Protein AF-0000000085042866 (afdb_homodimer)

Foldseek 3Di:
DPLPLPDFQAPAADDDDDDDPVPAPDQFFRWDWFDFPFKIKIKTKHADWDFFDKDFAQAKKKKAWHFAWKWKDWPNDDIDIHHGQKIFIDHGGTIITMGRHDHHNVGMTMMMMMGGHPVLQVVLVVVVCVVPVPDPLDPDRSADNVQGMFGHDDQLSVLVNVLVCLRPPNDDPCSNVVNSVSVSVNSVVVSLRRLQVVLVVCLVVCLVPALLSVLVVVCLVPLQDDDDLVVSCVSSVHDSVVQQVVNCVRNVDGPVVVSLVQLLSQLLSVLLPVPDDLVRSCNVSRHDDSVVSQVSNCVSRVHGSVVSSVVNVPPD/DPLPLPDFQAPAADDDDDDDPVPAPDQFFRWDWFDFPFKIKIKTKHADWDFFDKDFAQAKKKKAWHFAWKWKDWPNDDIDIHHGQKIFIDHGGTIITMGRHPHHNVGMTMMMMMGGHPVLQVVLVVVVCVVPVVDPLDPDRSADNVQGMFGHDPQLSVLVNVLVCLRPPNDDPCSNVVNSVSVSVNSVVVSLRRLQVVLVVCLVVCLVPALLSVLVVVCLVPLQDDDDLVVSCVSSVHDSVVQQVVNCVRNVDGPVVVSLVQLLSQLLSVLLPVPDDLVRSCNVSRHDDSVVSQVSNCVSRVHGSVVSSVVNVPPD

pLDDT: mean 82.77, std 14.09, range [20.19, 96.12]

Radius of gyration: 26.73 Å; Cα contacts (8 Å, |Δi|>4): 1056; chains: 2; bounding box: 62×77×64 Å

Solvent-accessible surface area (backbone atoms only — not comparable to full-atom values): 33490 Å² total; per-residue (Å²): 131,79,76,71,72,68,69,68,76,31,38,65,39,70,81,72,87,77,75,54,78,88,70,53,86,43,50,62,61,24,72,47,78,37,81,48,90,54,33,34,44,33,40,32,34,22,38,36,61,46,70,70,42,76,47,69,42,81,36,36,28,45,31,38,32,50,38,52,52,34,35,41,32,49,90,88,41,78,66,39,83,46,41,47,11,27,31,38,53,40,60,53,64,44,67,36,34,33,29,21,85,65,19,25,80,92,43,40,25,32,36,38,37,36,34,35,36,66,66,52,52,51,53,42,51,50,50,44,40,70,75,41,63,84,51,77,61,52,81,90,73,50,52,61,77,88,59,24,75,41,76,34,45,61,70,48,24,50,47,51,38,47,48,50,44,45,61,73,65,50,71,36,84,56,38,54,59,50,48,50,42,48,48,46,47,42,53,51,44,48,39,48,50,41,47,27,51,50,44,71,73,38,18,72,78,31,29,83,79,31,49,64,25,29,43,49,44,51,44,71,74,42,50,56,52,89,82,44,66,63,61,50,11,54,70,43,71,39,52,56,67,58,34,42,50,53,40,12,55,57,56,61,37,43,63,66,57,46,50,50,50,52,25,49,47,46,27,57,49,49,34,56,42,66,86,58,49,70,68,54,37,34,45,71,22,32,46,92,43,66,69,58,48,40,51,53,38,19,70,69,64,72,41,41,61,67,65,58,24,53,66,44,62,75,57,129,133,79,78,72,72,71,71,71,75,28,39,65,40,72,80,72,86,78,76,54,77,86,69,52,87,41,50,64,61,24,72,48,77,39,82,48,90,55,32,34,44,33,40,33,35,22,38,36,62,44,69,70,43,77,49,67,42,81,35,36,28,46,31,37,32,50,38,51,52,34,35,41,31,49,92,90,41,77,67,39,82,44,42,46,11,26,32,38,54,41,59,53,65,43,65,36,34,33,29,22,84,66,20,25,80,92,42,40,25,33,35,37,38,38,33,37,36,66,66,52,52,51,53,43,50,50,50,45,40,71,75,40,61,85,52,76,62,53,82,90,72,51,54,63,78,88,58,25,76,41,76,34,44,61,70,47,24,50,47,52,38,48,48,50,43,45,60,74,66,51,74,35,84,56,39,53,58,49,47,50,42,49,48,44,47,41,54,50,44,48,42,50,50,41,48,27,51,50,46,71,72,36,17,73,80,31,28,83,78,30,50,65,24,31,42,50,46,50,44,71,73,42,50,57,52,88,82,44,66,63,61,50,12,55,72,42,72,38,54,55,67,57,33,43,50,53,40,12,57,57,56,62,37,43,64,66,57,46,51,51,49,52,25,49,47,46,29,56,53,48,34,57,42,67,86,57,49,70,68,54,38,35,45,71,22,32,46,92,43,66,70,57,46,42,51,54,40,20,69,70,63,73,42,41,62,68,65,57,24,51,66,44,62,74,57,129

InterPro domains:
  IPR009057 Homedomain-like superfamily [SSF46689] (209-260)
  IPR009057 Homedomain-like superfamily [SSF46689] (263-313)
  IPR009594 Transcription regulator HTH, AraC, N-terminal [PF06719] (40-196)
  IPR018060 AraC-like, DNA binding HTH domain [PF12833] (232-311)
  IPR018060 AraC-like, DNA binding HTH domain [PS01124] (213-311)
  IPR018060 AraC-like, DNA binding HTH domain [SM00342] (226-309)
  IPR018062 HTH domain AraC-type, conserved site [PS00041] (263-305)
  IPR020449 Transcription regulator HTH, AraC- type, HTH domain [PR00032] (278-293)
  IPR020449 Transcription regulator HTH, AraC- type, HTH domain [PR00032] (293-309)

Nearest PDB structures (foldseek):
  3w6v-assembly1_A  TM=9.639E-01  e=8.735E-07  Streptomyces griseus
  3oio-assembly1_A  TM=8.839E-01  e=7.523E-06  Chromobacterium violaceum
  2b8m-assembly1_A-2  TM=6.665E-01  e=3.601E-06  Methanocaldococcus jannaschii
  5zbe-assembly1_A  TM=8.602E-01  e=1.516E-04  Microcystis aeruginosa FACHB-905 = DIANCHI905
  3h9a-assembly1_A  TM=7.996E-01  e=6.479E-05  Bacillus subtilis

Structure (mmCIF, N/CA/C/O backbone):
data_AF-0000000085042866-model_v1
#
loop_
_entity.id
_entity.type
_entity.pdbx_description
1 polymer 'Transcriptional regulator, AraC family'
#
loop_
_atom_site.group_PDB
_atom_site.id
_atom_site.type_symbol
_atom_site.label_atom_id
_atom_site.label_alt_id
_atom_site.label_comp_id
_atom_site.label_asym_id
_atom_site.label_entity_id
_atom_site.label_seq_id
_atom_site.pdbx_PDB_ins_code
_atom_site.Cartn_x
_atom_site.Cartn_y
_atom_site.Cartn_z
_atom_site.occupancy
_atom_site.B_iso_or_equiv
_atom_site.auth_seq_id
_atom_site.auth_comp_id
_atom_site.auth_asym_id
_atom_site.auth_atom_id
_atom_site.pdbx_PDB_model_num
ATOM 1 N N . MET A 1 1 ? 6.246 -28.641 -30.812 1 20.19 1 MET A N 1
ATOM 2 C CA . MET A 1 1 ? 5.734 -27.281 -30.719 1 20.19 1 MET A CA 1
ATOM 3 C C . MET A 1 1 ? 5.625 -26.844 -29.266 1 20.19 1 MET A C 1
ATOM 5 O O . MET A 1 1 ? 4.879 -27.422 -28.484 1 20.19 1 MET A O 1
ATOM 9 N N . SER A 1 2 ? 6.758 -26.484 -28.703 1 21.86 2 SER A N 1
ATOM 10 C CA . SER A 1 2 ? 7.016 -26.188 -27.297 1 21.86 2 SER A CA 1
ATOM 11 C C . SER A 1 2 ? 6.098 -25.078 -26.797 1 21.86 2 SER A C 1
ATOM 13 O O . SER A 1 2 ? 5.953 -24.031 -27.438 1 21.86 2 SER A O 1
ATOM 15 N N . PHE A 1 3 ? 4.887 -25.531 -26.359 1 23.11 3 PHE A N 1
ATOM 16 C CA . PHE A 1 3 ? 3.914 -24.672 -25.703 1 23.11 3 PHE A CA 1
ATOM 17 C C . PHE A 1 3 ? 4.613 -23.594 -24.875 1 23.11 3 PHE A C 1
ATOM 19 O O . PHE A 1 3 ? 5.129 -23.875 -23.797 1 23.11 3 PHE A O 1
ATOM 26 N N . ASP A 1 4 ? 5.324 -22.812 -25.641 1 25.52 4 ASP A N 1
ATOM 27 C CA . ASP A 1 4 ? 5.918 -21.656 -25 1 25.52 4 ASP A CA 1
ATOM 28 C C . ASP A 1 4 ? 4.891 -20.906 -24.141 1 25.52 4 ASP A C 1
ATOM 30 O O . ASP A 1 4 ? 3.867 -20.453 -24.656 1 25.52 4 ASP A O 1
ATOM 34 N N . ASN A 1 5 ? 4.426 -21.453 -23.062 1 25.62 5 ASN A N 1
ATOM 35 C CA . ASN A 1 5 ? 3.574 -21.016 -21.969 1 25.62 5 ASN A CA 1
ATOM 36 C C . ASN A 1 5 ? 3.67 -19.516 -21.75 1 25.62 5 ASN A C 1
ATOM 38 O O . ASN A 1 5 ? 4.711 -19.016 -21.328 1 25.62 5 ASN A O 1
ATOM 42 N N . ILE A 1 6 ? 3.174 -18.812 -22.703 1 30.56 6 ILE A N 1
ATOM 43 C CA . ILE A 1 6 ? 3.055 -17.359 -22.641 1 30.56 6 ILE A CA 1
ATOM 44 C C . ILE A 1 6 ? 2.541 -16.938 -21.266 1 30.56 6 ILE A C 1
ATOM 46 O O . ILE A 1 6 ? 1.419 -17.297 -20.875 1 30.56 6 ILE A O 1
ATOM 50 N N . MET A 1 7 ? 3.34 -16.766 -20.297 1 32.22 7 MET A N 1
ATOM 51 C CA . MET A 1 7 ? 3.217 -16.516 -18.875 1 32.22 7 MET A CA 1
ATOM 52 C C . MET A 1 7 ? 2.316 -15.32 -18.594 1 32.22 7 MET A C 1
ATOM 54 O O . MET A 1 7 ? 2.443 -14.289 -19.25 1 32.22 7 MET A O 1
ATOM 58 N N . PRO A 1 8 ? 1.082 -15.367 -18.203 1 36.66 8 PRO A N 1
ATOM 59 C CA . PRO A 1 8 ? 0.192 -14.305 -17.734 1 36.66 8 PRO A CA 1
ATOM 60 C C . PRO A 1 8 ? 0.949 -13.133 -17.109 1 36.66 8 PRO A C 1
ATOM 62 O O . PRO A 1 8 ? 2.047 -13.32 -16.578 1 36.66 8 PRO A O 1
ATOM 65 N N . GLN A 1 9 ? 0.659 -11.93 -17.672 1 41.38 9 GLN A N 1
ATOM 66 C CA . GLN A 1 9 ? 1.428 -10.758 -17.266 1 41.38 9 GLN A CA 1
ATOM 67 C C . GLN A 1 9 ? 1.432 -10.617 -15.742 1 41.38 9 GLN A C 1
ATOM 69 O O . GLN A 1 9 ? 0.371 -10.578 -15.109 1 41.38 9 GLN A O 1
ATOM 74 N N . LYS A 1 10 ? 2.273 -10.969 -15.125 1 53.94 10 LYS A N 1
ATOM 75 C CA . LYS A 1 10 ? 2.633 -10.961 -13.711 1 53.94 10 LYS A CA 1
ATOM 76 C C . LYS A 1 10 ? 2.643 -9.539 -13.148 1 53.94 10 LYS A C 1
ATOM 78 O O . LYS A 1 10 ? 3.164 -8.617 -13.789 1 53.94 10 LYS A O 1
ATOM 83 N N . PRO A 1 11 ? 1.615 -9.258 -12.234 1 48.03 11 PRO A N 1
ATOM 84 C CA . PRO A 1 11 ? 1.747 -7.922 -11.641 1 48.03 11 PRO A CA 1
ATOM 85 C C . PRO A 1 11 ? 3.203 -7.52 -11.414 1 48.03 11 PRO A C 1
ATOM 87 O O . PRO A 1 11 ? 3.982 -8.289 -10.852 1 48.03 11 PRO A O 1
ATOM 90 N N . LEU A 1 12 ? 3.453 -6.316 -12.023 1 57.53 12 LEU A N 1
ATOM 91 C CA . LEU A 1 12 ? 4.844 -5.883 -11.992 1 57.53 12 LEU A CA 1
ATOM 92 C C . LEU A 1 12 ? 5.137 -5.082 -10.727 1 57.53 12 LEU A C 1
ATOM 94 O O . LEU A 1 12 ? 4.25 -4.414 -10.195 1 57.53 12 LEU A O 1
ATOM 98 N N . ILE A 1 13 ? 6.207 -5.305 -10.156 1 62.75 13 ILE A N 1
ATOM 99 C CA . ILE A 1 13 ? 6.727 -4.516 -9.039 1 62.75 13 ILE A CA 1
ATOM 100 C C . ILE A 1 13 ? 7.203 -3.158 -9.547 1 62.75 13 ILE A C 1
ATOM 102 O O . ILE A 1 13 ? 7.812 -3.066 -10.617 1 62.75 13 ILE A O 1
ATOM 106 N N . ALA A 1 14 ? 6.816 -2.143 -8.773 1 60.06 14 ALA A N 1
ATOM 107 C CA . ALA A 1 14 ? 7.262 -0.797 -9.117 1 60.06 14 ALA A CA 1
ATOM 108 C C . ALA A 1 14 ? 8.789 -0.718 -9.164 1 60.06 14 ALA A C 1
ATOM 110 O O . ALA A 1 14 ? 9.469 -1.328 -8.336 1 60.06 14 ALA A O 1
ATOM 111 N N . GLY A 1 15 ? 9.344 -0.201 -10.133 1 66.81 15 GLY A N 1
ATOM 112 C CA . GLY A 1 15 ? 10.789 -0.069 -10.297 1 66.81 15 GLY A CA 1
ATOM 113 C C . GLY A 1 15 ? 11.445 0.72 -9.18 1 66.81 15 GLY A C 1
ATOM 114 O O . GLY A 1 15 ? 10.766 1.437 -8.438 1 66.81 15 GLY A O 1
ATOM 115 N N . VAL A 1 16 ? 12.641 0.335 -8.805 1 71.38 16 VAL A N 1
ATOM 116 C CA . VAL A 1 16 ? 13.508 1.09 -7.906 1 71.38 16 VAL A CA 1
ATOM 117 C C . VAL A 1 16 ? 14.5 1.916 -8.727 1 71.38 16 VAL A C 1
ATOM 119 O O . VAL A 1 16 ? 14.938 1.493 -9.797 1 71.38 16 VAL A O 1
ATOM 122 N N . PRO A 1 17 ? 14.742 3.141 -8.258 1 67.44 17 PRO A N 1
ATOM 123 C CA . PRO A 1 17 ? 15.695 3.957 -9.016 1 67.44 17 PRO A CA 1
ATOM 124 C C . PRO A 1 17 ? 17.031 3.248 -9.242 1 67.44 17 PRO A C 1
ATOM 126 O O . PRO A 1 17 ? 17.531 2.568 -8.344 1 67.44 17 PRO A O 1
ATOM 129 N N . TRP A 1 18 ? 17.547 3.43 -10.453 1 73.62 18 TRP A N 1
ATOM 130 C CA . TRP A 1 18 ? 18.859 2.881 -10.805 1 73.62 18 TRP A CA 1
ATOM 131 C C . TRP A 1 18 ? 19.984 3.697 -10.164 1 73.62 18 TRP A C 1
ATOM 133 O O . TRP A 1 18 ? 19.844 4.91 -9.992 1 73.62 18 TRP A O 1
ATOM 143 N N . ARG A 1 19 ? 21 2.934 -9.859 1 71.69 19 ARG A N 1
ATOM 144 C CA . ARG A 1 19 ? 22.188 3.66 -9.383 1 71.69 19 ARG A CA 1
ATOM 145 C C . ARG A 1 19 ? 22.875 4.395 -10.531 1 71.69 19 ARG A C 1
ATOM 147 O O . ARG A 1 19 ? 22.859 3.92 -11.672 1 71.69 19 ARG A O 1
ATOM 154 N N . ASN A 1 20 ? 23.344 5.527 -10.125 1 70.44 20 ASN A N 1
ATOM 155 C CA . ASN A 1 20 ? 24.156 6.234 -11.102 1 70.44 20 ASN A CA 1
ATOM 156 C C . ASN A 1 20 ? 25.344 5.395 -11.555 1 70.44 20 ASN A C 1
ATOM 158 O O . ASN A 1 20 ? 25.922 4.645 -10.758 1 70.44 20 ASN A O 1
ATOM 162 N N . GLU A 1 21 ? 25.672 5.516 -12.844 1 71.12 21 GLU A N 1
ATOM 163 C CA . GLU A 1 21 ? 26.766 4.742 -13.43 1 71.12 21 GLU A CA 1
ATOM 164 C C . GLU A 1 21 ? 28.047 4.902 -12.617 1 71.12 21 GLU A C 1
ATOM 166 O O . GLU A 1 21 ? 28.797 3.938 -12.422 1 71.12 21 GLU A O 1
ATOM 171 N N . LEU A 1 22 ? 28.188 6.051 -12.102 1 65.06 22 LEU A N 1
ATOM 172 C CA . LEU A 1 22 ? 29.406 6.363 -11.375 1 65.06 22 LEU A CA 1
ATOM 173 C C . LEU A 1 22 ? 29.422 5.691 -10.008 1 65.06 22 LEU A C 1
ATOM 175 O O . LEU A 1 22 ? 30.484 5.516 -9.406 1 65.06 22 LEU A O 1
ATOM 179 N N . ASP A 1 23 ? 28.281 5.254 -9.625 1 68.75 23 ASP A N 1
ATOM 180 C CA . ASP A 1 23 ? 28.172 4.688 -8.289 1 68.75 23 ASP A CA 1
ATOM 181 C C . ASP A 1 23 ? 28.203 3.162 -8.328 1 68.75 23 ASP A C 1
ATOM 183 O O . ASP A 1 23 ? 28.188 2.506 -7.285 1 68.75 23 ASP A O 1
ATOM 187 N N . LEU A 1 24 ? 28.297 2.646 -9.586 1 69.19 24 LEU A N 1
ATOM 188 C CA . LEU A 1 24 ? 28.297 1.191 -9.711 1 69.19 24 LEU A CA 1
ATOM 189 C C . LEU A 1 24 ? 29.641 0.607 -9.305 1 69.19 24 LEU A C 1
ATOM 191 O O . LEU A 1 24 ? 30.688 1.041 -9.797 1 69.19 24 LEU A O 1
ATOM 195 N N . LYS A 1 25 ? 29.609 -0.33 -8.359 1 72.06 25 LYS A N 1
ATOM 196 C CA . LYS A 1 25 ? 30.828 -1.005 -7.953 1 72.06 25 LYS A CA 1
ATOM 197 C C . LYS A 1 25 ? 31.219 -2.088 -8.961 1 72.06 25 LYS A C 1
ATOM 199 O O . LYS A 1 25 ? 32.406 -2.334 -9.188 1 72.06 25 LYS A O 1
ATOM 204 N N . THR A 1 26 ? 30.25 -2.818 -9.531 1 79.62 26 THR A N 1
ATOM 205 C CA . THR A 1 26 ? 30.391 -3.848 -10.555 1 79.62 26 THR A CA 1
ATOM 206 C C . THR A 1 26 ? 29.266 -3.764 -11.57 1 79.62 26 THR A C 1
ATOM 208 O O . THR A 1 26 ? 28.234 -3.152 -11.305 1 79.62 26 THR A O 1
ATOM 211 N N . LEU A 1 27 ? 29.531 -4.328 -12.641 1 78.75 27 LEU A N 1
ATOM 212 C CA . LEU A 1 27 ? 28.484 -4.34 -13.664 1 78.75 27 LEU A CA 1
ATOM 213 C C . LEU A 1 27 ? 27.578 -5.547 -13.5 1 78.75 27 LEU A C 1
ATOM 215 O O . LEU A 1 27 ? 26.484 -5.594 -14.086 1 78.75 27 LEU A O 1
ATOM 219 N N . VAL A 1 28 ? 28.141 -6.484 -12.781 1 80.06 28 VAL A N 1
ATOM 220 C CA . VAL A 1 28 ? 27.375 -7.695 -12.516 1 80.06 28 VAL A CA 1
ATOM 221 C C . VAL A 1 28 ? 27.031 -7.777 -11.031 1 80.06 28 VAL A C 1
ATOM 223 O O . VAL A 1 28 ? 27.922 -7.719 -10.18 1 80.06 28 VAL A O 1
ATOM 226 N N . GLU A 1 29 ? 25.797 -7.73 -10.758 1 78.12 29 GLU A N 1
ATOM 227 C CA . GLU A 1 29 ? 25.25 -7.906 -9.422 1 78.12 29 GLU A CA 1
ATOM 228 C C . GLU A 1 29 ? 25.688 -6.781 -8.492 1 78.12 29 GLU A C 1
ATOM 230 O O . GLU A 1 29 ? 26.188 -7.035 -7.398 1 78.12 29 GLU A O 1
ATOM 235 N N . ASN A 1 30 ? 25.656 -5.559 -9.07 1 83 30 ASN A N 1
ATOM 236 C CA . ASN A 1 30 ? 25.828 -4.422 -8.172 1 83 30 ASN A CA 1
ATOM 237 C C . ASN A 1 30 ? 24.75 -4.398 -7.09 1 83 30 ASN A C 1
ATOM 239 O O . ASN A 1 30 ? 23.547 -4.375 -7.398 1 83 30 ASN A O 1
ATOM 243 N N . ARG A 1 31 ? 25.25 -4.418 -5.875 1 86.19 31 ARG A N 1
ATOM 244 C CA . ARG A 1 31 ? 24.328 -4.645 -4.766 1 86.19 31 ARG A CA 1
ATOM 245 C C . ARG A 1 31 ? 24.203 -3.396 -3.896 1 86.19 31 ARG A C 1
ATOM 247 O O . ARG A 1 31 ? 25.203 -2.787 -3.525 1 86.19 31 ARG A O 1
ATOM 254 N N . THR A 1 32 ? 22.953 -2.951 -3.672 1 85.12 32 THR A N 1
ATOM 255 C CA . THR A 1 32 ? 22.625 -1.971 -2.646 1 85.12 32 THR A CA 1
ATOM 256 C C . THR A 1 32 ? 21.828 -2.621 -1.515 1 85.12 32 THR A C 1
ATOM 258 O O . THR A 1 32 ? 20.828 -3.299 -1.759 1 85.12 32 THR A O 1
ATOM 261 N N . THR A 1 33 ? 22.281 -2.373 -0.277 1 87.81 33 THR A N 1
ATOM 262 C CA . THR A 1 33 ? 21.672 -3.074 0.851 1 87.81 33 THR A CA 1
ATOM 263 C C . THR A 1 33 ? 21.016 -2.086 1.817 1 87.81 33 THR A C 1
ATOM 265 O O . THR A 1 33 ? 21.594 -1.033 2.111 1 87.81 33 THR A O 1
ATOM 268 N N . TYR A 1 34 ? 19.844 -2.365 2.186 1 87 34 TYR A N 1
ATOM 269 C CA . TYR A 1 34 ? 19.141 -1.679 3.262 1 87 34 TYR A CA 1
ATOM 270 C C . TYR A 1 34 ? 18.859 -2.627 4.422 1 87 34 TYR A C 1
ATOM 272 O O . TYR A 1 34 ? 18.031 -3.539 4.301 1 87 34 TYR A O 1
ATOM 280 N N . SER A 1 35 ? 19.5 -2.357 5.492 1 87.75 35 SER A N 1
ATOM 281 C CA . SER A 1 35 ? 19.391 -3.256 6.633 1 87.75 35 SER A CA 1
ATOM 282 C C . SER A 1 35 ? 18.281 -2.809 7.586 1 87.75 35 SER A C 1
ATOM 284 O O . SER A 1 35 ? 18.172 -1.622 7.902 1 87.75 35 SER A O 1
ATOM 286 N N . LEU A 1 36 ? 17.484 -3.727 7.949 1 88.5 36 LEU A N 1
ATOM 287 C CA . LEU A 1 36 ? 16.453 -3.547 8.953 1 88.5 36 LEU A CA 1
ATOM 288 C C . LEU A 1 36 ? 16.578 -4.578 10.07 1 88.5 36 LEU A C 1
ATOM 290 O O . LEU A 1 36 ? 17.422 -5.48 9.984 1 88.5 36 LEU A O 1
ATOM 294 N N . ASN A 1 37 ? 15.891 -4.457 11.195 1 84.94 37 ASN A N 1
ATOM 295 C CA . ASN A 1 37 ? 16.047 -5.32 12.359 1 84.94 37 ASN A CA 1
ATOM 296 C C . ASN A 1 37 ? 15.852 -6.789 12 1 84.94 37 ASN A C 1
ATOM 298 O O . ASN A 1 37 ? 16.609 -7.648 12.445 1 84.94 37 ASN A O 1
ATOM 302 N N . ASN A 1 38 ? 14.883 -7.184 11.164 1 88.06 38 ASN A N 1
ATOM 303 C CA . ASN A 1 38 ? 14.562 -8.586 10.914 1 88.06 38 ASN A CA 1
ATOM 304 C C . ASN A 1 38 ? 14.695 -8.945 9.438 1 88.06 38 ASN A C 1
ATOM 306 O O . ASN A 1 38 ? 14.258 -10.016 9.016 1 88.06 38 ASN A O 1
ATOM 310 N N . CYS A 1 39 ? 15.359 -8.07 8.773 1 91 39 CYS A N 1
ATOM 311 C CA . CYS A 1 39 ? 15.469 -8.383 7.348 1 91 39 CYS A CA 1
ATOM 312 C C . CYS A 1 39 ? 16.453 -7.441 6.664 1 91 39 CYS A C 1
ATOM 314 O O . CYS A 1 39 ? 16.891 -6.453 7.254 1 91 39 CYS A O 1
ATOM 316 N N . GLU A 1 40 ? 16.875 -7.871 5.551 1 93.5 40 GLU A N 1
ATOM 317 C CA . GLU A 1 40 ? 17.734 -7.055 4.703 1 93.5 40 GLU A CA 1
ATOM 318 C C . GLU A 1 40 ? 17.203 -6.996 3.271 1 93.5 40 GLU A C 1
ATOM 320 O O . GLU A 1 40 ? 16.922 -8.031 2.666 1 93.5 40 GLU A O 1
ATOM 325 N N . LEU A 1 41 ? 17.016 -5.793 2.855 1 92.25 41 LEU A N 1
ATOM 326 C CA . LEU A 1 41 ? 16.594 -5.578 1.475 1 92.25 41 LEU A CA 1
ATOM 327 C C . LEU A 1 41 ? 17.797 -5.352 0.568 1 92.25 41 LEU A C 1
ATOM 329 O O . LEU A 1 41 ? 18.547 -4.398 0.762 1 92.25 41 LEU A O 1
ATOM 333 N N . ASN A 1 42 ? 18 -6.234 -0.387 1 92.38 42 ASN A N 1
ATOM 334 C CA . ASN A 1 42 ? 19.094 -6.133 -1.349 1 92.38 42 ASN A CA 1
ATOM 335 C C . ASN A 1 42 ? 18.578 -5.879 -2.762 1 92.38 42 ASN A C 1
ATOM 337 O O . ASN A 1 42 ? 17.719 -6.613 -3.256 1 92.38 42 ASN A O 1
ATOM 341 N N . ILE A 1 43 ? 19.078 -4.871 -3.328 1 91 43 ILE A N 1
ATOM 342 C CA . ILE A 1 43 ? 18.75 -4.57 -4.719 1 91 43 ILE A CA 1
ATOM 343 C C . ILE A 1 43 ? 19.953 -4.879 -5.609 1 91 43 ILE A C 1
ATOM 345 O O . ILE A 1 43 ? 21.047 -4.324 -5.41 1 91 43 ILE A O 1
ATOM 349 N N . PHE A 1 44 ? 19.766 -5.723 -6.551 1 91.38 44 PHE A N 1
ATOM 350 C CA . PHE A 1 44 ? 20.828 -6.121 -7.465 1 91.38 44 PHE A CA 1
ATOM 351 C C . PHE A 1 44 ? 20.594 -5.543 -8.852 1 91.38 44 PHE A C 1
ATOM 353 O O . PHE A 1 44 ? 19.469 -5.527 -9.344 1 91.38 44 PHE A O 1
ATOM 360 N N . GLU A 1 45 ? 21.625 -5.062 -9.398 1 91.5 45 GLU A N 1
ATOM 361 C CA . GLU A 1 45 ? 21.594 -4.559 -10.766 1 91.5 45 GLU A CA 1
ATOM 362 C C . GLU A 1 45 ? 22.703 -5.184 -11.602 1 91.5 45 GLU A C 1
ATOM 364 O O . GLU A 1 45 ? 23.844 -5.297 -11.148 1 91.5 45 GLU A O 1
ATOM 369 N N . THR A 1 46 ? 22.422 -5.656 -12.734 1 91.12 46 THR A N 1
ATOM 370 C CA . THR A 1 46 ? 23.375 -6.23 -13.672 1 91.12 46 THR A CA 1
ATOM 371 C C . THR A 1 46 ? 23.281 -5.555 -15.031 1 91.12 46 THR A C 1
ATOM 373 O O . THR A 1 46 ? 22.219 -5.547 -15.648 1 91.12 46 THR A O 1
ATOM 376 N N . HIS A 1 47 ? 24.328 -5.047 -15.461 1 90.62 47 HIS A N 1
ATOM 377 C CA . HIS A 1 47 ? 24.344 -4.258 -16.688 1 90.62 47 HIS A CA 1
ATOM 378 C C . HIS A 1 47 ? 25.172 -4.93 -17.766 1 90.62 47 HIS A C 1
ATOM 380 O O . HIS A 1 47 ? 25.531 -4.297 -18.766 1 90.62 47 HIS A O 1
ATOM 386 N N . GLN A 1 48 ? 25.562 -6.148 -17.531 1 91.94 48 GLN A N 1
ATOM 387 C CA . GLN A 1 48 ? 26.391 -6.91 -18.469 1 91.94 48 GLN A CA 1
ATOM 388 C C . GLN A 1 48 ? 26.016 -8.391 -18.438 1 91.94 48 GLN A C 1
ATOM 390 O O . GLN A 1 48 ? 25.703 -8.945 -17.391 1 91.94 48 GLN A O 1
ATOM 395 N N . LYS A 1 49 ? 26.25 -8.945 -19.625 1 93.56 49 LYS A N 1
ATOM 396 C CA . LYS A 1 49 ? 26.016 -10.383 -19.703 1 93.56 49 LYS A CA 1
ATOM 397 C C . LYS A 1 49 ? 26.938 -11.133 -18.75 1 93.56 49 LYS A C 1
ATOM 399 O O . LYS A 1 49 ? 28.109 -10.781 -18.609 1 93.56 49 LYS A O 1
ATOM 404 N N . ALA A 1 50 ? 26.422 -12.117 -18.062 1 91.88 50 ALA A N 1
ATOM 405 C CA . ALA A 1 50 ? 27.188 -12.938 -17.125 1 91.88 50 ALA A CA 1
ATOM 406 C C . ALA A 1 50 ? 26.594 -14.336 -17.016 1 91.88 50 ALA A C 1
ATOM 408 O O . ALA A 1 50 ? 25.406 -14.539 -17.281 1 91.88 50 ALA A O 1
ATOM 409 N N . SER A 1 51 ? 27.469 -15.25 -16.766 1 91.62 51 SER A N 1
ATOM 410 C CA . SER A 1 51 ? 27.031 -16.625 -16.578 1 91.62 51 SER A CA 1
ATOM 411 C C . SER A 1 51 ? 27.594 -17.219 -15.281 1 91.62 51 SER A C 1
ATOM 413 O O . SER A 1 51 ? 28.688 -16.859 -14.859 1 91.62 51 SER A O 1
ATOM 415 N N . SER A 1 52 ? 26.703 -18.062 -14.688 1 89.62 52 SER A N 1
ATOM 416 C CA . SER A 1 52 ? 27.109 -18.859 -13.539 1 89.62 52 SER A CA 1
ATOM 417 C C . SER A 1 52 ? 27.5 -17.969 -12.359 1 89.62 52 SER A C 1
ATOM 419 O O . SER A 1 52 ? 28.562 -18.172 -11.766 1 89.62 52 SER A O 1
ATOM 421 N N . VAL A 1 53 ? 26.781 -16.953 -12.195 1 90.69 53 VAL A N 1
ATOM 422 C CA . VAL A 1 53 ? 26.984 -16.125 -11.023 1 90.69 53 VAL A CA 1
ATOM 423 C C . VAL A 1 53 ? 26.422 -16.812 -9.781 1 90.69 53 VAL A C 1
ATOM 425 O O . VAL A 1 53 ? 25.25 -17.172 -9.742 1 90.69 53 VAL A O 1
ATOM 428 N N . ASN A 1 54 ? 27.312 -17.016 -8.789 1 90.94 54 ASN A N 1
ATOM 429 C CA . ASN A 1 54 ? 26.906 -17.703 -7.562 1 90.94 54 ASN A CA 1
ATOM 430 C C . ASN A 1 54 ? 26.484 -16.719 -6.48 1 90.94 54 ASN A C 1
ATOM 432 O O . ASN A 1 54 ? 27.141 -15.711 -6.246 1 90.94 54 ASN A O 1
ATOM 436 N N . LEU A 1 55 ? 25.391 -16.984 -5.867 1 90.81 55 LEU A N 1
ATOM 437 C CA . LEU A 1 55 ? 24.875 -16.188 -4.754 1 90.81 55 LEU A CA 1
ATOM 438 C C . LEU A 1 55 ? 24.25 -17.078 -3.689 1 90.81 55 LEU A C 1
ATOM 440 O O . LEU A 1 55 ? 23.562 -18.047 -4.012 1 90.81 55 LEU A O 1
ATOM 444 N N . SER A 1 56 ? 24.547 -16.828 -2.486 1 91.88 56 SER A N 1
ATOM 445 C CA . SER A 1 56 ? 23.938 -17.531 -1.368 1 91.88 56 SER A CA 1
ATOM 446 C C . SER A 1 56 ? 23.688 -16.609 -0.187 1 91.88 56 SER A C 1
ATOM 448 O O . SER A 1 56 ? 24.391 -15.617 -0.008 1 91.88 56 SER A O 1
ATOM 450 N N . PHE A 1 57 ? 22.641 -16.859 0.529 1 90.12 57 PHE A N 1
ATOM 451 C CA . PHE A 1 57 ? 22.297 -16.109 1.731 1 90.12 57 PHE A CA 1
ATOM 452 C C . PHE A 1 57 ? 22.172 -17.031 2.934 1 90.12 57 PHE A C 1
ATOM 454 O O . PHE A 1 57 ? 21.766 -18.188 2.795 1 90.12 57 PHE A O 1
ATOM 461 N N . GLY A 1 58 ? 22.484 -16.516 4.004 1 89.75 58 GLY A N 1
ATOM 462 C CA . GLY A 1 58 ? 22.391 -17.281 5.234 1 89.75 58 GLY A CA 1
ATOM 463 C C . GLY A 1 58 ? 20.953 -17.438 5.727 1 89.75 58 GLY A C 1
ATOM 464 O O . GLY A 1 58 ? 20.656 -18.359 6.496 1 89.75 58 GLY A O 1
ATOM 465 N N . ASP A 1 59 ? 20.109 -16.594 5.371 1 91.12 59 ASP A N 1
ATOM 466 C CA . ASP A 1 59 ? 18.719 -16.578 5.77 1 91.12 59 ASP A CA 1
ATOM 467 C C . ASP A 1 59 ? 17.812 -16.969 4.605 1 91.12 59 ASP A C 1
ATOM 469 O O . ASP A 1 59 ? 18.281 -17.156 3.482 1 91.12 59 ASP A O 1
ATOM 473 N N . LEU A 1 60 ? 16.562 -17.219 4.93 1 90.62 60 LEU A N 1
ATOM 474 C CA . LEU A 1 60 ? 15.562 -17.344 3.871 1 90.62 60 LEU A CA 1
ATOM 475 C C . LEU A 1 60 ? 15.469 -16.062 3.043 1 90.62 60 LEU A C 1
ATOM 477 O O . LEU A 1 60 ? 15.477 -14.969 3.594 1 90.62 60 LEU A O 1
ATOM 481 N N . VAL A 1 61 ? 15.383 -16.328 1.768 1 93.5 61 VAL A N 1
ATOM 482 C CA . VAL A 1 61 ? 15.375 -15.148 0.897 1 93.5 61 VAL A CA 1
ATOM 483 C C . VAL A 1 61 ? 14.172 -15.219 -0.044 1 93.5 61 VAL A C 1
ATOM 485 O O . VAL A 1 61 ? 13.875 -16.266 -0.605 1 93.5 61 VAL A O 1
ATOM 488 N N . LEU A 1 62 ? 13.461 -14.148 -0.119 1 93.31 62 LEU A N 1
ATOM 489 C CA . LEU A 1 62 ? 12.477 -13.945 -1.173 1 93.31 62 LEU A CA 1
ATOM 490 C C . LEU A 1 62 ? 13.031 -13.062 -2.281 1 93.31 62 LEU A C 1
ATOM 492 O O . LEU A 1 62 ? 13.344 -11.891 -2.049 1 93.31 62 LEU A O 1
ATOM 496 N N . THR A 1 63 ? 13.18 -13.57 -3.436 1 93.81 63 THR A N 1
ATOM 497 C CA . THR A 1 63 ? 13.641 -12.773 -4.57 1 93.81 63 THR A CA 1
ATOM 498 C C . THR A 1 63 ? 12.477 -12.438 -5.496 1 93.81 63 THR A C 1
ATOM 500 O O . THR A 1 63 ? 11.531 -13.219 -5.637 1 93.81 63 THR A O 1
ATOM 503 N N . THR A 1 64 ? 12.578 -11.305 -6.07 1 92.94 64 THR A N 1
ATOM 504 C CA . THR A 1 64 ? 11.555 -10.891 -7.031 1 92.94 64 THR A CA 1
ATOM 505 C C . THR A 1 64 ? 12.195 -10.141 -8.203 1 92.94 64 THR A C 1
ATOM 507 O O . THR A 1 64 ? 13.008 -9.242 -8 1 92.94 64 THR A O 1
ATOM 510 N N . MET A 1 65 ? 11.781 -10.5 -9.383 1 90.31 65 MET A N 1
ATOM 511 C CA . MET A 1 65 ? 12.305 -9.859 -10.586 1 90.31 65 MET A CA 1
ATOM 512 C C . MET A 1 65 ? 11.57 -8.555 -10.867 1 90.31 65 MET A C 1
ATOM 514 O O . MET A 1 65 ? 10.344 -8.523 -10.922 1 90.31 65 MET A O 1
ATOM 518 N N . ILE A 1 66 ? 12.367 -7.547 -11.047 1 87.19 66 ILE A N 1
ATOM 519 C CA . ILE A 1 66 ? 11.781 -6.242 -11.344 1 87.19 66 ILE A CA 1
ATOM 520 C C . ILE A 1 66 ? 11.875 -5.961 -12.836 1 87.19 66 ILE A C 1
ATOM 522 O O . ILE A 1 66 ? 10.883 -5.602 -13.477 1 87.19 66 ILE A O 1
ATOM 526 N N . LYS A 1 67 ? 13.031 -6.125 -13.391 1 87.62 67 LYS A N 1
ATOM 527 C CA . LYS A 1 67 ? 13.312 -5.836 -14.797 1 87.62 67 LYS A CA 1
ATOM 528 C C . LYS A 1 67 ? 14.328 -6.82 -15.367 1 87.62 67 LYS A C 1
ATOM 530 O O . LYS A 1 67 ? 15.234 -7.266 -14.656 1 87.62 67 LYS A O 1
ATOM 535 N N . GLY A 1 68 ? 14.117 -7.074 -16.719 1 87.25 68 GLY A N 1
ATOM 536 C CA . GLY A 1 68 ? 15.078 -7.922 -17.406 1 87.25 68 GLY A CA 1
ATOM 537 C C . GLY A 1 68 ? 14.727 -9.398 -17.344 1 87.25 68 GLY A C 1
ATOM 538 O O . GLY A 1 68 ? 13.555 -9.758 -17.234 1 87.25 68 GLY A O 1
ATOM 539 N N . LYS A 1 69 ? 15.789 -10.188 -17.594 1 89.5 69 LYS A N 1
ATOM 540 C CA . LYS A 1 69 ? 15.641 -11.641 -17.641 1 89.5 69 LYS A CA 1
ATOM 541 C C . LYS A 1 69 ? 16.875 -12.344 -17.062 1 89.5 69 LYS A C 1
ATOM 543 O O . LYS A 1 69 ? 18 -11.898 -17.297 1 89.5 69 LYS A O 1
ATOM 548 N N . LYS A 1 70 ? 16.562 -13.328 -16.234 1 92 70 LYS A N 1
ATOM 549 C CA . LYS A 1 70 ? 17.672 -14.18 -15.797 1 92 70 LYS A CA 1
ATOM 550 C C . LYS A 1 70 ? 17.281 -15.648 -15.844 1 92 70 LYS A C 1
ATOM 552 O O . LYS A 1 70 ? 16.109 -15.984 -16.016 1 92 70 LYS A O 1
ATOM 557 N N . VAL A 1 71 ? 18.25 -16.484 -15.898 1 92.12 71 VAL A N 1
ATOM 558 C CA . VAL A 1 71 ? 18.078 -17.922 -15.781 1 92.12 71 VAL A CA 1
ATOM 559 C C . VAL A 1 71 ? 18.625 -18.406 -14.445 1 92.12 71 VAL A C 1
ATOM 561 O O . VAL A 1 71 ? 19.812 -18.219 -14.156 1 92.12 71 VAL A O 1
ATOM 564 N N . MET A 1 72 ? 17.75 -18.984 -13.695 1 92.56 72 MET A N 1
ATOM 565 C CA . MET A 1 72 ? 18.125 -19.406 -12.344 1 92.56 72 MET A CA 1
ATOM 566 C C . MET A 1 72 ? 18.25 -20.922 -12.25 1 92.56 72 MET A C 1
ATOM 568 O O . MET A 1 72 ? 17.438 -21.641 -12.812 1 92.56 72 MET A O 1
ATOM 572 N N . HIS A 1 73 ? 19.25 -21.359 -11.641 1 90.12 73 HIS A N 1
ATOM 573 C CA . HIS A 1 73 ? 19.484 -22.766 -11.328 1 90.12 73 HIS A CA 1
ATOM 574 C C . HIS A 1 73 ? 19.484 -23 -9.82 1 90.12 73 HIS A C 1
ATOM 576 O O . HIS A 1 73 ? 20.359 -22.516 -9.109 1 90.12 73 HIS A O 1
ATOM 582 N N . LEU A 1 74 ? 18.375 -23.766 -9.391 1 87.69 74 LEU A N 1
ATOM 583 C CA . LEU A 1 74 ? 18.219 -24.062 -7.973 1 87.69 74 LEU A CA 1
ATOM 584 C C . LEU A 1 74 ? 18.125 -25.562 -7.742 1 87.69 74 LEU A C 1
ATOM 586 O O . LEU A 1 74 ? 17.453 -26.281 -8.508 1 87.69 74 LEU A O 1
ATOM 590 N N . PHE A 1 75 ? 18.5 -26.172 -6.539 1 80.75 75 PHE A N 1
ATOM 591 C CA . PHE A 1 75 ? 18.328 -27.531 -6.047 1 80.75 75 PHE A CA 1
ATOM 592 C C . PHE A 1 75 ? 18.672 -28.547 -7.129 1 80.75 75 PHE A C 1
ATOM 594 O O . PHE A 1 75 ? 17.906 -29.484 -7.371 1 80.75 75 PHE A O 1
ATOM 601 N N . ASP A 1 76 ? 19.625 -28.359 -7.891 1 77.19 76 ASP A N 1
ATOM 602 C CA . ASP A 1 76 ? 20.047 -29.297 -8.93 1 77.19 76 ASP A CA 1
ATOM 603 C C . ASP A 1 76 ? 18.984 -29.422 -10.023 1 77.19 76 ASP A C 1
ATOM 605 O O . ASP A 1 76 ? 18.969 -30.391 -10.766 1 77.19 76 ASP A O 1
ATOM 609 N N . ASN A 1 77 ? 18.016 -28.594 -10 1 79.06 77 ASN A N 1
ATOM 610 C CA . ASN A 1 77 ? 17 -28.578 -11.055 1 79.06 77 ASN A CA 1
ATOM 611 C C . ASN A 1 77 ? 17.516 -27.844 -12.297 1 79.06 77 ASN A C 1
ATOM 613 O O . ASN A 1 77 ? 18.484 -27.094 -12.227 1 79.06 77 ASN A O 1
ATOM 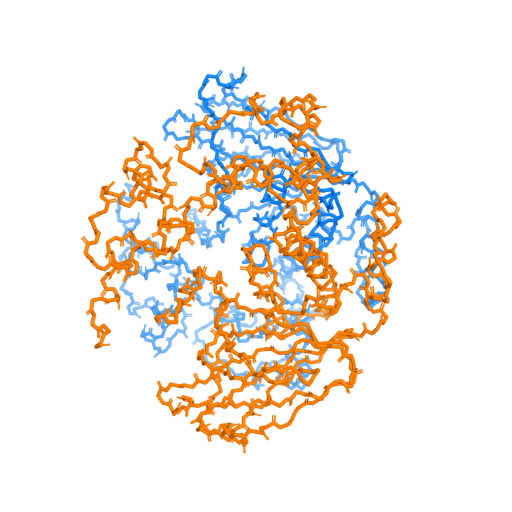617 N N . PRO A 1 78 ? 16.812 -28.297 -13.414 1 82 78 PRO A N 1
ATOM 618 C CA . PRO A 1 78 ? 17.156 -27.531 -14.617 1 82 78 PRO A CA 1
ATOM 619 C C . PRO A 1 78 ? 16.875 -26.031 -14.461 1 82 78 PRO A C 1
ATOM 621 O O . PRO A 1 78 ? 15.953 -25.641 -13.734 1 82 78 PRO A O 1
ATOM 624 N N . GLY A 1 79 ? 17.672 -25.344 -15.125 1 87.75 79 GLY A N 1
ATOM 625 C CA . GLY A 1 79 ? 17.484 -23.891 -15.078 1 87.75 79 GLY A CA 1
ATOM 626 C C . GLY A 1 79 ? 16.125 -23.453 -15.602 1 87.75 79 GLY A C 1
ATOM 627 O O . GLY A 1 79 ? 15.555 -24.094 -16.484 1 87.75 79 GLY A O 1
ATOM 628 N N . PHE A 1 80 ? 15.68 -22.391 -15 1 87.81 80 PHE A N 1
ATOM 629 C CA . PHE A 1 80 ? 14.422 -21.828 -15.477 1 87.81 80 PHE A CA 1
ATOM 630 C C . PHE A 1 80 ? 14.539 -20.328 -15.688 1 87.81 80 PHE A C 1
ATOM 632 O O . PHE A 1 80 ? 15.32 -19.656 -15.008 1 87.81 80 PHE A O 1
ATOM 639 N N . GLU A 1 81 ? 13.703 -19.938 -16.594 1 90.25 81 GLU A N 1
ATOM 640 C CA . GLU A 1 81 ? 13.648 -18.5 -16.844 1 90.25 81 GLU A CA 1
ATOM 641 C C . GLU A 1 81 ? 12.969 -17.766 -15.688 1 90.25 81 GLU A C 1
ATOM 643 O O . GLU A 1 81 ? 11.984 -18.234 -15.133 1 90.25 81 GLU A O 1
ATOM 648 N N . TYR A 1 82 ? 13.523 -16.703 -15.344 1 90.19 82 TYR A N 1
ATOM 649 C CA . TYR A 1 82 ? 13.039 -15.844 -14.266 1 90.19 82 TYR A CA 1
ATOM 650 C C . TYR A 1 82 ? 12.727 -14.445 -14.773 1 90.19 82 TYR A C 1
ATOM 652 O O . TYR A 1 82 ? 13.633 -13.688 -15.125 1 90.19 82 TYR A O 1
ATOM 660 N N . LEU A 1 83 ? 11.461 -14.141 -14.742 1 87.12 83 LEU A N 1
ATOM 661 C CA . LEU A 1 83 ? 10.977 -12.945 -15.43 1 87.12 83 LEU A CA 1
ATOM 662 C C . LEU A 1 83 ? 10.281 -12 -14.461 1 87.12 83 LEU A C 1
ATOM 664 O O . LEU A 1 83 ? 9.914 -12.398 -13.352 1 87.12 83 LEU A O 1
ATOM 668 N N . PRO A 1 84 ? 10.195 -10.75 -14.844 1 86.94 84 PRO A N 1
ATOM 669 C CA . PRO A 1 84 ? 9.445 -9.805 -14 1 86.94 84 PRO A CA 1
ATOM 670 C C . PRO A 1 84 ? 8.039 -10.289 -13.68 1 86.94 84 PRO A C 1
ATOM 672 O O . PRO A 1 84 ? 7.359 -10.852 -14.547 1 86.94 84 PRO A O 1
ATOM 675 N N . GLY A 1 85 ? 7.641 -10.078 -12.414 1 84.38 85 GLY A N 1
ATOM 676 C CA . GLY A 1 85 ? 6.34 -10.555 -11.977 1 84.38 85 GLY A CA 1
ATOM 677 C C . GLY A 1 85 ? 6.398 -11.891 -11.266 1 84.38 85 GLY A C 1
ATOM 678 O O . GLY A 1 85 ? 5.383 -12.383 -10.773 1 84.38 85 GLY A O 1
ATOM 679 N N . GLU A 1 86 ? 7.582 -12.414 -11.227 1 86.81 86 GLU A N 1
ATOM 680 C CA . GLU A 1 86 ? 7.777 -13.703 -10.562 1 86.81 86 GLU A CA 1
ATOM 681 C C . GLU A 1 86 ? 8.641 -13.547 -9.312 1 86.81 86 GLU A C 1
ATOM 683 O O . GLU A 1 86 ? 9.398 -12.586 -9.188 1 86.81 86 GLU A O 1
ATOM 688 N N . SER A 1 87 ? 8.414 -14.469 -8.43 1 91.62 87 SER A N 1
ATOM 689 C CA . SER A 1 87 ? 9.203 -14.516 -7.203 1 91.62 87 SER A CA 1
ATOM 690 C C . SER A 1 87 ? 9.695 -15.93 -6.922 1 91.62 87 SER A C 1
ATOM 692 O O . SER A 1 87 ? 9.086 -16.906 -7.363 1 91.62 87 SER A O 1
ATOM 694 N N . VAL A 1 88 ? 10.82 -16 -6.285 1 91.62 88 VAL A N 1
ATOM 695 C CA . VAL A 1 88 ? 11.414 -17.281 -5.91 1 91.62 88 VAL A CA 1
ATOM 696 C C . VAL A 1 88 ? 11.789 -17.266 -4.43 1 91.62 88 VAL A C 1
ATOM 698 O O . VAL A 1 88 ? 12.398 -16.312 -3.949 1 91.62 88 VAL A O 1
ATOM 701 N N . ILE A 1 89 ? 11.359 -18.266 -3.746 1 90.69 89 ILE A N 1
ATOM 702 C CA . ILE A 1 89 ? 11.75 -18.453 -2.352 1 90.69 89 ILE A CA 1
ATOM 703 C C . ILE A 1 89 ? 12.977 -19.359 -2.273 1 90.69 89 ILE A C 1
ATOM 705 O O . ILE A 1 89 ? 12.961 -20.484 -2.771 1 90.69 89 ILE A O 1
ATOM 709 N N . VAL A 1 90 ? 14 -18.859 -1.606 1 91.06 90 VAL A N 1
ATOM 710 C CA . VAL A 1 90 ? 15.25 -19.609 -1.504 1 91.06 90 VAL A CA 1
ATOM 711 C C . VAL A 1 90 ? 15.555 -19.906 -0.038 1 91.06 90 VAL A C 1
ATOM 713 O O . VAL A 1 90 ? 15.656 -18.984 0.783 1 91.06 90 VAL A O 1
ATOM 716 N N . PRO A 1 91 ? 15.648 -21.141 0.318 1 89.12 91 PRO A N 1
ATOM 717 C CA . PRO A 1 91 ? 15.977 -21.484 1.704 1 89.12 91 PRO A CA 1
ATOM 718 C C . PRO A 1 91 ? 17.375 -21.016 2.107 1 89.12 91 PRO A C 1
ATOM 720 O O . PRO A 1 91 ? 18.203 -20.688 1.246 1 89.12 91 PRO A O 1
ATOM 723 N N . PRO A 1 92 ? 17.594 -21.031 3.422 1 89.62 92 PRO A N 1
ATOM 724 C CA . PRO A 1 92 ? 18.922 -20.609 3.906 1 89.62 92 PRO A CA 1
ATOM 725 C C . PRO A 1 92 ? 20.047 -21.484 3.383 1 89.62 92 PRO A C 1
ATOM 727 O O . PRO A 1 92 ? 19.906 -22.703 3.299 1 89.62 92 PRO A O 1
ATOM 730 N N . ASN A 1 93 ? 21.094 -20.812 2.924 1 89.62 93 ASN A N 1
ATOM 731 C CA . ASN A 1 93 ? 22.359 -21.453 2.562 1 89.62 93 ASN A CA 1
ATOM 732 C C . ASN A 1 93 ? 22.234 -22.219 1.251 1 89.62 93 ASN A C 1
ATOM 734 O O . ASN A 1 93 ? 23.078 -23.062 0.944 1 89.62 93 ASN A O 1
ATOM 738 N N . GLU A 1 94 ? 21.203 -22.031 0.56 1 90.12 94 GLU A N 1
ATOM 739 C CA . GLU A 1 94 ? 21.094 -22.609 -0.773 1 90.12 94 GLU A CA 1
ATOM 740 C C . GLU A 1 94 ? 21.875 -21.797 -1.804 1 90.12 94 GLU A C 1
ATOM 742 O O . GLU A 1 94 ? 21.797 -20.562 -1.817 1 90.12 94 GLU A O 1
ATOM 747 N N . LEU A 1 95 ? 22.609 -22.531 -2.604 1 90.94 95 LEU A N 1
ATOM 748 C CA . LEU A 1 95 ? 23.406 -21.875 -3.637 1 90.94 95 LEU A CA 1
ATOM 749 C C . LEU A 1 95 ? 22.562 -21.609 -4.879 1 90.94 95 LEU A C 1
ATOM 751 O O . LEU A 1 95 ? 21.984 -22.531 -5.453 1 90.94 95 LEU A O 1
ATOM 755 N N . MET A 1 96 ? 22.484 -20.344 -5.234 1 90.5 96 MET A N 1
ATOM 756 C CA . MET A 1 96 ? 21.828 -19.938 -6.477 1 90.5 96 MET A CA 1
ATOM 757 C C . MET A 1 96 ? 22.859 -19.719 -7.578 1 90.5 96 MET A C 1
ATOM 759 O O . MET A 1 96 ? 23.844 -18.984 -7.395 1 90.5 96 MET A O 1
ATOM 763 N N . LYS A 1 97 ? 22.703 -20.391 -8.664 1 92.88 97 LYS A N 1
ATOM 764 C CA . LYS A 1 97 ? 23.5 -20.125 -9.867 1 92.88 97 LYS A CA 1
ATOM 765 C C . LYS A 1 97 ? 22.672 -19.375 -10.906 1 92.88 97 LYS A C 1
ATOM 767 O O . LYS A 1 97 ? 21.609 -19.828 -11.328 1 92.88 97 LYS A O 1
ATOM 772 N N . ILE A 1 98 ? 23.188 -18.234 -11.32 1 94 98 ILE A N 1
ATOM 773 C CA . ILE A 1 98 ? 22.344 -17.328 -12.094 1 94 98 ILE A CA 1
ATOM 774 C C . ILE A 1 98 ? 23.047 -16.953 -13.391 1 94 98 ILE A C 1
ATOM 776 O O . ILE A 1 98 ? 24.234 -16.625 -13.391 1 94 98 ILE A O 1
ATOM 780 N N . ASP A 1 99 ? 22.359 -17.016 -14.461 1 94.19 99 ASP A N 1
ATOM 781 C CA . ASP A 1 99 ? 22.812 -16.516 -15.758 1 94.19 99 ASP A CA 1
ATOM 782 C C . ASP A 1 99 ? 22.047 -15.258 -16.156 1 94.19 99 ASP A C 1
ATOM 784 O O . ASP A 1 99 ? 20.859 -15.133 -15.898 1 94.19 99 ASP A O 1
ATOM 788 N N . PHE A 1 100 ? 22.781 -14.375 -16.75 1 94.25 100 PHE A N 1
ATOM 789 C CA . PHE A 1 100 ? 22.219 -13.148 -17.312 1 94.25 100 PHE A CA 1
ATOM 790 C C . PHE A 1 100 ? 22.438 -13.07 -18.812 1 94.25 100 PHE A C 1
ATOM 792 O O . PHE A 1 100 ? 23.25 -12.273 -19.281 1 94.25 100 PHE A O 1
ATOM 799 N N . PRO A 1 101 ? 21.625 -13.703 -19.516 1 91.81 101 PRO A N 1
ATOM 800 C CA . PRO A 1 101 ? 21.906 -13.859 -20.953 1 91.81 101 PRO A CA 1
ATOM 801 C C . PRO A 1 101 ? 21.656 -12.57 -21.734 1 91.81 101 PRO A C 1
ATOM 803 O O . PRO A 1 101 ? 22.25 -12.383 -22.812 1 91.81 101 PRO A O 1
ATOM 806 N N . GLU A 1 102 ? 20.875 -11.633 -21.203 1 91.5 102 GLU A N 1
ATOM 807 C CA . GLU A 1 102 ? 20.453 -10.5 -22.016 1 91.5 102 GLU A CA 1
ATOM 808 C C . GLU A 1 102 ? 20.891 -9.172 -21.391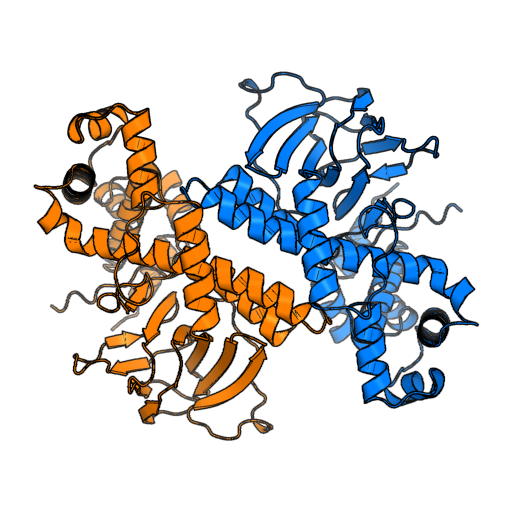 1 91.5 102 GLU A C 1
ATOM 810 O O . GLU A 1 102 ? 20.656 -8.109 -21.953 1 91.5 102 GLU A O 1
ATOM 815 N N . ALA A 1 103 ? 21.531 -9.211 -20.281 1 90.38 103 ALA A N 1
ATOM 816 C CA . ALA A 1 103 ? 21.812 -7.984 -19.547 1 90.38 103 ALA A CA 1
ATOM 817 C C . ALA A 1 103 ? 22.844 -7.133 -20.297 1 90.38 103 ALA A C 1
ATOM 819 O O . ALA A 1 103 ? 23.891 -7.633 -20.703 1 90.38 103 ALA A O 1
ATOM 820 N N . LYS A 1 104 ? 22.516 -5.906 -20.5 1 90.5 104 LYS A N 1
ATOM 821 C CA . LYS A 1 104 ? 23.375 -4.887 -21.094 1 90.5 104 LYS A CA 1
ATOM 822 C C . LYS A 1 104 ? 23.031 -3.498 -20.562 1 90.5 104 LYS A C 1
ATOM 824 O O . LYS A 1 104 ? 22.062 -3.334 -19.812 1 90.5 104 LYS A O 1
ATOM 829 N N . TRP A 1 105 ? 23.828 -2.58 -20.906 1 86.56 105 TRP A N 1
ATOM 830 C CA . TRP A 1 105 ? 23.641 -1.229 -20.391 1 86.56 105 TRP A CA 1
ATOM 831 C C . TRP A 1 105 ? 22.266 -0.687 -20.766 1 86.56 105 TRP A C 1
ATOM 833 O O . TRP A 1 105 ? 21.641 0.025 -19.984 1 86.56 105 TRP A O 1
ATOM 843 N N . ASP A 1 106 ? 21.844 -0.954 -21.922 1 85.75 106 ASP A N 1
ATOM 844 C CA . ASP A 1 106 ? 20.562 -0.427 -22.406 1 85.75 106 ASP A CA 1
ATOM 845 C C . ASP A 1 106 ? 19.422 -1.354 -22.031 1 85.75 106 ASP A C 1
ATOM 847 O O . ASP A 1 106 ? 18.25 -1.023 -22.25 1 85.75 106 ASP A O 1
ATOM 851 N N . ASN A 1 107 ? 19.781 -2.5 -21.578 1 88.25 107 ASN A N 1
ATOM 852 C CA . ASN A 1 107 ? 18.797 -3.471 -21.109 1 88.25 107 ASN A CA 1
ATOM 853 C C . ASN A 1 107 ? 19.25 -4.172 -19.844 1 88.25 107 ASN A C 1
ATOM 855 O O . ASN A 1 107 ? 19.469 -5.383 -19.828 1 88.25 107 ASN A O 1
ATOM 859 N N . PRO A 1 108 ? 19.297 -3.477 -18.781 1 90.94 108 PRO A N 1
ATOM 860 C CA . PRO A 1 108 ? 19.828 -4.031 -17.531 1 90.94 108 PRO A CA 1
ATOM 861 C C . PRO A 1 108 ? 18.828 -4.961 -16.828 1 90.94 108 PRO A C 1
ATOM 863 O O . PRO A 1 108 ? 17.656 -5.02 -17.219 1 90.94 108 PRO A O 1
ATOM 866 N N . THR A 1 109 ? 19.328 -5.758 -15.938 1 90.25 109 THR A N 1
ATOM 867 C CA . THR A 1 109 ? 18.516 -6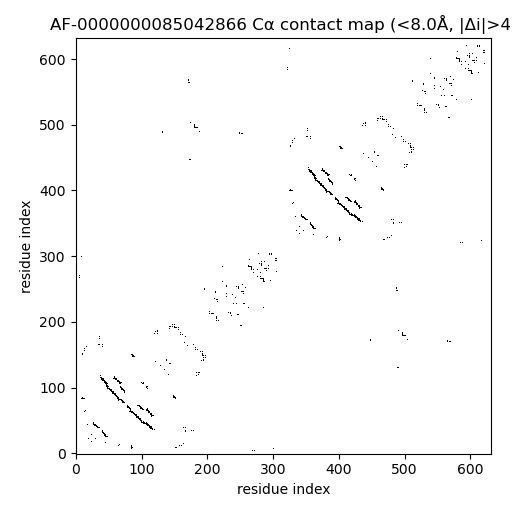.605 -15.078 1 90.25 109 THR A CA 1
ATOM 868 C C . THR A 1 109 ? 18.5 -6.07 -13.648 1 90.25 109 THR A C 1
ATOM 870 O O . THR A 1 109 ? 19.547 -5.672 -13.117 1 90.25 109 THR A O 1
ATOM 873 N N . GLN A 1 110 ? 17.359 -5.961 -13.109 1 91.81 110 GLN A N 1
ATOM 874 C CA . GLN A 1 110 ? 17.188 -5.543 -11.719 1 91.81 110 GLN A CA 1
ATOM 875 C C . GLN A 1 110 ? 16.344 -6.547 -10.938 1 91.81 110 GLN A C 1
ATOM 877 O O . GLN A 1 110 ? 15.305 -6.996 -11.414 1 91.81 110 GLN A O 1
ATOM 882 N N . CYS A 1 111 ? 16.844 -6.934 -9.828 1 92.44 111 CYS A N 1
ATOM 883 C CA . CYS A 1 111 ? 16.172 -7.902 -8.969 1 92.44 111 CYS A CA 1
ATOM 884 C C . CYS A 1 111 ? 16.328 -7.523 -7.5 1 92.44 111 CYS A C 1
ATOM 886 O O . CYS A 1 111 ? 17.297 -6.871 -7.117 1 92.44 111 CYS A O 1
ATOM 888 N N . ILE A 1 112 ? 15.328 -7.938 -6.789 1 93.19 112 ILE A N 1
ATOM 889 C CA . ILE A 1 112 ? 15.391 -7.688 -5.355 1 93.19 112 ILE A CA 1
ATOM 890 C C . ILE A 1 112 ? 15.484 -9.016 -4.602 1 93.19 112 ILE A C 1
ATOM 892 O O . ILE A 1 112 ? 14.914 -10.016 -5.031 1 93.19 112 ILE A O 1
ATOM 896 N N . ALA A 1 113 ? 16.281 -9.008 -3.557 1 93.5 113 ALA A N 1
ATOM 897 C CA . ALA A 1 113 ? 16.359 -10.125 -2.619 1 93.5 113 ALA A CA 1
ATOM 898 C C . ALA A 1 113 ? 16.109 -9.664 -1.188 1 93.5 113 ALA A C 1
ATOM 900 O O . ALA A 1 113 ? 16.859 -8.828 -0.659 1 93.5 113 ALA A O 1
ATOM 901 N N . LEU A 1 114 ? 15.086 -10.156 -0.676 1 93.94 114 LEU A N 1
ATOM 902 C CA . LEU A 1 114 ? 14.742 -9.867 0.711 1 93.94 114 LEU A CA 1
ATOM 903 C C . LEU A 1 114 ? 15.125 -11.023 1.624 1 93.94 114 LEU A C 1
ATOM 905 O O . LEU A 1 114 ? 14.492 -12.078 1.601 1 93.94 114 LEU A O 1
ATOM 909 N N . SER A 1 115 ? 16.156 -10.812 2.404 1 94.25 115 SER A N 1
ATOM 910 C CA . SER A 1 115 ? 16.547 -11.812 3.391 1 94.25 115 SER A CA 1
ATOM 911 C C . SER A 1 115 ? 15.75 -11.656 4.684 1 94.25 115 SER A C 1
ATOM 913 O O . SER A 1 115 ? 15.672 -10.562 5.246 1 94.25 115 SER A O 1
ATOM 915 N N . ILE A 1 116 ? 15.195 -12.672 5.129 1 93.38 116 ILE A N 1
ATOM 916 C CA . ILE A 1 116 ? 14.312 -12.625 6.289 1 93.38 116 ILE A CA 1
ATOM 917 C C . ILE A 1 116 ? 14.867 -13.516 7.398 1 93.38 116 ILE A C 1
ATOM 919 O O . ILE A 1 116 ? 15.172 -14.688 7.164 1 93.38 116 ILE A O 1
ATOM 923 N N . SER A 1 117 ? 14.938 -12.984 8.57 1 92.38 117 SER A N 1
ATOM 924 C CA . SER A 1 117 ? 15.484 -13.734 9.695 1 92.38 117 SER A CA 1
ATOM 925 C C . SER A 1 117 ? 14.57 -14.891 10.078 1 92.38 117 SER A C 1
ATOM 927 O O . SER A 1 117 ? 13.352 -14.812 9.898 1 92.38 117 SER A O 1
ATOM 929 N N . GLN A 1 118 ? 15.188 -15.844 10.641 1 88.44 118 GLN A N 1
ATOM 930 C CA . GLN A 1 118 ? 14.43 -17 11.102 1 88.44 118 GLN A CA 1
ATOM 931 C C . GLN A 1 118 ? 13.43 -16.609 12.195 1 88.44 118 GLN A C 1
ATOM 933 O O . GLN A 1 118 ? 12.312 -17.125 12.234 1 88.44 118 GLN A O 1
ATOM 938 N N . ASP A 1 119 ? 13.812 -15.758 13 1 89.56 119 ASP A N 1
ATOM 939 C CA . ASP A 1 119 ? 12.945 -15.289 14.086 1 89.56 119 ASP A CA 1
ATOM 940 C C . ASP A 1 119 ? 11.664 -14.672 13.531 1 89.56 119 ASP A C 1
ATOM 942 O O . ASP A 1 119 ? 10.578 -14.922 14.055 1 89.56 119 ASP A O 1
ATOM 946 N N . MET A 1 120 ? 11.812 -13.914 12.547 1 91.38 120 MET A N 1
ATOM 947 C CA . MET A 1 120 ? 10.672 -13.25 11.93 1 91.38 120 MET A CA 1
ATOM 948 C C . MET A 1 120 ? 9.719 -14.273 11.32 1 91.38 120 MET A C 1
ATOM 950 O O . MET A 1 120 ? 8.5 -14.148 11.461 1 91.38 120 MET A O 1
ATOM 954 N N . ILE A 1 121 ? 10.242 -15.219 10.695 1 88.38 121 ILE A N 1
ATOM 955 C CA . ILE A 1 121 ? 9.445 -16.266 10.062 1 88.38 121 ILE A CA 1
ATOM 956 C C . ILE A 1 121 ? 8.68 -17.031 11.133 1 88.38 121 ILE A C 1
ATOM 958 O O . ILE A 1 121 ? 7.457 -17.188 11.047 1 88.38 121 ILE A O 1
ATOM 962 N N . GLU A 1 122 ? 9.367 -17.422 12.094 1 85.62 122 GLU A N 1
ATOM 963 C CA . GLU A 1 122 ? 8.773 -18.219 13.156 1 85.62 122 GLU A CA 1
ATOM 964 C C . GLU A 1 122 ? 7.695 -17.438 13.906 1 85.62 122 GLU A C 1
ATOM 966 O O . GLU A 1 122 ? 6.617 -17.969 14.18 1 85.62 122 GLU A O 1
ATOM 971 N N . ASN A 1 123 ? 7.996 -16.219 14.227 1 87.5 123 ASN A N 1
ATOM 972 C CA . ASN A 1 123 ? 7.047 -15.391 14.953 1 87.5 123 ASN A CA 1
ATOM 973 C C . ASN A 1 123 ? 5.77 -15.164 14.148 1 87.5 123 ASN A C 1
ATOM 975 O O . ASN A 1 123 ? 4.672 -15.156 14.711 1 87.5 123 ASN A O 1
ATOM 979 N N . THR A 1 124 ? 5.945 -14.992 12.906 1 87.12 124 THR A N 1
ATOM 980 C CA . THR A 1 124 ? 4.793 -14.734 12.047 1 87.12 124 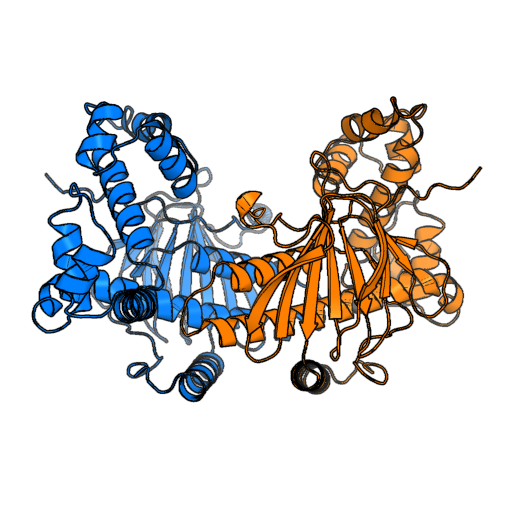THR A CA 1
ATOM 981 C C . THR A 1 124 ? 3.918 -15.977 11.922 1 87.12 124 THR A C 1
ATOM 983 O O . THR A 1 124 ? 2.695 -15.898 12.07 1 87.12 124 THR A O 1
ATOM 986 N N . PHE A 1 125 ? 4.508 -17.031 11.742 1 82.56 125 PHE A N 1
ATOM 987 C CA . PHE A 1 125 ? 3.715 -18.25 11.531 1 82.56 125 PHE A CA 1
ATOM 988 C C . PHE A 1 125 ? 3.143 -18.75 12.852 1 82.56 125 PHE A C 1
ATOM 990 O O . PHE A 1 125 ? 2.061 -19.344 12.875 1 82.56 125 PHE A O 1
ATOM 997 N N . ASN A 1 126 ? 3.895 -18.469 13.914 1 82.44 126 ASN A N 1
ATOM 998 C CA . ASN A 1 126 ? 3.301 -18.734 15.219 1 82.44 126 ASN A CA 1
ATOM 999 C C . ASN A 1 126 ? 2.039 -17.906 15.438 1 82.44 126 ASN A C 1
ATOM 1001 O O . ASN A 1 126 ? 1.045 -18.406 15.969 1 82.44 126 ASN A O 1
ATOM 1005 N N . LEU A 1 127 ? 2.129 -16.719 15.039 1 82.12 127 LEU A N 1
ATOM 1006 C CA . LEU A 1 127 ? 0.976 -15.82 15.125 1 82.12 127 LEU A CA 1
ATOM 1007 C C . LEU A 1 127 ? -0.172 -16.344 14.266 1 82.12 127 LEU A C 1
ATOM 1009 O O . LEU A 1 127 ? -1.331 -16.312 14.688 1 82.12 127 LEU A O 1
ATOM 1013 N N . LEU A 1 128 ? 0.106 -16.781 13.125 1 79.25 128 LEU A N 1
ATOM 1014 C CA . LEU A 1 128 ? -0.888 -17.344 12.203 1 79.25 128 LEU A CA 1
ATOM 1015 C C . LEU A 1 128 ? -1.546 -18.578 12.797 1 79.25 128 LEU A C 1
ATOM 1017 O O . LEU A 1 128 ? -2.77 -18.719 12.742 1 79.25 128 LEU A O 1
ATOM 1021 N N . ASN A 1 129 ? -0.686 -19.359 13.32 1 75.81 129 ASN A N 1
ATOM 1022 C CA . ASN A 1 129 ? -1.185 -20.594 13.914 1 75.81 129 ASN A CA 1
ATOM 1023 C C . ASN A 1 129 ? -2.094 -20.328 15.109 1 75.81 129 ASN A C 1
ATOM 1025 O O . ASN A 1 129 ? -3.041 -21.062 15.359 1 75.81 129 ASN A O 1
ATOM 1029 N N . GLU A 1 130 ? -1.727 -19.375 15.797 1 76.44 130 GLU A N 1
ATOM 1030 C CA . GLU A 1 130 ? -2.521 -19 16.969 1 76.44 130 GLU A CA 1
ATOM 1031 C C . GLU A 1 130 ? -3.889 -18.453 16.547 1 76.44 130 GLU A C 1
ATOM 1033 O O . GLU A 1 130 ? -4.906 -18.781 17.156 1 76.44 130 GLU A O 1
ATOM 1038 N N . LYS A 1 131 ? -3.932 -17.781 15.516 1 75.31 131 LYS A N 1
ATOM 1039 C CA . LYS A 1 131 ? -5.156 -17.094 15.109 1 75.31 131 LYS A CA 1
ATOM 1040 C C . LYS A 1 131 ? -5.992 -17.969 14.18 1 75.31 131 LYS A C 1
ATOM 1042 O O . LYS A 1 131 ? -7.215 -17.812 14.102 1 75.31 131 LYS A O 1
ATOM 1047 N N . LEU A 1 132 ? -5.262 -18.797 13.414 1 70 132 LEU A N 1
ATOM 1048 C CA . LEU A 1 132 ? -5.926 -19.688 12.477 1 70 132 LEU A CA 1
ATOM 1049 C C . LEU A 1 132 ? -5.477 -21.125 12.695 1 70 132 LEU A C 1
ATOM 1051 O O . LEU A 1 132 ? -4.77 -21.703 11.859 1 70 132 LEU A O 1
ATOM 1055 N N . PRO A 1 133 ? -5.992 -21.703 13.664 1 59.31 133 PRO A N 1
ATOM 1056 C CA . PRO A 1 133 ? -5.488 -23.031 14.039 1 59.31 133 PRO A CA 1
ATOM 1057 C C . PRO A 1 133 ? -5.801 -24.094 12.984 1 59.31 133 PRO A C 1
ATOM 1059 O O . PRO A 1 133 ? -5.117 -25.125 12.914 1 59.31 133 PRO A O 1
ATOM 1062 N N . ASP A 1 134 ? -6.773 -23.953 12.305 1 56.72 134 ASP A N 1
ATOM 1063 C CA . ASP A 1 134 ? -7.223 -25.016 11.406 1 56.72 134 ASP A CA 1
ATOM 1064 C C . ASP A 1 134 ? -6.266 -25.188 10.234 1 56.72 134 ASP A C 1
ATOM 1066 O O . ASP A 1 134 ? -6.395 -26.141 9.453 1 56.72 134 ASP A O 1
ATOM 1070 N N . LYS A 1 135 ? -5.461 -24.297 10.141 1 55.44 135 LYS A N 1
ATOM 1071 C CA . LYS A 1 135 ? -4.586 -24.422 8.977 1 55.44 135 LYS A CA 1
ATOM 1072 C C . LYS A 1 135 ? -3.287 -25.125 9.336 1 55.44 135 LYS A C 1
ATOM 1074 O O . LYS A 1 135 ? -2.637 -24.781 10.32 1 55.44 135 LYS A O 1
ATOM 1079 N N . GLU A 1 136 ? -3.209 -26.422 9.047 1 49.44 136 GLU A N 1
ATOM 1080 C CA . GLU A 1 136 ? -1.925 -27.094 9.203 1 49.44 136 GLU A CA 1
ATOM 1081 C C . GLU A 1 136 ? -0.833 -26.406 8.398 1 49.44 136 GLU A C 1
ATOM 1083 O O . GLU A 1 136 ? -0.861 -26.422 7.164 1 49.44 136 GLU A O 1
ATOM 1088 N N . TRP A 1 137 ? -0.435 -25.281 8.883 1 49.28 137 TRP A N 1
ATOM 1089 C CA . TRP A 1 137 ? 0.709 -24.719 8.18 1 49.28 137 TRP A CA 1
ATOM 1090 C C . TRP A 1 137 ? 1.886 -25.688 8.18 1 49.28 137 TRP A C 1
ATOM 1092 O O . TRP A 1 137 ? 2.117 -26.391 9.164 1 49.28 137 TRP A O 1
ATOM 1102 N N . GLN A 1 138 ? 2.105 -26.281 7.051 1 50.31 138 GLN A N 1
ATOM 1103 C CA . GLN A 1 138 ? 3.105 -27.312 6.824 1 50.31 138 GLN A CA 1
ATOM 1104 C C . GLN A 1 138 ? 4.359 -27.062 7.66 1 50.31 138 GLN A C 1
ATOM 1106 O O . GLN A 1 138 ? 4.543 -25.969 8.195 1 50.31 138 GLN A O 1
ATOM 1111 N N . LYS A 1 139 ? 5.422 -28.016 7.434 1 53.22 139 LYS A N 1
ATOM 1112 C CA . LYS A 1 139 ? 6.676 -28.312 8.125 1 53.22 139 LYS A CA 1
ATOM 1113 C C . LYS A 1 139 ? 7.438 -27.031 8.445 1 53.22 139 LYS A C 1
ATOM 1115 O O . LYS A 1 139 ? 7.074 -26.297 9.375 1 53.22 139 LYS A O 1
ATOM 1120 N N . GLN A 1 140 ? 8.578 -26.828 7.863 1 51.66 140 GLN A N 1
ATOM 1121 C CA . GLN A 1 140 ? 9.711 -26.078 8.398 1 51.66 140 GLN A CA 1
ATOM 1122 C C . GLN A 1 140 ? 9.398 -24.594 8.453 1 51.66 140 GLN A C 1
ATOM 1124 O O . GLN A 1 140 ? 9.695 -23.922 9.453 1 51.66 140 GLN A O 1
ATOM 1129 N N . TRP A 1 141 ? 8.906 -23.906 7.418 1 53.34 141 TRP A N 1
ATOM 1130 C CA . TRP A 1 141 ? 8.727 -22.469 7.484 1 53.34 141 TRP A CA 1
ATOM 1131 C C . TRP A 1 141 ? 7.301 -22.078 7.105 1 53.34 141 TRP A C 1
ATOM 1133 O O . TRP A 1 141 ? 7.047 -20.922 6.727 1 53.34 141 TRP A O 1
ATOM 1143 N N . GLY A 1 142 ? 6.348 -23.016 7.309 1 62 142 GLY A N 1
ATOM 1144 C CA . GLY A 1 142 ? 5.012 -22.703 6.824 1 62 142 GLY A CA 1
ATOM 1145 C C . GLY A 1 142 ? 4.938 -22.578 5.312 1 62 142 GLY A C 1
ATOM 1146 O O . GLY A 1 142 ? 3.863 -22.344 4.758 1 62 142 GLY A O 1
ATOM 1147 N N . LEU A 1 143 ? 6.086 -22.594 4.695 1 67.5 143 LEU A N 1
ATOM 1148 C CA . LEU A 1 143 ? 6.203 -22.516 3.242 1 67.5 143 LEU A CA 1
ATOM 1149 C C . LEU A 1 143 ? 6.668 -23.844 2.666 1 67.5 143 LEU A C 1
ATOM 1151 O O . LEU A 1 143 ? 7.488 -24.531 3.275 1 67.5 143 LEU A O 1
ATOM 1155 N N . ASP A 1 144 ? 6.117 -24.25 1.641 1 70.19 144 ASP A N 1
ATOM 1156 C CA . ASP A 1 144 ? 6.539 -25.453 0.942 1 70.19 144 ASP A CA 1
ATOM 1157 C C . ASP A 1 144 ? 7.668 -25.156 -0.042 1 70.19 144 ASP A C 1
ATOM 1159 O O . ASP A 1 144 ? 7.438 -24.562 -1.098 1 70.19 144 ASP A O 1
ATOM 1163 N N . LEU A 1 145 ? 8.805 -25.562 0.278 1 67.31 145 LEU A N 1
ATOM 1164 C CA . LEU A 1 145 ? 10 -25.219 -0.477 1 67.31 145 LEU A CA 1
ATOM 1165 C C . LEU A 1 145 ? 10.078 -26.016 -1.777 1 67.31 145 LEU A C 1
ATOM 1167 O O . LEU A 1 145 ? 10.938 -25.75 -2.621 1 67.31 145 LEU A O 1
ATOM 1171 N N . ASN A 1 146 ? 9.109 -26.906 -1.938 1 70 146 ASN A N 1
ATOM 1172 C CA . ASN A 1 146 ? 9 -27.562 -3.232 1 70 146 ASN A CA 1
ATOM 1173 C C . ASN A 1 146 ? 8.344 -26.656 -4.273 1 70 146 ASN A C 1
ATOM 1175 O O . ASN A 1 146 ? 8.484 -26.891 -5.477 1 70 146 ASN A O 1
ATOM 1179 N N . TYR A 1 147 ? 7.719 -25.719 -3.779 1 74 147 TYR A N 1
ATOM 1180 C CA . TYR A 1 147 ? 7.043 -24.75 -4.641 1 74 147 TYR A CA 1
ATOM 1181 C C . TYR A 1 147 ? 7.613 -23.359 -4.445 1 74 147 TYR A C 1
ATOM 1183 O O . TYR A 1 147 ? 6.91 -22.438 -4.004 1 74 147 TYR A O 1
ATOM 1191 N N . PHE A 1 148 ? 8.836 -23.234 -4.914 1 80.88 148 PHE A N 1
ATOM 1192 C CA . PHE A 1 148 ? 9.609 -22.047 -4.582 1 80.88 148 PHE A CA 1
ATOM 1193 C C . PHE A 1 148 ? 9.445 -20.969 -5.656 1 80.88 148 PHE A C 1
ATOM 1195 O O . PHE A 1 148 ? 9.703 -19.797 -5.41 1 80.88 148 PHE A O 1
ATOM 1202 N N . HIS A 1 149 ? 9.117 -21.359 -6.832 1 83.62 149 HIS A N 1
ATOM 1203 C CA . HIS A 1 149 ? 8.961 -20.422 -7.934 1 83.62 149 HIS A CA 1
ATOM 1204 C C . HIS A 1 149 ? 7.504 -19.984 -8.086 1 83.62 149 HIS A C 1
ATOM 1206 O O . HIS A 1 149 ? 6.652 -20.797 -8.477 1 83.62 149 HIS A O 1
ATOM 1212 N N . LEU A 1 150 ? 7.23 -18.75 -7.859 1 85.75 150 LEU A N 1
ATOM 1213 C CA . LEU A 1 150 ? 5.855 -18.281 -7.777 1 85.75 150 LEU A CA 1
ATOM 1214 C C . LEU A 1 150 ? 5.598 -17.188 -8.812 1 85.75 150 LEU A C 1
ATOM 1216 O O . LEU A 1 150 ? 6.504 -16.422 -9.156 1 85.75 150 LEU A O 1
ATOM 1220 N N . ILE A 1 151 ? 4.367 -17.172 -9.258 1 80.38 151 ILE A N 1
ATOM 1221 C CA . ILE A 1 151 ? 3.877 -16.016 -10.008 1 80.38 151 ILE A CA 1
ATOM 1222 C C . ILE A 1 151 ? 3.162 -15.055 -9.062 1 80.38 151 ILE A C 1
ATOM 1224 O O . ILE A 1 151 ? 2.213 -15.438 -8.375 1 80.38 151 ILE A O 1
ATOM 1228 N N . ASN A 1 152 ? 3.631 -13.836 -9.102 1 84.38 152 ASN A N 1
ATOM 1229 C CA . ASN A 1 152 ? 3.076 -12.859 -8.172 1 84.38 152 ASN A CA 1
ATOM 1230 C C . ASN A 1 152 ? 1.655 -12.461 -8.555 1 84.38 152 ASN A C 1
ATOM 1232 O O . ASN A 1 152 ? 1.364 -12.258 -9.734 1 84.38 152 ASN A O 1
ATOM 1236 N N . ASN A 1 153 ? 0.823 -12.5 -7.629 1 77.81 153 ASN A N 1
ATOM 1237 C CA . ASN A 1 153 ? -0.476 -11.875 -7.844 1 77.81 153 ASN A CA 1
ATOM 1238 C C . ASN A 1 153 ? -0.473 -10.414 -7.395 1 77.81 153 ASN A C 1
ATOM 1240 O O . ASN A 1 153 ? 0.551 -9.906 -6.938 1 77.81 153 ASN A O 1
ATOM 1244 N N . GLN A 1 154 ? -1.527 -9.797 -7.492 1 77.69 154 GLN A N 1
ATOM 1245 C CA . GLN A 1 154 ? -1.61 -8.367 -7.211 1 77.69 154 GLN A CA 1
ATOM 1246 C C . GLN A 1 154 ? -1.284 -8.07 -5.75 1 77.69 154 GLN A C 1
ATOM 1248 O O . GLN A 1 154 ? -0.528 -7.145 -5.449 1 77.69 154 GLN A O 1
ATOM 1253 N N . ASP A 1 155 ? -1.884 -8.82 -4.871 1 81.88 155 ASP A N 1
ATOM 1254 C CA . ASP A 1 155 ? -1.695 -8.586 -3.443 1 81.88 155 ASP A CA 1
ATOM 1255 C C . ASP A 1 155 ? -0.227 -8.734 -3.053 1 81.88 155 ASP A C 1
ATOM 1257 O O . ASP A 1 155 ? 0.305 -7.914 -2.301 1 81.88 155 ASP A O 1
ATOM 1261 N N . LEU A 1 156 ? 0.347 -9.766 -3.58 1 86.81 156 LEU A N 1
ATOM 1262 C CA . LEU A 1 156 ? 1.759 -9.992 -3.287 1 86.81 156 LEU A CA 1
ATOM 1263 C C . LEU A 1 156 ? 2.621 -8.883 -3.881 1 86.81 156 LEU A C 1
ATOM 1265 O O . LEU A 1 156 ? 3.529 -8.375 -3.219 1 86.81 156 LEU A O 1
ATOM 1269 N N . SER A 1 157 ? 2.369 -8.5 -5.062 1 87.62 157 SER A N 1
ATOM 1270 C CA . SER A 1 157 ? 3.119 -7.43 -5.715 1 87.62 157 SER A CA 1
ATOM 1271 C C . SER A 1 157 ? 2.992 -6.117 -4.949 1 87.62 157 SER A C 1
ATOM 1273 O O . SER A 1 157 ? 3.973 -5.387 -4.793 1 87.62 157 SER A O 1
ATOM 1275 N N . GLU A 1 158 ? 1.846 -5.848 -4.496 1 85.56 158 GLU A N 1
ATOM 1276 C CA . GLU A 1 158 ? 1.6 -4.605 -3.771 1 85.56 158 GLU A CA 1
ATOM 1277 C C . GLU A 1 158 ? 2.4 -4.555 -2.473 1 85.56 158 GLU A C 1
ATOM 1279 O O . GLU A 1 158 ? 2.971 -3.516 -2.129 1 85.56 158 GLU A O 1
ATOM 1284 N N . ILE A 1 159 ? 2.348 -5.625 -1.799 1 89.94 159 ILE A N 1
ATOM 1285 C CA . ILE A 1 159 ? 3.041 -5.621 -0.515 1 89.94 159 ILE A CA 1
ATOM 1286 C C . ILE A 1 159 ? 4.551 -5.594 -0.743 1 89.94 159 ILE A C 1
ATOM 1288 O O . ILE A 1 159 ? 5.293 -4.988 0.033 1 89.94 159 ILE A O 1
ATOM 1292 N N . ILE A 1 160 ? 5.031 -6.262 -1.775 1 90.25 160 ILE A N 1
ATOM 1293 C CA . ILE A 1 160 ? 6.449 -6.188 -2.111 1 90.25 160 ILE A CA 1
ATOM 1294 C C . ILE A 1 160 ? 6.832 -4.746 -2.436 1 90.25 160 ILE A C 1
ATOM 1296 O O . ILE A 1 160 ? 7.828 -4.23 -1.925 1 90.25 160 ILE A O 1
ATOM 1300 N N . ASN A 1 161 ? 6.07 -4.109 -3.199 1 88.12 161 ASN A N 1
ATOM 1301 C CA . ASN A 1 161 ? 6.305 -2.711 -3.539 1 88.12 161 ASN A CA 1
ATOM 1302 C C . ASN A 1 161 ? 6.32 -1.826 -2.297 1 88.12 161 ASN A C 1
ATOM 1304 O O . ASN A 1 161 ? 7.145 -0.918 -2.186 1 88.12 161 ASN A O 1
ATOM 1308 N N . ARG A 1 162 ? 5.406 -2.09 -1.543 1 85.94 162 ARG A N 1
ATOM 1309 C CA . ARG A 1 162 ? 5.348 -1.337 -0.294 1 85.94 162 ARG A CA 1
ATOM 1310 C C . ARG A 1 162 ? 6.617 -1.534 0.523 1 85.94 162 ARG A C 1
ATOM 1312 O O . ARG A 1 162 ? 7.18 -0.572 1.052 1 85.94 162 ARG A O 1
ATOM 1319 N N . PHE A 1 163 ? 7.012 -2.707 0.68 1 87.44 163 PHE A N 1
ATOM 1320 C CA . PHE A 1 163 ? 8.211 -3.004 1.459 1 87.44 163 PHE A CA 1
ATOM 1321 C C . PHE A 1 163 ? 9.422 -2.305 0.869 1 87.44 163 PHE A C 1
ATOM 1323 O O . PHE A 1 163 ? 10.273 -1.792 1.606 1 87.44 163 PHE A O 1
ATOM 1330 N N . ILE A 1 164 ? 9.547 -2.326 -0.406 1 86.81 164 ILE A N 1
ATOM 1331 C CA . ILE A 1 164 ? 10.641 -1.647 -1.092 1 86.81 164 ILE A CA 1
ATOM 1332 C C . ILE A 1 164 ? 10.617 -0.16 -0.75 1 86.81 164 ILE A C 1
ATOM 1334 O O . ILE A 1 164 ? 11.656 0.425 -0.433 1 86.81 164 ILE A O 1
ATOM 1338 N N . ARG A 1 165 ? 9.484 0.38 -0.752 1 84.5 165 ARG A N 1
ATOM 1339 C CA . ARG A 1 165 ? 9.352 1.798 -0.435 1 84.5 165 ARG A CA 1
ATOM 1340 C C . ARG A 1 165 ? 9.805 2.084 0.995 1 84.5 165 ARG A C 1
ATOM 1342 O O . ARG A 1 165 ? 10.477 3.084 1.252 1 84.5 165 ARG A O 1
ATOM 1349 N N . ILE A 1 166 ? 9.352 1.25 1.843 1 86.62 166 ILE A N 1
ATOM 1350 C CA . ILE A 1 166 ? 9.75 1.399 3.238 1 86.62 166 ILE A CA 1
ATOM 1351 C C . ILE A 1 166 ? 11.273 1.326 3.35 1 86.62 166 ILE A C 1
ATOM 1353 O O . ILE A 1 166 ? 11.898 2.186 3.975 1 86.62 166 ILE A O 1
ATOM 1357 N N . GLY A 1 167 ? 11.852 0.337 2.76 1 84.94 167 GLY A N 1
ATOM 1358 C CA . GLY A 1 167 ? 13.297 0.145 2.836 1 84.94 167 GLY A CA 1
ATOM 1359 C C . GLY A 1 167 ? 14.086 1.292 2.234 1 84.94 167 GLY A C 1
ATOM 1360 O O . GLY A 1 167 ? 15.062 1.755 2.824 1 84.94 167 GLY A O 1
ATOM 1361 N N . VAL A 1 168 ? 13.609 1.758 1.155 1 80.06 168 VAL A N 1
ATOM 1362 C CA . VAL A 1 168 ? 14.391 2.711 0.371 1 80.06 168 VAL A CA 1
ATOM 1363 C C . VAL A 1 168 ? 14.086 4.133 0.838 1 80.06 168 VAL A C 1
ATOM 1365 O O . VAL A 1 168 ? 14.992 4.965 0.939 1 80.06 168 VAL A O 1
ATOM 1368 N N . LYS A 1 169 ? 12.852 4.395 1.215 1 74.25 169 LYS A N 1
ATOM 1369 C CA . LYS A 1 169 ? 12.453 5.793 1.365 1 74.25 169 LYS A CA 1
ATOM 1370 C C . LYS A 1 169 ? 12.219 6.145 2.832 1 74.25 169 LYS A C 1
ATOM 1372 O O . LYS A 1 169 ? 12.391 7.297 3.234 1 74.25 169 LYS A O 1
ATOM 1377 N N . GLU A 1 170 ? 11.758 5.152 3.559 1 76.44 170 GLU A N 1
ATOM 1378 C CA . GLU A 1 170 ? 11.406 5.449 4.945 1 76.44 170 GLU A CA 1
ATOM 1379 C C . GLU A 1 170 ? 12.641 5.824 5.754 1 76.44 170 GLU A C 1
ATOM 1381 O O . GLU A 1 170 ? 13.672 5.152 5.676 1 76.44 170 GLU A O 1
ATOM 1386 N N . ARG A 1 171 ? 12.523 6.926 6.496 1 70.25 171 ARG A N 1
ATOM 1387 C CA . ARG A 1 171 ? 13.656 7.371 7.297 1 70.25 171 ARG A CA 1
ATOM 1388 C C . ARG A 1 171 ? 13.242 7.633 8.742 1 70.25 171 ARG A C 1
ATOM 1390 O O . ARG A 1 171 ? 14.07 7.996 9.578 1 70.25 171 ARG A O 1
ATOM 1397 N N . SER A 1 172 ? 12.07 7.363 9.07 1 75.19 172 SER A N 1
ATOM 1398 C CA . SER A 1 172 ? 11.562 7.633 10.414 1 75.19 172 SER A CA 1
ATOM 1399 C C . SER A 1 172 ? 12.141 6.648 11.43 1 75.19 172 SER A C 1
ATOM 1401 O O . SER A 1 172 ? 12.633 5.582 11.055 1 75.19 172 SER A O 1
ATOM 1403 N N . LYS A 1 173 ? 12.062 7.039 12.703 1 77.56 173 LYS A N 1
ATOM 1404 C CA . LYS A 1 173 ? 12.508 6.168 13.781 1 77.56 173 LYS A CA 1
ATOM 1405 C C . LYS A 1 173 ? 11.664 4.895 13.844 1 77.56 173 LYS A C 1
ATOM 1407 O O . LYS A 1 173 ? 12.109 3.877 14.375 1 77.56 173 LYS A O 1
ATOM 1412 N N . GLU A 1 174 ? 10.453 5.016 13.312 1 84.19 174 GLU A N 1
ATOM 1413 C CA . GLU A 1 174 ? 9.523 3.893 13.359 1 84.19 174 GLU A CA 1
ATOM 1414 C C . GLU A 1 174 ? 9.727 2.955 12.172 1 84.19 174 GLU A C 1
ATOM 1416 O O . GLU A 1 174 ? 8.977 1.997 11.992 1 84.19 174 GLU A O 1
ATOM 1421 N N . LYS A 1 175 ? 10.758 3.209 11.383 1 86.5 175 LYS A N 1
ATOM 1422 C CA . LYS A 1 175 ? 11 2.473 10.148 1 86.5 175 LYS A CA 1
ATOM 1423 C C . LYS A 1 175 ? 11.023 0.968 10.398 1 86.5 175 LYS A C 1
ATOM 1425 O O . LYS A 1 175 ? 10.32 0.211 9.719 1 86.5 175 LYS A O 1
ATOM 1430 N N . ASP A 1 176 ? 11.758 0.569 11.383 1 88.56 176 ASP A N 1
ATOM 1431 C CA . ASP A 1 176 ? 11.922 -0.856 11.656 1 88.56 176 ASP A CA 1
ATOM 1432 C C . ASP A 1 176 ? 10.594 -1.488 12.078 1 88.56 176 ASP A C 1
ATOM 1434 O O . ASP A 1 176 ? 10.312 -2.639 11.734 1 88.56 176 ASP A O 1
ATOM 1438 N N . LEU A 1 177 ? 9.898 -0.77 12.812 1 89.06 177 LEU A N 1
ATOM 1439 C CA . LEU A 1 177 ? 8.602 -1.275 13.25 1 89.06 177 LEU A CA 1
ATOM 1440 C C . LEU A 1 177 ? 7.641 -1.407 12.07 1 89.06 177 LEU A C 1
ATOM 1442 O O . LEU A 1 177 ? 6.98 -2.438 11.914 1 89.06 177 LEU A O 1
ATOM 1446 N N . ILE A 1 178 ? 7.551 -0.392 11.297 1 91.44 178 ILE A N 1
ATOM 1447 C CA . ILE A 1 178 ? 6.691 -0.405 10.117 1 91.44 178 ILE A CA 1
ATOM 1448 C C . ILE A 1 178 ? 7.113 -1.535 9.188 1 91.44 178 ILE A C 1
ATOM 1450 O O . ILE A 1 178 ? 6.27 -2.264 8.656 1 91.44 178 ILE A O 1
ATOM 1454 N N . ALA A 1 179 ? 8.406 -1.685 9.016 1 92.31 179 ALA A N 1
ATOM 1455 C CA . ALA A 1 179 ? 8.938 -2.75 8.172 1 92.31 179 ALA A CA 1
ATOM 1456 C C . ALA A 1 179 ? 8.547 -4.125 8.711 1 92.31 179 ALA A C 1
ATOM 1458 O O . ALA A 1 179 ? 8.234 -5.035 7.941 1 92.31 179 ALA A O 1
ATOM 1459 N N . SER A 1 180 ? 8.625 -4.25 9.953 1 92.44 180 SER A N 1
ATOM 1460 C CA . SER A 1 180 ? 8.266 -5.523 10.57 1 92.44 180 SER A CA 1
ATOM 1461 C C . SER A 1 180 ? 6.805 -5.875 10.305 1 92.44 180 SER A C 1
ATOM 1463 O O . SER A 1 180 ? 6.477 -7.035 10.047 1 92.44 180 SER A O 1
ATOM 1465 N N . LEU A 1 181 ? 5.977 -4.926 10.445 1 92.62 181 LEU A N 1
ATOM 1466 C CA . LEU A 1 181 ? 4.562 -5.137 10.172 1 92.62 181 LEU A CA 1
ATOM 1467 C C . LEU A 1 181 ? 4.344 -5.523 8.711 1 92.62 181 LEU A C 1
ATOM 1469 O O . LEU A 1 181 ? 3.596 -6.457 8.414 1 92.62 181 LEU A O 1
ATOM 1473 N N . ALA A 1 182 ? 4.984 -4.828 7.859 1 92.94 182 ALA A N 1
ATOM 1474 C CA . ALA A 1 182 ? 4.887 -5.113 6.43 1 92.94 182 ALA A CA 1
ATOM 1475 C C . ALA A 1 182 ? 5.43 -6.504 6.109 1 92.94 182 ALA A C 1
ATOM 1477 O O . ALA A 1 182 ? 4.875 -7.211 5.266 1 92.94 182 ALA A O 1
ATOM 1478 N N . LEU A 1 183 ? 6.492 -6.832 6.734 1 93.38 183 LEU A N 1
ATOM 1479 C CA . LEU A 1 183 ? 7.109 -8.133 6.512 1 93.38 183 LEU A CA 1
ATOM 1480 C C . LEU A 1 183 ? 6.184 -9.258 6.953 1 93.38 183 LEU A C 1
ATOM 1482 O O . LEU A 1 183 ? 6.102 -10.297 6.293 1 93.38 183 LEU A O 1
ATOM 1486 N N . LYS A 1 184 ? 5.57 -9.094 8.047 1 92.94 184 LYS A N 1
ATOM 1487 C CA . LYS A 1 184 ? 4.598 -10.086 8.492 1 92.94 184 LYS A CA 1
ATOM 1488 C C . LYS A 1 184 ? 3.484 -10.266 7.469 1 92.94 184 LYS A C 1
ATOM 1490 O O . LYS A 1 184 ? 3.104 -11.398 7.152 1 92.94 184 LYS A O 1
ATOM 1495 N N . GLU A 1 185 ? 2.965 -9.203 7.039 1 92.44 185 GLU A N 1
ATOM 1496 C CA . GLU A 1 185 ? 1.939 -9.281 6.004 1 92.44 185 GLU A CA 1
ATOM 1497 C C . GLU A 1 185 ? 2.471 -9.984 4.758 1 92.44 185 GLU A C 1
ATOM 1499 O O . GLU A 1 185 ? 1.763 -10.781 4.137 1 92.44 185 GLU A O 1
ATOM 1504 N N . LEU A 1 186 ? 3.65 -9.625 4.375 1 92.5 186 LEU A N 1
ATOM 1505 C CA . LEU A 1 186 ? 4.281 -10.227 3.205 1 92.5 186 LEU A CA 1
ATOM 1506 C C . LEU A 1 186 ? 4.344 -11.742 3.344 1 92.5 186 LEU A C 1
ATOM 1508 O O . LEU A 1 186 ? 4.008 -12.469 2.406 1 92.5 186 LEU A O 1
ATOM 1512 N N . LEU A 1 187 ? 4.762 -12.203 4.457 1 90.25 187 LEU A N 1
ATOM 1513 C CA . LEU A 1 187 ? 4.875 -13.633 4.703 1 90.25 187 LEU A CA 1
ATOM 1514 C C . LEU A 1 187 ? 3.51 -14.312 4.641 1 90.25 187 LEU A C 1
ATOM 1516 O O . LEU A 1 187 ? 3.385 -15.422 4.121 1 90.25 187 LEU A O 1
ATOM 1520 N N . ILE A 1 188 ? 2.541 -13.664 5.121 1 88.62 188 ILE A N 1
ATOM 1521 C CA . ILE A 1 188 ? 1.18 -14.18 5.059 1 88.62 188 ILE A CA 1
ATOM 1522 C C . ILE A 1 188 ? 0.734 -14.297 3.604 1 88.62 188 ILE A C 1
ATOM 1524 O O . ILE A 1 188 ? 0.24 -15.336 3.176 1 88.62 188 ILE A O 1
ATOM 1528 N N . ARG A 1 189 ? 0.874 -13.227 2.867 1 87 189 ARG A N 1
ATOM 1529 C CA . ARG A 1 189 ? 0.491 -13.211 1.459 1 87 189 ARG A CA 1
ATOM 1530 C C . ARG A 1 189 ? 1.265 -14.258 0.668 1 87 189 ARG A C 1
ATOM 1532 O O . ARG A 1 189 ? 0.724 -14.867 -0.255 1 87 189 ARG A O 1
ATOM 1539 N N . LEU A 1 190 ? 2.51 -14.391 0.997 1 87.06 190 LEU A N 1
ATOM 1540 C CA . LEU A 1 190 ? 3.342 -15.391 0.341 1 87.06 190 LEU A CA 1
ATOM 1541 C C . LEU A 1 190 ? 2.791 -16.797 0.575 1 87.06 190 LEU A C 1
ATOM 1543 O O . LEU A 1 190 ? 2.73 -17.609 -0.351 1 87.06 190 LEU A O 1
ATOM 1547 N N . SER A 1 191 ? 2.484 -17.047 1.775 1 83.88 191 SER A N 1
ATOM 1548 C CA . SER A 1 191 ? 1.915 -18.344 2.113 1 83.88 191 SER A CA 1
ATOM 1549 C C . SER A 1 191 ? 0.617 -18.594 1.351 1 83.88 191 SER A C 1
ATOM 1551 O O . SER A 1 191 ? 0.355 -19.719 0.912 1 83.88 191 SER A O 1
ATOM 1553 N N . GLN A 1 192 ? -0.162 -17.562 1.272 1 80.25 192 GLN A N 1
ATOM 1554 C CA . GLN A 1 192 ? -1.405 -17.672 0.517 1 80.25 192 GLN A CA 1
ATOM 1555 C C . GLN A 1 192 ? -1.133 -17.969 -0.955 1 80.25 192 GLN A C 1
ATOM 1557 O O . GLN A 1 192 ? -1.813 -18.797 -1.562 1 80.25 192 GLN A O 1
ATOM 1562 N N . THR A 1 193 ? -0.228 -17.25 -1.497 1 81.44 193 THR A N 1
ATOM 1563 C CA . THR A 1 193 ? 0.132 -17.422 -2.9 1 81.44 193 THR A CA 1
ATOM 1564 C C . THR A 1 193 ? 0.657 -18.844 -3.156 1 81.44 193 THR A C 1
ATOM 1566 O O . THR A 1 193 ? 0.321 -19.453 -4.168 1 81.44 193 THR A O 1
ATOM 1569 N N . GLN A 1 194 ? 1.48 -19.266 -2.293 1 80.19 194 GLN A N 1
ATOM 1570 C CA . GLN A 1 194 ? 2.029 -20.609 -2.434 1 80.19 194 GLN A CA 1
ATOM 1571 C C . GLN A 1 194 ? 0.926 -21.672 -2.371 1 80.19 194 GLN A C 1
ATOM 1573 O O . GLN A 1 194 ? 0.932 -22.625 -3.146 1 80.19 194 GLN A O 1
ATOM 1578 N N . ALA A 1 195 ? 0.116 -21.5 -1.378 1 75.81 195 ALA A N 1
ATOM 1579 C CA . ALA A 1 195 ? -0.997 -22.438 -1.251 1 75.81 195 ALA A CA 1
ATOM 1580 C C . ALA A 1 195 ? -1.811 -22.5 -2.541 1 75.81 195 ALA A C 1
ATOM 1582 O O . ALA A 1 195 ? -2.199 -23.594 -2.984 1 75.81 195 ALA A O 1
ATOM 1583 N N . ARG A 1 196 ? -2.068 -21.438 -3.07 1 75.56 196 ARG A N 1
ATOM 1584 C CA . ARG A 1 196 ? -2.799 -21.375 -4.332 1 75.56 196 ARG A CA 1
ATOM 1585 C C . ARG A 1 196 ? -2.031 -22.062 -5.449 1 75.56 196 ARG A C 1
ATOM 1587 O O . ARG A 1 196 ? -2.615 -22.797 -6.25 1 75.56 196 ARG A O 1
ATOM 1594 N N . ASP A 1 197 ? -0.797 -21.766 -5.551 1 77.06 197 ASP A N 1
ATOM 1595 C CA . ASP A 1 197 ? 0.05 -22.359 -6.586 1 77.06 197 ASP A CA 1
ATOM 1596 C C . ASP A 1 197 ? 0.088 -23.875 -6.465 1 77.06 197 ASP A C 1
ATOM 1598 O O . ASP A 1 197 ? 0.036 -24.594 -7.473 1 77.06 197 ASP A O 1
ATOM 1602 N N . ILE A 1 198 ? 0.226 -24.375 -5.289 1 76.5 198 ILE A N 1
ATOM 1603 C CA . ILE A 1 198 ? 0.24 -25.812 -5.031 1 76.5 198 ILE A CA 1
ATOM 1604 C C . ILE A 1 198 ? -1.076 -26.422 -5.496 1 76.5 198 ILE A C 1
ATOM 1606 O O . ILE A 1 198 ? -1.078 -27.453 -6.184 1 76.5 198 ILE A O 1
ATOM 1610 N N . LEU A 1 199 ? -2.102 -25.828 -5.16 1 74.12 199 LEU A N 1
ATOM 1611 C CA . LEU A 1 199 ? -3.412 -26.344 -5.543 1 74.12 199 LEU A CA 1
ATOM 1612 C C . LEU A 1 199 ? -3.58 -26.312 -7.059 1 74.12 199 LEU A C 1
ATOM 1614 O O . LEU A 1 199 ? -4.168 -27.234 -7.633 1 74.12 199 LEU A O 1
ATOM 1618 N N . GLU A 1 200 ? -3.156 -25.312 -7.629 1 75.88 200 GLU A N 1
ATOM 1619 C CA . GLU A 1 200 ? -3.256 -25.188 -9.078 1 75.88 200 GLU A CA 1
ATOM 1620 C C . GLU A 1 200 ? -2.449 -26.266 -9.789 1 75.88 200 GLU A C 1
ATOM 1622 O O . GLU A 1 200 ? -2.822 -26.719 -10.867 1 75.88 200 GLU A O 1
ATOM 1627 N N . LYS A 1 201 ? -1.426 -26.688 -9.156 1 76.38 201 LYS A N 1
ATOM 1628 C CA . LYS A 1 201 ? -0.543 -27.672 -9.773 1 76.38 201 LYS A CA 1
ATOM 1629 C C . LYS A 1 201 ? -0.968 -29.094 -9.422 1 76.38 201 LYS A C 1
ATOM 1631 O O . LYS A 1 201 ? -0.631 -30.047 -10.133 1 76.38 201 LYS A O 1
ATOM 1636 N N . THR A 1 202 ? -1.746 -29.188 -8.359 1 77.12 202 THR A N 1
ATOM 1637 C CA . THR A 1 202 ? -2.037 -30.531 -7.875 1 77.12 202 THR A CA 1
ATOM 1638 C C . THR A 1 202 ? -3.527 -30.844 -7.992 1 77.12 202 THR A C 1
ATOM 1640 O O . THR A 1 202 ? -3.982 -31.906 -7.574 1 77.12 202 THR A O 1
ATOM 1643 N N . TYR A 1 203 ? -4.215 -29.969 -8.484 1 78.06 203 TYR A N 1
ATOM 1644 C CA . TYR A 1 203 ? -5.664 -30.109 -8.484 1 78.06 203 TYR A CA 1
ATOM 1645 C C . TYR A 1 203 ? -6.09 -31.391 -9.195 1 78.06 203 TYR A C 1
ATOM 1647 O O . TYR A 1 203 ? -7.039 -32.062 -8.773 1 78.06 203 TYR A O 1
ATOM 1655 N N . LYS A 1 204 ? -5.375 -31.734 -10.227 1 82.38 204 LYS A N 1
ATOM 1656 C CA . LYS A 1 204 ? -5.742 -32.938 -10.969 1 82.38 204 LYS A CA 1
ATOM 1657 C C . LYS A 1 204 ? -5.602 -34.188 -10.102 1 82.38 204 LYS A C 1
ATOM 1659 O O . LYS A 1 204 ? -6.496 -35.031 -10.07 1 82.38 204 LYS A O 1
ATOM 1664 N N . SER A 1 205 ? -4.48 -34.188 -9.453 1 83.94 205 SER A N 1
ATOM 1665 C CA . SER A 1 205 ? -4.207 -35.344 -8.617 1 83.94 205 SER A CA 1
ATOM 1666 C C . SER A 1 205 ? -5.117 -35.375 -7.395 1 83.94 205 SER A C 1
ATOM 1668 O O . SER A 1 205 ? -5.426 -36.438 -6.867 1 83.94 205 SER A O 1
ATOM 1670 N N . LEU A 1 206 ? -5.566 -34.281 -7.043 1 79.56 206 LEU A N 1
ATOM 1671 C CA . LEU A 1 206 ? -6.363 -34.188 -5.824 1 79.56 206 LEU A CA 1
ATOM 1672 C C . LEU A 1 206 ? -7.855 -34.188 -6.152 1 79.56 206 LEU A C 1
ATOM 1674 O O . LEU A 1 206 ? -8.688 -34.219 -5.246 1 79.56 206 LEU A O 1
ATOM 1678 N N . ALA A 1 207 ? -8.102 -34.188 -7.355 1 84.88 207 ALA A N 1
ATOM 1679 C CA . ALA A 1 207 ? -9.484 -34.031 -7.801 1 84.88 207 ALA A CA 1
ATOM 1680 C C . ALA A 1 207 ? -10.375 -35.125 -7.25 1 84.88 207 ALA A C 1
ATOM 1682 O O . ALA A 1 207 ? -11.57 -34.906 -7.031 1 84.88 207 ALA A O 1
ATOM 1683 N N . ASN A 1 208 ? -9.742 -36.188 -6.988 1 82.62 208 ASN A N 1
ATOM 1684 C CA . ASN A 1 208 ? -10.531 -37.312 -6.523 1 82.62 208 ASN A CA 1
ATOM 1685 C C . ASN A 1 208 ? -10.664 -37.312 -5.004 1 82.62 208 ASN A C 1
ATOM 1687 O O . ASN A 1 208 ? -11.547 -38 -4.453 1 82.62 208 ASN A O 1
ATOM 1691 N N . SER A 1 209 ? -9.836 -36.625 -4.371 1 80.69 209 SER A N 1
ATOM 1692 C CA . SER A 1 209 ? -9.812 -36.719 -2.916 1 80.69 209 SER A CA 1
ATOM 1693 C C . SER A 1 209 ? -10.227 -35.375 -2.271 1 80.69 209 SER A C 1
ATOM 1695 O O . SER A 1 209 ? -10.531 -35.344 -1.076 1 80.69 209 SER A O 1
ATOM 1697 N N . ASN A 1 210 ? -10.281 -34.375 -3.035 1 84.38 210 ASN A N 1
ATOM 1698 C CA . ASN A 1 210 ? -10.617 -33.062 -2.529 1 84.38 210 ASN A CA 1
ATOM 1699 C C . ASN A 1 210 ? -11.734 -32.406 -3.34 1 84.38 210 ASN A C 1
ATOM 1701 O O . ASN A 1 210 ? -11.617 -32.25 -4.559 1 84.38 210 ASN A O 1
ATOM 1705 N N . ARG A 1 211 ? -12.711 -31.984 -2.691 1 87.62 211 ARG A N 1
ATOM 1706 C CA . ARG A 1 211 ? -13.906 -31.469 -3.346 1 87.62 211 ARG A CA 1
ATOM 1707 C C . ARG A 1 211 ? -13.609 -30.188 -4.113 1 87.62 211 ARG A C 1
ATOM 1709 O O . ARG A 1 211 ? -14.141 -29.969 -5.203 1 87.62 211 ARG A O 1
ATOM 1716 N N . ILE A 1 212 ? -12.781 -29.453 -3.525 1 88.06 212 ILE A N 1
ATOM 1717 C CA . ILE A 1 212 ? -12.453 -28.188 -4.184 1 88.06 212 ILE A CA 1
ATOM 1718 C C . ILE A 1 212 ? -11.586 -28.453 -5.41 1 88.06 212 ILE A C 1
ATOM 1720 O O . ILE A 1 212 ? -11.781 -27.844 -6.465 1 88.06 212 ILE A O 1
ATOM 1724 N N . ALA A 1 213 ? -10.664 -29.344 -5.254 1 86.88 213 ALA A N 1
ATOM 1725 C CA . ALA A 1 213 ? -9.836 -29.75 -6.395 1 86.88 213 ALA A CA 1
ATOM 1726 C C . ALA A 1 213 ? -10.695 -30.312 -7.52 1 86.88 213 ALA A C 1
ATOM 1728 O O . ALA A 1 213 ? -10.414 -30.094 -8.695 1 86.88 213 ALA A O 1
ATOM 1729 N N . HIS A 1 214 ? -11.664 -30.984 -7.113 1 90.81 214 HIS A N 1
ATOM 1730 C CA . HIS A 1 214 ? -12.594 -31.547 -8.086 1 90.81 214 HIS A CA 1
ATOM 1731 C C . HIS A 1 214 ? -13.281 -30.453 -8.891 1 90.81 214 HIS A C 1
ATOM 1733 O O . HIS A 1 214 ? -13.391 -30.547 -10.117 1 90.81 214 HIS A O 1
ATOM 1739 N N . VAL A 1 215 ? -13.719 -29.5 -8.227 1 92.88 215 VAL A N 1
ATOM 1740 C CA . VAL A 1 215 ? -14.414 -28.391 -8.875 1 92.88 215 VAL A CA 1
ATOM 1741 C C . VAL A 1 215 ? -13.438 -27.625 -9.773 1 92.88 215 VAL A C 1
ATOM 1743 O O . VAL A 1 215 ? -13.789 -27.234 -10.883 1 92.88 215 VAL A O 1
ATOM 1746 N N . VAL A 1 216 ? -12.273 -27.484 -9.297 1 91.19 216 VAL A N 1
ATOM 1747 C CA . VAL A 1 216 ? -11.25 -26.781 -10.07 1 91.19 216 VAL A CA 1
ATOM 1748 C C . VAL A 1 216 ? -10.969 -27.531 -11.367 1 91.19 216 VAL A C 1
ATOM 1750 O O . VAL A 1 216 ? -10.867 -26.938 -12.438 1 91.19 216 VAL A O 1
ATOM 1753 N N . ASN A 1 217 ? -10.82 -28.781 -11.25 1 91 217 ASN A N 1
ATOM 1754 C CA . ASN A 1 217 ? -10.625 -29.625 -12.422 1 91 217 ASN A CA 1
ATOM 1755 C C . ASN A 1 217 ? -11.781 -29.484 -13.406 1 91 217 ASN A C 1
ATOM 1757 O O . ASN A 1 217 ? -11.562 -29.391 -14.617 1 91 217 ASN A O 1
ATOM 1761 N N . PHE A 1 218 ? -12.938 -29.516 -12.875 1 93.31 218 PHE A N 1
ATOM 1762 C CA . PHE A 1 218 ? -14.133 -29.375 -13.695 1 93.31 218 PHE A CA 1
ATOM 1763 C C . PHE A 1 218 ? -14.125 -28.031 -14.422 1 93.31 218 PHE A C 1
ATOM 1765 O O . PHE A 1 218 ? -14.398 -27.969 -15.625 1 93.31 218 PHE A O 1
ATOM 1772 N N . ILE A 1 219 ? -13.828 -26.938 -13.68 1 92.94 219 ILE A N 1
ATOM 1773 C CA . ILE A 1 219 ? -13.797 -25.609 -14.25 1 92.94 219 ILE A CA 1
ATOM 1774 C C . ILE A 1 219 ? -12.773 -25.547 -15.383 1 92.94 219 ILE A C 1
ATOM 1776 O O . ILE A 1 219 ? -13.07 -25.078 -16.484 1 92.94 219 ILE A O 1
ATOM 1780 N N . LYS A 1 220 ? -11.617 -26.094 -15.156 1 90.38 220 LYS A N 1
ATOM 1781 C CA . LYS A 1 220 ? -10.531 -26.016 -16.125 1 90.38 220 LYS A CA 1
ATOM 1782 C C . LYS A 1 220 ? -10.859 -26.812 -17.391 1 90.38 220 LYS A C 1
ATOM 1784 O O . LYS A 1 220 ? -10.461 -26.438 -18.484 1 90.38 220 LYS A O 1
ATOM 1789 N N . GLN A 1 221 ? -11.617 -27.812 -17.234 1 91.12 221 GLN A N 1
ATOM 1790 C CA . GLN A 1 221 ? -11.984 -28.656 -18.359 1 91.12 221 GLN A CA 1
ATOM 1791 C C . GLN A 1 221 ? -13.148 -28.078 -19.141 1 91.12 221 GLN A C 1
ATOM 1793 O O . GLN A 1 221 ? -13.367 -28.422 -20.297 1 91.12 221 GLN A O 1
ATOM 1798 N N . ASN A 1 222 ? -13.859 -27.172 -18.484 1 94.19 222 ASN A N 1
ATOM 1799 C CA . ASN A 1 222 ? -15.094 -26.688 -19.078 1 94.19 222 ASN A CA 1
ATOM 1800 C C . ASN A 1 222 ? -15.164 -25.156 -19.031 1 94.19 222 ASN A C 1
ATOM 1802 O O . ASN A 1 222 ? -16.203 -24.594 -18.703 1 94.19 222 ASN A O 1
ATOM 1806 N N . LEU A 1 223 ? -14.117 -24.578 -19.328 1 93.38 223 LEU A N 1
ATOM 1807 C CA . LEU A 1 223 ? -13.977 -23.141 -19.078 1 93.38 223 LEU A CA 1
ATOM 1808 C C . LEU A 1 223 ? -14.969 -22.359 -19.922 1 93.38 223 LEU A C 1
ATOM 1810 O O . LEU A 1 223 ? -15.312 -21.219 -19.594 1 93.38 223 LEU A O 1
ATOM 1814 N N . GLN A 1 224 ? -15.461 -22.891 -20.984 1 92.94 224 GLN A N 1
ATOM 1815 C CA . GLN A 1 224 ? -16.359 -22.188 -21.875 1 92.94 224 GLN A CA 1
ATOM 1816 C C . GLN A 1 224 ? -17.812 -22.281 -21.391 1 92.94 224 GLN A C 1
ATOM 1818 O O . GLN A 1 224 ? -18.688 -21.578 -21.906 1 92.94 224 GLN A O 1
ATOM 1823 N N . GLU A 1 225 ? -18.031 -23.062 -20.453 1 91.38 225 GLU A N 1
ATOM 1824 C CA . GLU A 1 225 ? -19.375 -23.25 -19.938 1 91.38 225 GLU A CA 1
ATOM 1825 C C . GLU A 1 225 ? -19.812 -22.062 -19.078 1 91.38 225 GLU A C 1
ATOM 1827 O O . GLU A 1 225 ? -18.984 -21.297 -18.594 1 91.38 225 GLU A O 1
ATOM 1832 N N . ASN A 1 226 ? -21.109 -21.969 -18.953 1 91.25 226 ASN A N 1
ATOM 1833 C CA . ASN A 1 226 ? -21.672 -20.984 -18.047 1 91.25 226 ASN A CA 1
ATOM 1834 C C . ASN A 1 226 ? -21.781 -21.516 -16.625 1 91.25 226 ASN A C 1
ATOM 1836 O O . ASN A 1 226 ? -22.672 -22.312 -16.328 1 91.25 226 ASN A O 1
ATOM 1840 N N . PHE A 1 227 ? -20.891 -21.078 -15.836 1 93.19 227 PHE A N 1
ATOM 1841 C CA . PHE A 1 227 ? -20.844 -21.547 -14.453 1 93.19 227 PHE A CA 1
ATOM 1842 C C . PHE A 1 227 ? -21.734 -20.688 -13.57 1 93.19 227 PHE A C 1
ATOM 1844 O O . PHE A 1 227 ? -21.828 -19.469 -13.75 1 93.19 227 PHE A O 1
ATOM 1851 N N . THR A 1 228 ? -22.453 -21.359 -12.758 1 93.44 228 THR A N 1
ATOM 1852 C CA . THR A 1 228 ? -23.141 -20.672 -11.664 1 93.44 228 THR A CA 1
ATOM 1853 C C . THR A 1 228 ? -22.672 -21.188 -10.312 1 93.44 228 THR A C 1
ATOM 1855 O O . THR A 1 228 ? -22.141 -22.297 -10.219 1 93.44 228 THR A O 1
ATOM 1858 N N . LEU A 1 229 ? -22.797 -20.328 -9.328 1 93.88 229 LEU A N 1
ATOM 1859 C CA . LEU A 1 229 ? -22.422 -20.766 -7.988 1 93.88 229 LEU A CA 1
ATOM 1860 C C . LEU A 1 229 ? -23.188 -22.016 -7.582 1 93.88 229 LEU A C 1
ATOM 1862 O O . LEU A 1 229 ? -22.656 -22.875 -6.871 1 93.88 229 LEU A O 1
ATOM 1866 N N . GLU A 1 230 ? -24.375 -22.078 -8.109 1 93.5 230 GLU A N 1
ATOM 1867 C CA . GLU A 1 230 ? -25.219 -23.219 -7.805 1 93.5 230 GLU A CA 1
ATOM 1868 C C . GLU A 1 230 ? -24.672 -24.5 -8.414 1 93.5 230 GLU A C 1
ATOM 1870 O O . GLU A 1 230 ? -24.547 -25.516 -7.73 1 93.5 230 GLU A O 1
ATOM 1875 N N . SER A 1 231 ? -24.406 -24.422 -9.609 1 94.25 231 SER A N 1
ATOM 1876 C CA . SER A 1 231 ? -23.891 -25.609 -10.297 1 94.25 231 SER A CA 1
ATOM 1877 C C . SER A 1 231 ? -22.578 -26.078 -9.695 1 94.25 231 SER A C 1
ATOM 1879 O O . SER A 1 231 ? -22.344 -27.266 -9.547 1 94.25 231 SER A O 1
ATOM 1881 N N . LEU A 1 232 ? -21.719 -25.156 -9.328 1 95.44 232 LEU A N 1
ATOM 1882 C CA . LEU A 1 232 ? -20.406 -25.484 -8.812 1 95.44 232 LEU A CA 1
ATOM 1883 C C . LEU A 1 232 ? -20.484 -26.031 -7.391 1 95.44 232 LEU A C 1
ATOM 1885 O O . LEU A 1 232 ? -19.781 -26.969 -7.031 1 95.44 232 LEU A O 1
ATOM 1889 N N . SER A 1 233 ? -21.328 -25.391 -6.602 1 95.25 233 SER A N 1
ATOM 1890 C CA . SER A 1 233 ? -21.5 -25.859 -5.234 1 95.25 233 SER A CA 1
ATOM 1891 C C . SER A 1 233 ? -22.047 -27.281 -5.207 1 95.25 233 SER A C 1
ATOM 1893 O O . SER A 1 233 ? -21.656 -28.094 -4.371 1 95.25 233 SER A O 1
ATOM 1895 N N . ASN A 1 234 ? -22.969 -27.547 -6.137 1 94.19 234 ASN A N 1
ATOM 1896 C CA . ASN A 1 234 ? -23.516 -28.906 -6.27 1 94.19 234 ASN A CA 1
ATOM 1897 C C . ASN A 1 234 ? -22.422 -29.906 -6.633 1 94.19 234 ASN A C 1
ATOM 1899 O O . ASN A 1 234 ? -22.406 -31.016 -6.109 1 94.19 234 ASN A O 1
ATOM 1903 N N . LYS A 1 235 ? -21.594 -29.5 -7.457 1 93.12 235 LYS A N 1
ATOM 1904 C CA . LYS A 1 235 ? -20.484 -30.359 -7.863 1 93.12 235 LYS A CA 1
ATOM 1905 C C . LYS A 1 235 ? -19.578 -30.672 -6.684 1 93.12 235 LYS A C 1
ATOM 1907 O O . LYS A 1 235 ? -19 -31.75 -6.602 1 93.12 235 LYS A O 1
ATOM 1912 N N . ALA A 1 236 ? -19.438 -29.766 -5.852 1 92.62 236 ALA A N 1
ATOM 1913 C CA . ALA A 1 236 ? -18.594 -29.922 -4.664 1 92.62 236 ALA A CA 1
ATOM 1914 C C . ALA A 1 236 ? -19.375 -30.594 -3.533 1 92.62 236 ALA A C 1
ATOM 1916 O O . ALA A 1 236 ? -18.812 -30.891 -2.475 1 92.62 236 ALA A O 1
ATOM 1917 N N . CYS A 1 237 ? -20.672 -30.75 -3.703 1 93.5 237 CYS A N 1
ATOM 1918 C CA . CYS A 1 237 ? -21.547 -31.297 -2.686 1 93.5 237 CYS A CA 1
ATOM 1919 C C . CYS A 1 237 ? -21.547 -30.438 -1.435 1 93.5 237 CYS A C 1
ATOM 1921 O O . CYS A 1 237 ? -21.422 -30.938 -0.32 1 93.5 237 CYS A O 1
ATOM 1923 N N . MET A 1 238 ? -21.625 -29.156 -1.658 1 92.12 238 MET A N 1
ATOM 1924 C CA . MET A 1 238 ? -21.656 -28.172 -0.579 1 92.12 238 MET A CA 1
ATOM 1925 C C . MET A 1 238 ? -22.766 -27.156 -0.796 1 92.12 238 MET A C 1
ATOM 1927 O O . MET A 1 238 ? -23.266 -27 -1.912 1 92.12 238 MET A O 1
ATOM 1931 N N . SER A 1 239 ? -23.172 -26.516 0.317 1 93.38 239 SER A N 1
ATOM 1932 C CA . SER A 1 239 ? -24.031 -25.344 0.15 1 93.38 239 SER A CA 1
ATOM 1933 C C . SER A 1 239 ? -23.297 -24.203 -0.546 1 93.38 239 SER A C 1
ATOM 1935 O O . SER A 1 239 ? -22.062 -24.188 -0.554 1 93.38 239 SER A O 1
ATOM 1937 N N . LYS A 1 240 ? -24 -23.359 -1.126 1 92.25 240 LYS A N 1
ATOM 1938 C CA . LYS A 1 240 ? -23.406 -22.234 -1.824 1 92.25 240 LYS A CA 1
ATOM 1939 C C . LYS A 1 240 ? -22.484 -21.438 -0.897 1 92.25 240 LYS A C 1
ATOM 1941 O O . LYS A 1 240 ? -21.375 -21.062 -1.279 1 92.25 240 LYS A O 1
ATOM 1946 N N . THR A 1 241 ? -23.016 -21.234 0.251 1 87.69 241 THR A N 1
ATOM 1947 C CA . THR A 1 241 ? -22.266 -20.453 1.229 1 87.69 241 THR A CA 1
ATOM 1948 C C . THR A 1 241 ? -20.984 -21.172 1.646 1 87.69 241 THR A C 1
ATOM 1950 O O . THR A 1 241 ? -19.906 -20.578 1.668 1 87.69 241 THR A O 1
ATOM 1953 N N . HIS A 1 242 ? -21.156 -22.422 1.959 1 88.19 242 HIS A N 1
ATOM 1954 C CA . HIS A 1 242 ? -20 -23.234 2.371 1 88.19 242 HIS A CA 1
ATOM 1955 C C . HIS A 1 242 ? -19 -23.359 1.239 1 88.19 242 HIS A C 1
ATOM 1957 O O . HIS A 1 242 ? -17.781 -23.281 1.469 1 88.19 242 HIS A O 1
ATOM 1963 N N . PHE A 1 243 ? -19.484 -23.594 0.053 1 91.38 243 PHE A N 1
ATOM 1964 C CA . PHE A 1 243 ? -18.625 -23.719 -1.116 1 91.38 243 PHE A CA 1
ATOM 1965 C C . PHE A 1 243 ? -17.828 -22.438 -1.338 1 91.38 243 PHE A C 1
ATOM 1967 O O . PHE A 1 243 ? -16.594 -22.469 -1.477 1 91.38 243 PHE A O 1
ATOM 1974 N N . SER A 1 244 ? -18.5 -21.344 -1.361 1 88.44 244 SER A N 1
ATOM 1975 C CA . SER A 1 244 ? -17.859 -20.062 -1.608 1 88.44 244 SER A CA 1
ATOM 1976 C C . SER A 1 244 ? -16.797 -19.766 -0.56 1 88.44 244 SER A C 1
ATOM 1978 O O . SER A 1 244 ? -15.695 -19.312 -0.893 1 88.44 244 SER A O 1
ATOM 1980 N N . ARG A 1 245 ? -17.109 -20.078 0.644 1 79.06 245 ARG A N 1
ATOM 1981 C CA . ARG A 1 245 ? -16.188 -19.828 1.745 1 79.06 245 ARG A CA 1
ATOM 1982 C C . ARG A 1 245 ? -14.969 -20.734 1.646 1 79.06 245 ARG A C 1
ATOM 1984 O O . ARG A 1 245 ? -13.836 -20.266 1.766 1 79.06 245 ARG A O 1
ATOM 1991 N N . THR A 1 246 ? -15.203 -21.984 1.43 1 80.31 246 THR A N 1
ATOM 1992 C CA . THR A 1 246 ? -14.133 -22.969 1.347 1 80.31 246 THR A CA 1
ATOM 1993 C C . THR A 1 246 ? -13.219 -22.672 0.165 1 80.31 246 THR A C 1
ATOM 1995 O O . THR A 1 246 ? -11.992 -22.75 0.286 1 80.31 246 THR A O 1
ATOM 1998 N N . PHE A 1 247 ? -13.805 -22.375 -0.933 1 85.75 247 PHE A N 1
ATOM 1999 C CA . PHE A 1 247 ? -13.039 -22.047 -2.131 1 85.75 247 PHE A CA 1
ATOM 2000 C C . PHE A 1 247 ? -12.141 -20.844 -1.892 1 85.75 247 PHE A C 1
ATOM 2002 O O . PHE A 1 247 ? -10.953 -20.875 -2.211 1 85.75 247 PHE A O 1
ATOM 2009 N N . LYS A 1 248 ? -12.711 -19.906 -1.343 1 78.69 248 LYS A N 1
ATOM 2010 C CA . LYS A 1 248 ? -11.969 -18.672 -1.081 1 78.69 248 LYS A CA 1
ATOM 2011 C C . LYS A 1 248 ? -10.852 -18.906 -0.076 1 78.69 248 LYS A C 1
ATOM 2013 O O . LYS A 1 248 ? -9.758 -18.344 -0.214 1 78.69 248 LYS A O 1
ATOM 2018 N N . ASN A 1 249 ? -11.172 -19.656 0.827 1 71.81 249 ASN A N 1
ATOM 2019 C CA . ASN A 1 249 ? -10.164 -19.984 1.831 1 71.81 249 ASN A CA 1
ATOM 2020 C C . ASN A 1 249 ? -8.977 -20.719 1.215 1 71.81 249 ASN A C 1
ATOM 2022 O O . ASN A 1 249 ? -7.832 -20.5 1.618 1 71.81 249 ASN A O 1
ATOM 2026 N N . GLU A 1 250 ? -9.289 -21.516 0.289 1 71.81 250 GLU A N 1
ATOM 2027 C CA . GLU A 1 250 ? -8.25 -22.344 -0.312 1 71.81 250 GLU A CA 1
ATOM 2028 C C . GLU A 1 250 ? -7.52 -21.594 -1.426 1 71.81 250 GLU A C 1
ATOM 2030 O O . GLU A 1 250 ? -6.305 -21.719 -1.572 1 71.81 250 GLU A O 1
ATOM 2035 N N . PHE A 1 251 ? -8.273 -20.781 -2.127 1 74.44 251 PHE A N 1
ATOM 2036 C CA . PHE A 1 251 ? -7.695 -20.188 -3.32 1 74.44 251 PHE A CA 1
ATOM 2037 C C . PHE A 1 251 ? -7.441 -18.703 -3.111 1 74.44 251 PHE A C 1
ATOM 2039 O O . PHE A 1 251 ? -6.715 -18.078 -3.885 1 74.44 251 PHE A O 1
ATOM 2046 N N . GLY A 1 252 ? -8.094 -18.219 -2.082 1 68.62 252 GLY A N 1
ATOM 2047 C CA . GLY A 1 252 ? -7.98 -16.781 -1.84 1 68.62 252 GLY A CA 1
ATOM 2048 C C . GLY A 1 252 ? -8.891 -15.953 -2.727 1 68.62 252 GLY A C 1
ATOM 2049 O O . GLY A 1 252 ? -8.945 -14.727 -2.598 1 68.62 252 GLY A O 1
ATOM 2050 N N . LEU A 1 253 ? -9.555 -16.562 -3.629 1 74.5 253 LEU A N 1
ATOM 2051 C CA . LEU A 1 253 ? -10.508 -15.938 -4.539 1 74.5 253 LEU A CA 1
ATOM 2052 C C . LEU A 1 253 ? -11.852 -16.656 -4.496 1 74.5 253 LEU A C 1
ATOM 2054 O O . LEU A 1 253 ? -11.906 -17.859 -4.199 1 74.5 253 LEU A O 1
ATOM 2058 N N . SER A 1 254 ? -12.844 -15.914 -4.848 1 83 254 SER A N 1
ATOM 2059 C CA . SER A 1 254 ? -14.133 -16.578 -5.023 1 83 254 SER A CA 1
ATOM 2060 C C . SER A 1 254 ? -14.141 -17.453 -6.266 1 83 254 SER A C 1
ATOM 2062 O O . SER A 1 254 ? -13.297 -17.297 -7.152 1 83 254 SER A O 1
ATOM 2064 N N . PRO A 1 255 ? -15.047 -18.359 -6.293 1 89.88 255 PRO A N 1
ATOM 2065 C CA . PRO A 1 255 ? -15.141 -19.219 -7.469 1 89.88 255 PRO A CA 1
ATOM 2066 C C . PRO A 1 255 ? -15.305 -18.438 -8.766 1 89.88 255 PRO A C 1
ATOM 2068 O O . PRO A 1 255 ? -14.656 -18.734 -9.766 1 89.88 255 PRO A O 1
ATOM 2071 N N . MET A 1 256 ? -16.062 -17.391 -8.664 1 90.31 256 MET A N 1
ATOM 2072 C CA . MET A 1 256 ? -16.328 -16.625 -9.875 1 90.31 256 MET A CA 1
ATOM 2073 C C . MET A 1 256 ? -15.117 -15.812 -10.289 1 90.31 256 MET A C 1
ATOM 2075 O O . MET A 1 256 ? -14.836 -15.664 -11.484 1 90.31 256 MET A O 1
ATOM 2079 N N . GLU A 1 257 ? -14.477 -15.273 -9.312 1 87.12 257 GLU A N 1
ATOM 2080 C CA . GLU A 1 257 ? -13.234 -14.57 -9.602 1 87.12 257 GLU A CA 1
ATOM 2081 C C . GLU A 1 257 ? -12.195 -15.516 -10.211 1 87.12 257 GLU A C 1
ATOM 2083 O O . GLU A 1 257 ? -11.453 -15.125 -11.109 1 87.12 257 GLU A O 1
ATOM 2088 N N . TYR A 1 258 ? -12.172 -16.703 -9.688 1 89.06 258 TYR A N 1
ATOM 2089 C CA . TYR A 1 258 ? -11.258 -17.719 -10.203 1 89.06 258 TYR A CA 1
ATOM 2090 C C . TYR A 1 258 ? -11.547 -18.016 -11.672 1 89.06 258 TYR A C 1
ATOM 2092 O O . TYR A 1 258 ? -10.633 -18.078 -12.492 1 89.06 258 TYR A O 1
ATOM 2100 N N . ILE A 1 259 ? -12.758 -18.219 -11.969 1 92.88 259 ILE A N 1
ATOM 2101 C CA . ILE A 1 259 ? -13.188 -18.516 -13.328 1 92.88 259 ILE A CA 1
ATOM 2102 C C . ILE A 1 259 ? -12.789 -17.375 -14.258 1 92.88 259 ILE A C 1
ATOM 2104 O O . ILE A 1 259 ? -12.258 -17.594 -15.344 1 92.88 259 ILE A O 1
ATOM 2108 N N . LEU A 1 260 ? -13.086 -16.188 -13.766 1 91.75 260 LEU A N 1
ATOM 2109 C CA . LEU A 1 260 ? -12.711 -15.016 -14.555 1 91.75 260 LEU A CA 1
ATOM 2110 C C . LEU A 1 260 ? -11.211 -15.016 -14.836 1 91.75 260 LEU A C 1
ATOM 2112 O O . LEU A 1 260 ? -10.789 -14.773 -15.969 1 91.75 260 LEU A O 1
ATOM 2116 N N . GLU A 1 261 ? -10.484 -15.289 -13.859 1 87.75 261 GLU A N 1
ATOM 2117 C CA . GLU A 1 261 ? -9.031 -15.312 -14.008 1 87.75 261 GLU A CA 1
ATOM 2118 C C . GLU A 1 261 ? -8.594 -16.375 -15.008 1 87.75 261 GLU A C 1
ATOM 2120 O O . GLU A 1 261 ? -7.719 -16.141 -15.836 1 87.75 261 GLU A O 1
ATOM 2125 N N . GLN A 1 262 ? -9.148 -17.531 -14.914 1 90 262 GLN A N 1
ATOM 2126 C CA . GLN A 1 262 ? -8.82 -18.609 -15.836 1 90 262 GLN A CA 1
ATOM 2127 C C . GLN A 1 262 ? -9.172 -18.234 -17.281 1 90 262 GLN A C 1
ATOM 2129 O O . GLN A 1 262 ? -8.406 -18.516 -18.203 1 90 262 GLN A O 1
ATOM 2134 N N . ARG A 1 263 ? -10.266 -17.625 -17.375 1 94.12 263 ARG A N 1
ATOM 2135 C CA . ARG A 1 263 ? -10.703 -17.219 -18.703 1 94.12 263 ARG A CA 1
ATOM 2136 C C . ARG A 1 263 ? -9.773 -16.172 -19.281 1 94.12 263 ARG A C 1
ATOM 2138 O O . ARG A 1 263 ? -9.43 -16.219 -20.469 1 94.12 263 ARG A O 1
ATOM 2145 N N . LEU A 1 264 ? -9.461 -15.289 -18.484 1 92.31 264 LEU A N 1
ATOM 2146 C CA . LEU A 1 264 ? -8.555 -14.242 -18.938 1 92.31 264 LEU A CA 1
ATOM 2147 C C . LEU A 1 264 ? -7.188 -14.82 -19.297 1 92.31 264 LEU A C 1
ATOM 2149 O O . LEU A 1 264 ? -6.59 -14.438 -20.297 1 92.31 264 LEU A O 1
ATOM 2153 N N . ASN A 1 265 ? -6.723 -15.703 -18.531 1 86.94 265 ASN A N 1
ATOM 2154 C CA . ASN A 1 265 ? -5.453 -16.359 -18.812 1 86.94 265 ASN A CA 1
ATOM 2155 C C . ASN A 1 265 ? -5.512 -17.125 -20.141 1 86.94 265 ASN A C 1
ATOM 2157 O O . ASN A 1 265 ? -4.57 -17.078 -20.922 1 86.94 265 ASN A O 1
ATOM 2161 N N . LYS A 1 266 ? -6.531 -17.781 -20.312 1 92 266 LYS A N 1
ATOM 2162 C CA . LYS A 1 266 ? -6.727 -18.516 -21.562 1 92 266 LYS A CA 1
ATOM 2163 C C . LYS A 1 266 ? -6.746 -17.562 -22.75 1 92 266 LYS A C 1
ATOM 2165 O O . LYS A 1 266 ? -6.16 -17.844 -23.797 1 92 266 LYS A O 1
ATOM 2170 N N . SER A 1 267 ? -7.41 -16.516 -22.5 1 94 267 SER A N 1
ATOM 2171 C CA . SER A 1 267 ? -7.477 -15.531 -23.578 1 94 267 SER A CA 1
ATOM 2172 C C . SER A 1 267 ? -6.09 -15 -23.922 1 94 267 SER A C 1
ATOM 2174 O O . SER A 1 267 ? -5.766 -14.805 -25.094 1 94 267 SER A O 1
ATOM 2176 N N . ALA A 1 268 ? -5.363 -14.711 -22.969 1 88.25 268 ALA A N 1
ATOM 2177 C CA . ALA A 1 268 ? -4.004 -14.234 -23.188 1 88.25 268 ALA A CA 1
ATOM 2178 C C . ALA A 1 268 ? -3.188 -15.242 -24 1 88.25 268 ALA A C 1
ATOM 2180 O O . ALA A 1 268 ? -2.406 -14.867 -24.875 1 88.25 268 ALA A O 1
ATOM 2181 N N . GLN A 1 269 ? -3.367 -16.453 -23.703 1 87.94 269 GLN A N 1
ATOM 2182 C CA . GLN A 1 269 ? -2.688 -17.516 -24.422 1 87.94 269 GLN A CA 1
ATOM 2183 C C . GLN A 1 269 ? -3.117 -17.562 -25.891 1 87.94 269 GLN A C 1
ATOM 2185 O O . GLN A 1 269 ? -2.277 -17.672 -26.781 1 87.94 269 GLN A O 1
ATOM 2190 N N . LEU A 1 270 ? -4.344 -17.406 -26.031 1 92.56 270 LEU A N 1
ATOM 2191 C CA . LEU A 1 270 ? -4.898 -17.469 -27.375 1 92.56 270 LEU A CA 1
ATOM 2192 C C . LEU A 1 270 ? -4.438 -16.266 -28.203 1 92.56 270 LEU A C 1
ATOM 2194 O O . LEU A 1 270 ? -4.199 -16.391 -29.406 1 92.56 270 LEU A O 1
ATOM 2198 N N . LEU A 1 271 ? -4.297 -15.195 -27.562 1 91.75 271 LEU A N 1
ATOM 2199 C CA . LEU A 1 271 ? -3.961 -13.945 -28.25 1 91.75 271 LEU A CA 1
ATOM 2200 C C . LEU A 1 271 ? -2.521 -13.977 -28.75 1 91.75 271 LEU A C 1
ATOM 2202 O O . LEU A 1 271 ? -2.135 -13.141 -29.578 1 91.75 271 LEU A O 1
ATOM 2206 N N . GLN A 1 272 ? -1.817 -14.859 -28.25 1 86.19 272 GLN A N 1
ATOM 2207 C CA . GLN A 1 272 ? -0.45 -15 -28.734 1 86.19 272 GLN A CA 1
ATOM 2208 C C . GLN A 1 272 ? -0.433 -15.453 -30.188 1 86.19 272 GLN A C 1
ATOM 2210 O O . GLN A 1 272 ? 0.549 -15.234 -30.906 1 86.19 272 GLN A O 1
ATOM 2215 N N . ASN A 1 273 ? -1.42 -16.125 -30.531 1 89.12 273 ASN A N 1
ATOM 2216 C CA . ASN A 1 273 ? -1.633 -16.438 -31.938 1 89.12 273 ASN A CA 1
ATOM 2217 C C . ASN A 1 273 ? -2.344 -15.297 -32.656 1 89.12 273 ASN A C 1
ATOM 2219 O O . ASN A 1 273 ? -3.549 -15.109 -32.5 1 89.12 273 ASN A O 1
ATOM 2223 N N . ILE A 1 274 ? -1.633 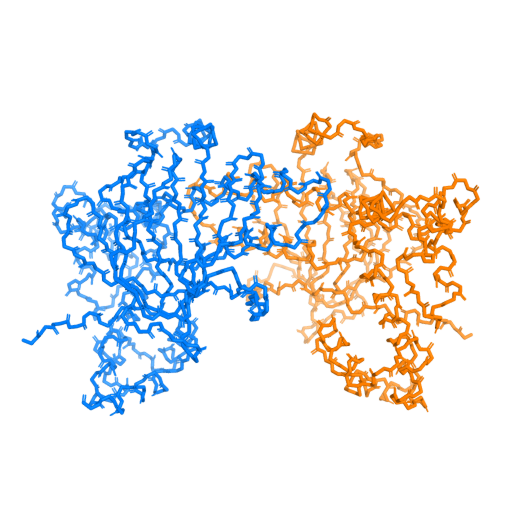-14.688 -33.469 1 87.94 274 ILE A N 1
ATOM 2224 C CA . ILE A 1 274 ? -2.068 -13.438 -34.094 1 87.94 274 ILE A CA 1
ATOM 2225 C C . ILE A 1 274 ? -3.215 -13.711 -35.062 1 87.94 274 ILE A C 1
ATOM 2227 O O . ILE A 1 274 ? -3.924 -12.789 -35.469 1 87.94 274 ILE A O 1
ATOM 2231 N N . ASN A 1 275 ? -3.422 -14.875 -35.438 1 90.81 275 ASN A N 1
ATOM 2232 C CA . ASN A 1 275 ? -4.441 -15.227 -36.406 1 90.81 275 ASN A CA 1
ATOM 2233 C C . ASN A 1 275 ? -5.84 -15.211 -35.781 1 90.81 275 ASN A C 1
ATOM 2235 O O . ASN A 1 275 ? -6.84 -15.211 -36.5 1 90.81 275 ASN A O 1
ATOM 2239 N N . TYR A 1 276 ? -5.914 -15.18 -34.5 1 93.06 276 TYR A N 1
ATOM 2240 C CA . TYR A 1 276 ? -7.219 -15.172 -33.844 1 93.06 276 TYR A CA 1
ATOM 2241 C C . TYR A 1 276 ? -7.805 -13.766 -33.812 1 93.06 276 TYR A C 1
ATOM 2243 O O . TYR A 1 276 ? -7.094 -12.797 -33.531 1 93.06 276 TYR A O 1
ATOM 2251 N N . GLN A 1 277 ? -9.055 -13.703 -34.125 1 94.5 277 GLN A N 1
ATOM 2252 C CA . GLN A 1 277 ? -9.773 -12.445 -33.906 1 94.5 277 GLN A CA 1
ATOM 2253 C C . GLN A 1 277 ? -10.18 -12.273 -32.438 1 94.5 277 GLN A C 1
ATOM 2255 O O . GLN A 1 277 ? -10.406 -13.258 -31.75 1 94.5 277 GLN A O 1
ATOM 2260 N N . ILE A 1 278 ? -10.305 -11.094 -32.031 1 94.88 278 ILE A N 1
ATOM 2261 C CA . ILE A 1 278 ? -10.609 -10.773 -30.656 1 94.88 278 ILE A CA 1
ATOM 2262 C C . ILE A 1 278 ? -11.938 -11.406 -30.25 1 94.88 278 ILE A C 1
ATOM 2264 O O . ILE A 1 278 ? -12.078 -11.914 -29.141 1 94.88 278 ILE A O 1
ATOM 2268 N N . GLN A 1 279 ? -12.836 -11.375 -31.188 1 94.31 279 GLN A N 1
ATOM 2269 C CA . GLN A 1 279 ? -14.148 -11.945 -30.906 1 94.31 279 GLN A CA 1
ATOM 2270 C C . GLN A 1 279 ? -14.055 -13.453 -30.672 1 94.31 279 GLN A C 1
ATOM 2272 O O . GLN A 1 279 ? -14.734 -13.992 -29.797 1 94.31 279 GLN A O 1
ATOM 2277 N N . ASP A 1 280 ? -13.281 -14.102 -31.484 1 94.81 280 ASP A N 1
ATOM 2278 C CA . ASP A 1 280 ? -13.078 -15.539 -31.328 1 94.81 280 ASP A CA 1
ATOM 2279 C C . ASP A 1 280 ? -12.438 -15.852 -29.969 1 94.81 280 ASP A C 1
ATOM 2281 O O . ASP A 1 280 ? -12.836 -16.812 -29.297 1 94.81 280 ASP A O 1
ATOM 2285 N N . VAL A 1 281 ? -11.445 -15.109 -29.641 1 96.12 281 VAL A N 1
ATOM 2286 C CA . VAL A 1 281 ? -10.734 -15.305 -28.375 1 96.12 281 VAL A CA 1
ATOM 2287 C C . VAL A 1 281 ? -11.703 -15.133 -27.203 1 96.12 281 VAL A C 1
ATOM 2289 O O . VAL A 1 281 ? -11.664 -15.898 -26.234 1 96.12 281 VAL A O 1
ATOM 2292 N N . CYS A 1 282 ? -12.531 -14.156 -27.375 1 95.81 282 CYS A N 1
ATOM 2293 C CA . CYS A 1 282 ? -13.547 -13.914 -26.359 1 95.81 282 CYS A CA 1
ATOM 2294 C C . CYS A 1 282 ? -14.398 -15.148 -26.125 1 95.81 282 CYS A C 1
ATOM 2296 O O . CYS A 1 282 ? -14.547 -15.609 -24.984 1 95.81 282 CYS A O 1
ATOM 2298 N N . MET A 1 283 ? -14.836 -15.734 -27.188 1 93.5 283 MET A N 1
ATOM 2299 C CA . MET A 1 283 ? -15.734 -16.891 -27.125 1 93.5 283 MET A CA 1
ATOM 2300 C C . MET A 1 283 ? -14.992 -18.141 -26.688 1 93.5 283 MET A C 1
ATOM 2302 O O . MET A 1 283 ? -15.469 -18.891 -25.828 1 93.5 283 MET A O 1
ATOM 2306 N N . LEU A 1 284 ? -13.859 -18.297 -27.203 1 94 284 LEU A N 1
ATOM 2307 C CA . LEU A 1 284 ? -13.078 -19.5 -26.906 1 94 284 LEU A CA 1
ATOM 2308 C C . LEU A 1 284 ? -12.617 -19.516 -25.453 1 94 284 LEU A C 1
ATOM 2310 O O . LEU A 1 284 ? -12.367 -20.578 -24.891 1 94 284 LEU A O 1
ATOM 2314 N N . SER A 1 285 ? -12.539 -18.359 -24.906 1 95.19 285 SER A N 1
ATOM 2315 C CA . SER A 1 285 ? -12.094 -18.25 -23.516 1 95.19 285 SER A CA 1
ATOM 2316 C C . SER A 1 285 ? -13.266 -18.375 -22.547 1 95.19 285 SER A C 1
ATOM 2318 O O . SER A 1 285 ? -13.07 -18.469 -21.328 1 95.19 285 SER A O 1
ATOM 2320 N N . GLY A 1 286 ? -14.484 -18.266 -23.109 1 94 286 GLY A N 1
ATOM 2321 C CA . GLY A 1 286 ? -15.656 -18.516 -22.266 1 94 286 GLY A CA 1
ATOM 2322 C C . GLY A 1 286 ? -16.422 -17.25 -21.938 1 94 286 GLY A C 1
ATOM 2323 O O . GLY A 1 286 ? -17.312 -17.266 -21.078 1 94 286 GLY A O 1
ATOM 2324 N N . PHE A 1 287 ? -16.078 -16.172 -22.594 1 94.06 287 PHE A N 1
ATOM 2325 C CA . PHE A 1 287 ? -16.828 -14.938 -22.406 1 94.06 287 PHE A CA 1
ATOM 2326 C C . PHE A 1 287 ? -18.016 -14.875 -23.359 1 94.06 287 PHE A C 1
ATOM 2328 O O . PHE A 1 287 ? -18 -15.469 -24.438 1 94.06 287 PHE A O 1
ATOM 2335 N N . ASN A 1 288 ? -19.047 -14.133 -22.859 1 90.75 288 ASN A N 1
ATOM 2336 C CA . ASN A 1 288 ? -20.234 -13.977 -23.703 1 90.75 288 ASN A CA 1
ATOM 2337 C C . ASN A 1 288 ? -20.469 -12.508 -24.062 1 90.75 288 ASN A C 1
ATOM 2339 O O . ASN A 1 288 ? -21.438 -12.188 -24.75 1 90.75 288 ASN A O 1
ATOM 2343 N N . ASN A 1 289 ? -19.625 -11.711 -23.578 1 92.69 289 ASN A N 1
ATOM 2344 C CA . ASN A 1 289 ? -19.719 -10.273 -23.812 1 92.69 289 ASN A CA 1
ATOM 2345 C C . ASN A 1 289 ? -18.344 -9.672 -24.141 1 92.69 289 ASN A C 1
ATOM 2347 O O . ASN A 1 289 ? -17.5 -9.555 -23.266 1 92.69 289 ASN A O 1
ATOM 2351 N N . VAL A 1 290 ? -18.266 -9.18 -25.344 1 93.06 290 VAL A N 1
ATOM 2352 C CA . VAL A 1 290 ? -16.969 -8.727 -25.844 1 93.06 290 VAL A CA 1
ATOM 2353 C C . VAL A 1 290 ? -16.547 -7.445 -25.125 1 93.06 290 VAL A C 1
ATOM 2355 O O . VAL A 1 290 ? -15.375 -7.262 -24.797 1 93.06 290 VAL A O 1
ATOM 2358 N N . THR A 1 291 ? -17.484 -6.613 -24.875 1 92 291 THR A N 1
ATOM 2359 C CA . THR A 1 291 ? -17.188 -5.367 -24.188 1 92 291 THR A CA 1
ATOM 2360 C C . THR A 1 291 ? -16.656 -5.648 -22.781 1 92 291 THR A C 1
ATOM 2362 O O . THR A 1 291 ? -15.672 -5.031 -22.344 1 92 291 THR A O 1
ATOM 2365 N N . TYR A 1 292 ? -17.359 -6.551 -22.172 1 92.19 292 TYR A N 1
ATOM 2366 C CA . TYR A 1 292 ? -16.922 -6.934 -20.828 1 92.19 292 TYR A CA 1
ATOM 2367 C C . TYR A 1 292 ? -15.531 -7.57 -20.891 1 92.19 292 TYR A C 1
ATOM 2369 O O . TYR A 1 292 ? -14.68 -7.277 -20.047 1 92.19 292 TYR A O 1
ATOM 2377 N N . PHE A 1 293 ? -15.344 -8.414 -21.844 1 94.94 293 PHE A N 1
ATOM 2378 C CA . PHE A 1 293 ? -14.062 -9.094 -22.016 1 94.94 293 PHE A CA 1
ATOM 2379 C C . PHE A 1 293 ? -12.93 -8.078 -22.188 1 94.94 293 PHE A C 1
ATOM 2381 O O . PHE A 1 293 ? -11.914 -8.172 -21.5 1 94.94 293 PHE A O 1
ATOM 2388 N N . ILE A 1 294 ? -13.125 -7.094 -22.969 1 92.75 294 ILE A N 1
ATOM 2389 C CA . ILE A 1 294 ? -12.086 -6.109 -23.25 1 92.75 294 ILE A CA 1
ATOM 2390 C C . ILE A 1 294 ? -11.758 -5.324 -21.984 1 92.75 294 ILE A C 1
ATOM 2392 O O . ILE A 1 294 ? -10.578 -5.121 -21.672 1 92.75 294 ILE A O 1
ATOM 2396 N N . ARG A 1 295 ? -12.734 -5 -21.281 1 91.06 295 ARG A N 1
ATOM 2397 C CA . ARG A 1 295 ? -12.539 -4.238 -20.062 1 91.06 295 ARG A CA 1
ATOM 2398 C C . ARG A 1 295 ? -11.82 -5.074 -19 1 91.06 295 ARG A C 1
ATOM 2400 O O . ARG A 1 295 ? -10.891 -4.594 -18.344 1 91.06 295 ARG A O 1
ATOM 2407 N N . ALA A 1 296 ? -12.32 -6.25 -18.844 1 89.38 296 ALA A N 1
ATOM 2408 C CA . ALA A 1 296 ? -11.734 -7.148 -17.859 1 89.38 296 ALA A CA 1
ATOM 2409 C C . ALA A 1 296 ? -10.273 -7.453 -18.188 1 89.38 296 ALA A C 1
ATOM 2411 O O . ALA A 1 296 ? -9.43 -7.492 -17.297 1 89.38 296 ALA A O 1
ATOM 2412 N N . PHE A 1 297 ? -10 -7.648 -19.453 1 91.19 297 PHE A N 1
ATOM 2413 C CA . PHE A 1 297 ? -8.648 -7.93 -19.906 1 91.19 297 PHE A CA 1
ATOM 2414 C C . PHE A 1 297 ? -7.727 -6.746 -19.625 1 91.19 297 PHE A C 1
ATOM 2416 O O . PHE A 1 297 ? -6.621 -6.918 -19.109 1 91.19 297 PHE A O 1
ATOM 2423 N N . LYS A 1 298 ? -8.219 -5.637 -19.906 1 86 298 LYS A N 1
ATOM 2424 C CA . LYS A 1 298 ? -7.438 -4.426 -19.672 1 86 298 LYS A CA 1
ATOM 2425 C C . LYS A 1 298 ? -7.16 -4.238 -18.172 1 86 298 LYS A C 1
ATOM 2427 O O . LYS A 1 298 ? -6.055 -3.85 -17.797 1 86 298 LYS A O 1
ATOM 2432 N N . ASN A 1 299 ? -8.133 -4.469 -17.484 1 78 299 ASN A N 1
ATOM 2433 C CA . ASN A 1 299 ? -7.988 -4.324 -16.031 1 78 299 ASN A CA 1
ATOM 2434 C C . ASN A 1 299 ? -6.918 -5.266 -15.484 1 78 299 ASN A C 1
ATOM 2436 O O . ASN A 1 299 ? -6.152 -4.887 -14.602 1 78 299 ASN A O 1
ATOM 2440 N N . LYS A 1 300 ? -6.938 -6.449 -15.992 1 76 300 LYS A N 1
ATOM 2441 C CA . LYS A 1 300 ? -6.016 -7.461 -15.484 1 76 300 LYS A CA 1
ATOM 2442 C C . LYS A 1 300 ? -4.613 -7.254 -16.047 1 76 300 LYS A C 1
ATOM 2444 O O . LYS A 1 300 ? -3.627 -7.352 -15.305 1 76 300 LYS A O 1
ATOM 2449 N N . PHE A 1 301 ? -4.512 -6.902 -17.344 1 74.19 301 PHE A N 1
ATOM 2450 C CA . PHE A 1 301 ? -3.217 -6.953 -18.016 1 74.19 301 PHE A CA 1
ATOM 2451 C C . PHE A 1 301 ? -2.709 -5.551 -18.328 1 74.19 301 PHE A C 1
ATOM 2453 O O . PHE A 1 301 ? -1.586 -5.383 -18.797 1 74.19 301 PHE A O 1
ATOM 2460 N N . GLY A 1 302 ? -3.529 -4.605 -18.031 1 66.81 302 GLY A N 1
ATOM 2461 C CA . GLY A 1 302 ? -3.107 -3.223 -18.172 1 66.81 302 GLY A CA 1
ATOM 2462 C C . GLY A 1 302 ? -3.256 -2.695 -19.594 1 66.81 302 GLY A C 1
ATOM 2463 O O . GLY A 1 302 ? -2.992 -1.52 -19.859 1 66.81 302 GLY A O 1
ATOM 2464 N N . GLU A 1 303 ? -3.586 -3.52 -20.5 1 79.12 303 GLU A N 1
ATOM 2465 C CA . GLU A 1 303 ? -3.795 -3.148 -21.891 1 79.12 303 GLU A CA 1
ATOM 2466 C C . GLU A 1 303 ? -4.945 -3.941 -22.516 1 79.12 303 GLU A C 1
ATOM 2468 O O . GLU A 1 303 ? -5.344 -4.98 -21.984 1 79.12 303 GLU A O 1
ATOM 2473 N N . THR A 1 304 ? -5.426 -3.473 -23.656 1 89.88 304 THR A N 1
ATOM 2474 C CA . THR A 1 304 ? -6.527 -4.16 -24.328 1 89.88 304 THR A CA 1
ATOM 2475 C C . THR A 1 304 ? -6.031 -5.414 -25.047 1 89.88 304 THR A C 1
ATOM 2477 O O . THR A 1 304 ? -4.84 -5.535 -25.328 1 89.88 304 THR A O 1
ATOM 2480 N N . PRO A 1 305 ? -6.973 -6.301 -25.344 1 92.94 305 PRO A N 1
ATOM 2481 C CA . PRO A 1 305 ? -6.586 -7.523 -26.047 1 92.94 305 PRO A CA 1
ATOM 2482 C C . PRO A 1 305 ? -5.898 -7.238 -27.375 1 92.94 305 PRO A C 1
ATOM 2484 O O . PRO A 1 305 ? -4.918 -7.902 -27.734 1 92.94 305 PRO A O 1
ATOM 2487 N N . LYS A 1 306 ? -6.371 -6.305 -28.031 1 92.12 306 LYS A N 1
ATOM 2488 C CA . LYS A 1 306 ? -5.805 -5.98 -29.344 1 92.12 306 LYS A CA 1
ATOM 2489 C C . LYS A 1 306 ? -4.359 -5.512 -29.219 1 92.12 306 LYS A C 1
ATOM 2491 O O . LYS A 1 306 ? -3.494 -5.93 -29.984 1 92.12 306 LYS A O 1
ATOM 2496 N N . VAL A 1 307 ? -4.137 -4.629 -28.328 1 86.88 307 VAL A N 1
ATOM 2497 C CA . VAL A 1 307 ? -2.793 -4.117 -28.094 1 86.88 307 VAL A CA 1
ATOM 2498 C C . VAL A 1 307 ? -1.878 -5.25 -27.641 1 86.88 307 VAL A C 1
ATOM 2500 O O . VAL A 1 307 ? -0.726 -5.336 -28.078 1 86.88 307 VAL A O 1
ATOM 2503 N N . TYR A 1 308 ? -2.375 -6.043 -26.828 1 86.06 308 TYR A N 1
ATOM 2504 C CA . TYR A 1 308 ? -1.631 -7.203 -26.344 1 86.06 308 TYR A CA 1
ATOM 2505 C C . TYR A 1 308 ? -1.233 -8.117 -27.484 1 86.06 308 TYR A C 1
ATOM 2507 O O . TYR A 1 308 ? -0.087 -8.562 -27.562 1 86.06 308 TYR A O 1
ATOM 2515 N N . GLN A 1 309 ? -2.117 -8.391 -28.344 1 89.12 309 GLN A N 1
ATOM 2516 C CA . GLN A 1 309 ? -1.912 -9.273 -29.484 1 89.12 309 GLN A CA 1
ATOM 2517 C C . GLN A 1 309 ? -0.862 -8.711 -30.438 1 89.12 309 GLN A C 1
ATOM 2519 O O . GLN A 1 309 ? -0.079 -9.461 -31.031 1 89.12 309 GLN A O 1
ATOM 2524 N N . ALA A 1 310 ? -0.844 -7.508 -30.547 1 85.19 310 ALA A N 1
ATOM 2525 C CA . ALA A 1 310 ? 0.064 -6.828 -31.469 1 85.19 310 ALA A CA 1
ATOM 2526 C C . ALA A 1 310 ? 1.52 -7.047 -31.062 1 85.19 310 ALA A C 1
ATOM 2528 O O . ALA A 1 310 ? 2.422 -6.949 -31.906 1 85.19 310 ALA A O 1
ATOM 2529 N N . ARG A 1 311 ? 1.701 -7.258 -29.875 1 75.69 311 ARG A N 1
ATOM 2530 C CA . ARG A 1 311 ? 3.059 -7.488 -29.391 1 75.69 311 ARG A CA 1
ATOM 2531 C C . ARG A 1 311 ? 3.654 -8.75 -30.016 1 75.69 311 ARG A C 1
ATOM 2533 O O . ARG A 1 311 ? 4.875 -8.898 -30.078 1 75.69 311 ARG A O 1
ATOM 2540 N N . PHE A 1 312 ? 2.791 -9.523 -30.422 1 73.69 312 PHE A N 1
ATOM 2541 C CA . PHE A 1 312 ? 3.252 -10.812 -30.906 1 73.69 312 PHE A CA 1
ATOM 2542 C C . PHE A 1 312 ? 3.318 -10.836 -32.438 1 73.69 312 PHE A C 1
ATOM 2544 O O . PHE A 1 312 ? 3.664 -11.852 -33.031 1 73.69 312 PHE A O 1
ATOM 2551 N N . ILE A 1 313 ? 2.822 -9.766 -33.062 1 66 313 ILE A N 1
ATOM 2552 C CA . ILE A 1 313 ? 2.92 -9.68 -34.531 1 66 313 ILE A CA 1
ATOM 2553 C C . ILE A 1 313 ? 4.387 -9.672 -34.938 1 66 313 ILE A C 1
ATOM 2555 O O . ILE A 1 313 ? 4.762 -10.32 -35.906 1 66 313 ILE A O 1
ATOM 2559 N N . HIS A 1 314 ? 5.25 -8.82 -34.281 1 57.56 314 HIS A N 1
ATOM 2560 C CA . HIS A 1 314 ? 6.617 -8.664 -34.75 1 57.56 314 HIS A CA 1
ATOM 2561 C C . HIS A 1 314 ? 7.52 -9.766 -34.219 1 57.56 314 HIS A C 1
ATOM 2563 O O . HIS A 1 314 ? 8.742 -9.688 -34.344 1 57.56 314 HIS A O 1
ATOM 2569 N N . LEU A 1 315 ? 7.023 -10.586 -33.562 1 44.47 315 LEU A N 1
ATOM 2570 C CA . LEU A 1 315 ? 7.98 -11.617 -33.188 1 44.47 315 LEU A CA 1
ATOM 2571 C C . LEU A 1 315 ? 8.289 -12.531 -34.375 1 44.47 315 LEU A C 1
ATOM 2573 O O . LEU A 1 315 ? 7.379 -13.07 -35 1 44.47 315 LEU A O 1
ATOM 2577 N N . PRO A 1 316 ? 9.555 -12.398 -35.062 1 44.78 316 PRO A N 1
ATOM 2578 C CA . PRO A 1 316 ? 9.969 -13.266 -36.156 1 44.78 316 PRO A CA 1
ATOM 2579 C C . PRO A 1 316 ? 9.797 -14.75 -35.844 1 44.78 316 PRO A C 1
ATOM 2581 O O . PRO A 1 316 ? 9.844 -15.141 -34.688 1 44.78 316 PRO A O 1
ATOM 2584 N N . MET B 1 1 ? -10.844 40.438 3.678 1 20.56 1 MET B N 1
ATOM 2585 C CA . MET B 1 1 ? -10.445 39.562 2.58 1 20.56 1 MET B CA 1
ATOM 2586 C C . MET B 1 1 ? -9.977 38.188 3.107 1 20.56 1 MET B C 1
ATOM 2588 O O . MET B 1 1 ? -8.992 38.125 3.846 1 20.56 1 MET B O 1
ATOM 2592 N N . SER B 1 2 ? -10.922 37.344 3.459 1 22.17 2 SER B N 1
ATOM 2593 C CA . SER B 1 2 ? -10.82 36.094 4.18 1 22.17 2 SER B CA 1
ATOM 2594 C C . SER B 1 2 ? -9.898 35.125 3.453 1 22.17 2 SER B C 1
ATOM 2596 O O . SER B 1 2 ? -10.008 34.938 2.238 1 22.17 2 SER B O 1
ATOM 2598 N N . PHE B 1 3 ? -8.586 35.25 3.814 1 23.08 3 PHE B N 1
ATOM 2599 C CA . PHE B 1 3 ? -7.547 34.312 3.361 1 23.08 3 PHE B CA 1
ATOM 2600 C C . PHE B 1 3 ? -8.109 32.906 3.197 1 23.08 3 PHE B C 1
ATOM 2602 O O . PHE B 1 3 ? -8.32 32.219 4.184 1 23.08 3 PHE B O 1
ATOM 2609 N N . ASP B 1 4 ? -9.039 32.906 2.285 1 25.73 4 ASP B N 1
ATOM 2610 C CA . ASP B 1 4 ? -9.555 31.578 1.933 1 25.73 4 ASP B CA 1
ATOM 2611 C C . ASP B 1 4 ? -8.406 30.594 1.67 1 25.73 4 ASP B C 1
ATOM 2613 O O . ASP B 1 4 ? -7.602 30.812 0.765 1 25.73 4 ASP B O 1
ATOM 2617 N N . ASN B 1 5 ? -7.633 30.219 2.66 1 25.78 5 ASN B N 1
ATOM 2618 C CA . ASN B 1 5 ? -6.566 29.234 2.832 1 25.78 5 ASN B CA 1
ATOM 2619 C C . ASN B 1 5 ? -6.727 28.062 1.876 1 25.78 5 ASN B C 1
ATOM 2621 O O . ASN B 1 5 ? -7.66 27.266 2.014 1 25.78 5 ASN B O 1
ATOM 2625 N N . ILE B 1 6 ? -6.543 28.359 0.638 1 30.38 6 ILE B N 1
ATOM 2626 C CA . ILE B 1 6 ? -6.539 27.375 -0.433 1 30.38 6 ILE B CA 1
ATOM 2627 C C . ILE B 1 6 ? -5.707 26.156 -0.013 1 30.38 6 ILE B C 1
ATOM 2629 O O . ILE B 1 6 ? -4.496 26.281 0.194 1 30.38 6 ILE B O 1
ATOM 2633 N N . MET B 1 7 ? -6.219 25.234 0.664 1 31.98 7 MET B N 1
ATOM 2634 C CA . MET B 1 7 ? -5.738 24.047 1.343 1 31.98 7 MET B CA 1
ATOM 2635 C C . MET B 1 7 ? -4.941 23.156 0.387 1 31.98 7 MET B C 1
ATOM 2637 O O . MET B 1 7 ? -5.352 22.938 -0.755 1 31.98 7 MET B O 1
ATOM 2641 N N . PRO B 1 8 ? -3.639 23.031 0.378 1 36.5 8 PRO B N 1
ATOM 2642 C CA . PRO B 1 8 ? -2.773 22.094 -0.349 1 36.5 8 PRO B CA 1
ATOM 2643 C C . PRO B 1 8 ? -3.461 20.766 -0.655 1 36.5 8 PRO B C 1
ATOM 2645 O O . PRO B 1 8 ? -4.363 20.359 0.079 1 36.5 8 PRO B O 1
ATOM 2648 N N . GLN B 1 9 ? -3.441 20.438 -1.982 1 40.31 9 GLN B N 1
ATOM 2649 C CA . GLN B 1 9 ? -4.199 19.266 -2.42 1 40.31 9 GLN B CA 1
ATOM 2650 C C . GLN B 1 9 ? -3.832 18.031 -1.604 1 40.31 9 GLN B C 1
ATOM 2652 O O . GLN B 1 9 ? -2.658 17.672 -1.522 1 40.31 9 GLN B O 1
ATOM 2657 N N . LYS B 1 10 ? -4.434 17.703 -0.739 1 53.16 10 LYS B N 1
ATOM 2658 C CA . LYS B 1 10 ? -4.426 16.594 0.213 1 53.16 10 LYS B CA 1
ATOM 2659 C C . LYS B 1 10 ? -4.461 15.242 -0.507 1 53.16 10 LYS B C 1
ATOM 2661 O O . LYS B 1 10 ? -5.23 15.062 -1.452 1 53.16 10 LYS B O 1
ATOM 2666 N N . PRO B 1 11 ? -3.268 14.484 -0.439 1 46 11 PRO B N 1
ATOM 2667 C CA . PRO B 1 11 ? -3.398 13.156 -1.044 1 46 11 PRO B CA 1
ATOM 2668 C C . PRO B 1 11 ? -4.793 12.555 -0.866 1 46 11 PRO B C 1
ATOM 2670 O O . PRO B 1 11 ? -5.328 12.555 0.246 1 46 11 PRO B O 1
ATOM 2673 N N . LEU B 1 12 ? -5.309 12.219 -2.098 1 55.06 12 LEU B N 1
ATOM 2674 C CA . LEU B 1 12 ? -6.695 11.758 -2.078 1 55.06 12 LEU B CA 1
ATOM 2675 C C . LEU B 1 12 ? -6.766 10.258 -1.836 1 55.06 12 LEU B C 1
ATOM 2677 O O . LEU B 1 12 ? -5.863 9.516 -2.229 1 55.06 12 LEU B O 1
ATOM 2681 N N . ILE B 1 13 ? -7.629 9.852 -1.057 1 60.28 13 ILE B N 1
ATOM 2682 C CA . ILE B 1 13 ? -7.961 8.445 -0.84 1 60.28 13 ILE B CA 1
ATOM 2683 C C . ILE B 1 13 ? -8.703 7.895 -2.057 1 60.28 13 ILE B C 1
ATOM 2685 O O . ILE B 1 13 ? -9.555 8.57 -2.631 1 60.28 13 ILE B O 1
ATOM 2689 N N . ALA B 1 14 ? -8.273 6.699 -2.455 1 57.81 14 ALA B N 1
ATOM 2690 C CA . ALA B 1 14 ? -8.938 6.043 -3.576 1 57.81 14 ALA B CA 1
ATOM 2691 C C . ALA B 1 14 ? -10.422 5.844 -3.289 1 57.81 14 ALA B C 1
ATOM 2693 O O . ALA B 1 14 ? -10.805 5.523 -2.16 1 57.81 14 ALA B O 1
ATOM 2694 N N . GLY B 1 15 ? -11.258 6.184 -4.137 1 65 15 GLY B N 1
ATOM 2695 C CA . GLY B 1 15 ? -12.695 6.055 -3.982 1 65 15 GLY B CA 1
ATOM 2696 C C . GLY B 1 15 ? -13.148 4.625 -3.75 1 65 15 GLY B C 1
ATOM 2697 O O . GLY B 1 15 ? -12.391 3.684 -4 1 65 15 GLY B O 1
ATOM 2698 N N . VAL B 1 16 ? -14.164 4.438 -2.939 1 68.88 16 VAL B N 1
ATOM 2699 C CA . VAL B 1 16 ? -14.875 3.172 -2.764 1 68.88 16 VAL B CA 1
ATOM 2700 C C . VAL B 1 16 ? -16.109 3.137 -3.666 1 68.88 16 VAL B C 1
ATOM 2702 O O . VAL B 1 16 ? -16.734 4.168 -3.902 1 68.88 16 VAL B O 1
ATOM 2705 N N . PRO B 1 17 ? -16.344 1.971 -4.262 1 65.12 17 PRO B N 1
ATOM 2706 C CA . PRO B 1 17 ? -17.531 1.9 -5.117 1 65.12 17 PRO B CA 1
ATOM 2707 C C . PRO B 1 17 ? -18.797 2.381 -4.414 1 65.12 17 PRO B C 1
ATOM 2709 O O . PRO B 1 17 ? -19 2.094 -3.23 1 65.12 17 PRO B O 1
ATOM 2712 N N . TRP B 1 18 ? -19.625 3.119 -5.184 1 68.75 18 TRP B N 1
ATOM 2713 C CA . TRP B 1 18 ? -20.906 3.594 -4.676 1 68.75 18 TRP B CA 1
ATOM 2714 C C . TRP B 1 18 ? -21.922 2.461 -4.629 1 68.75 18 TRP B C 1
ATOM 2716 O O . TRP B 1 18 ? -21.891 1.545 -5.453 1 68.75 18 TRP B O 1
ATOM 2726 N N . ARG B 1 19 ? -22.766 2.598 -3.621 1 68.88 19 ARG B N 1
ATOM 2727 C CA . ARG B 1 19 ? -23.859 1.642 -3.602 1 68.88 19 ARG B CA 1
ATOM 2728 C C . ARG B 1 19 ? -24.891 1.962 -4.691 1 68.88 19 ARG B C 1
ATOM 2730 O O . ARG B 1 19 ? -25.078 3.127 -5.043 1 68.88 19 ARG B O 1
ATOM 2737 N N . ASN B 1 20 ? -25.375 0.881 -5.188 1 67.62 20 ASN B N 1
ATOM 2738 C CA . ASN B 1 20 ? -26.469 1.08 -6.129 1 67.62 20 ASN B CA 1
ATOM 2739 C C . ASN B 1 20 ? -27.641 1.831 -5.488 1 67.62 20 ASN B C 1
ATOM 2741 O O . ASN B 1 20 ? -27.906 1.666 -4.297 1 67.62 20 ASN B O 1
ATOM 2745 N N . GLU B 1 21 ? -28.266 2.686 -6.281 1 66.38 21 GLU B N 1
ATOM 2746 C CA . GLU B 1 21 ? -29.375 3.506 -5.805 1 66.38 21 GLU B CA 1
ATOM 2747 C C . GLU B 1 21 ? -30.438 2.652 -5.117 1 66.38 21 GLU B C 1
ATOM 2749 O O . GLU B 1 21 ? -31.016 3.057 -4.102 1 66.38 21 GLU B O 1
ATOM 2754 N N . LEU B 1 22 ? -30.562 1.529 -5.637 1 60.28 22 LEU B N 1
ATOM 2755 C CA . LEU B 1 22 ? -31.609 0.65 -5.133 1 60.28 22 LEU B CA 1
ATOM 2756 C C . LEU B 1 22 ? -31.219 0.059 -3.781 1 60.28 22 LEU B C 1
ATOM 2758 O O . LEU B 1 22 ? -32.094 -0.387 -3.025 1 60.28 22 LEU B O 1
ATOM 2762 N N . ASP B 1 23 ? -30 0.195 -3.475 1 65.5 23 ASP B N 1
ATOM 2763 C CA . ASP B 1 23 ? -29.5 -0.429 -2.248 1 65.5 23 ASP B CA 1
ATOM 2764 C C . ASP B 1 23 ? -29.391 0.595 -1.122 1 65.5 23 ASP B C 1
ATOM 2766 O O . ASP B 1 23 ? -29.062 0.242 0.012 1 65.5 23 ASP B O 1
ATOM 2770 N N . LEU B 1 24 ? -29.719 1.86 -1.481 1 65.06 24 LEU B N 1
ATOM 2771 C CA . LEU B 1 24 ? -29.594 2.902 -0.469 1 65.06 24 LEU B CA 1
ATOM 2772 C C . LEU B 1 24 ? -30.734 2.836 0.533 1 65.06 24 LEU B C 1
ATOM 2774 O O . LEU B 1 24 ? -31.906 2.826 0.144 1 65.06 24 LEU B O 1
ATOM 2778 N N . LYS B 1 25 ? -30.375 2.688 1.827 1 66.75 25 LYS B N 1
ATOM 2779 C CA . LYS B 1 25 ? -31.406 2.689 2.867 1 66.75 25 LYS B CA 1
ATOM 2780 C C . LYS B 1 25 ? -31.875 4.109 3.172 1 66.75 25 LYS B C 1
ATOM 2782 O O . LYS B 1 25 ? -33.031 4.324 3.484 1 66.75 25 LYS B O 1
ATOM 2787 N N . THR B 1 26 ? -30.984 5.098 3.137 1 75.31 26 THR B N 1
ATOM 2788 C CA . THR B 1 26 ? -31.234 6.52 3.326 1 75.31 26 THR B CA 1
ATOM 2789 C C . THR B 1 26 ? -30.391 7.359 2.383 1 75.31 26 THR B C 1
ATOM 2791 O O . THR B 1 26 ? -29.375 6.887 1.87 1 75.31 26 THR B O 1
ATOM 2794 N N . LEU B 1 27 ? -30.875 8.469 2.182 1 75.5 27 LEU B N 1
ATOM 2795 C CA . LEU B 1 27 ? -30.125 9.367 1.32 1 75.5 27 LEU B CA 1
ATOM 2796 C C . LEU B 1 27 ? -29.078 10.148 2.125 1 75.5 27 LEU B C 1
ATOM 2798 O O . LEU B 1 27 ? -28.156 10.734 1.556 1 75.5 27 LEU B O 1
ATOM 2802 N N . VAL B 1 28 ? -29.391 10.141 3.391 1 76.56 28 VAL B N 1
ATOM 2803 C CA . VAL B 1 28 ? -28.453 10.82 4.285 1 76.56 28 VAL B CA 1
ATOM 2804 C C . VAL B 1 28 ? -27.75 9.789 5.168 1 76.56 28 VAL B C 1
ATOM 2806 O O . VAL B 1 28 ? -28.406 9.008 5.867 1 76.56 28 VAL B O 1
ATOM 2809 N N . GLU B 1 29 ? -26.5 9.695 4.969 1 73.06 29 GLU B N 1
ATOM 2810 C CA . GLU B 1 29 ? -25.594 8.875 5.773 1 73.06 29 GLU B CA 1
ATOM 2811 C C . GLU B 1 29 ? -25.891 7.387 5.578 1 73.06 29 GLU B C 1
ATOM 2813 O O . GLU B 1 29 ? -26.062 6.648 6.555 1 73.06 29 GLU B O 1
ATOM 2818 N N . ASN B 1 30 ? -26.141 7.008 4.332 1 80.25 30 ASN B N 1
ATOM 2819 C CA . ASN B 1 30 ? -26.172 5.574 4.062 1 80.25 30 ASN B CA 1
ATOM 2820 C C . ASN B 1 30 ? -24.875 4.895 4.473 1 80.25 30 ASN B C 1
ATOM 2822 O O . ASN B 1 30 ? -23.797 5.273 4.004 1 80.25 30 ASN B O 1
ATOM 2826 N N . ARG B 1 31 ? -25.062 3.934 5.371 1 83.5 31 ARG B N 1
ATOM 2827 C CA . ARG B 1 31 ? -23.891 3.359 6.023 1 83.5 31 ARG B CA 1
ATOM 2828 C C . ARG B 1 31 ? -23.688 1.903 5.609 1 83.5 31 ARG B C 1
ATOM 2830 O O . ARG B 1 31 ? -24.641 1.116 5.629 1 83.5 31 ARG B O 1
ATOM 2837 N N . THR B 1 32 ? -22.516 1.587 5.098 1 82.44 32 THR B N 1
ATOM 2838 C CA . THR B 1 32 ? -22.047 0.214 4.926 1 82.44 32 THR B CA 1
ATOM 2839 C C . THR B 1 32 ? -20.953 -0.119 5.93 1 82.44 32 THR B C 1
ATOM 2841 O O . THR B 1 32 ? -19.969 0.621 6.062 1 82.44 32 THR B O 1
ATOM 2844 N N . THR B 1 33 ? -21.109 -1.266 6.625 1 85.12 33 THR B N 1
ATOM 2845 C CA . THR B 1 33 ? -20.188 -1.588 7.703 1 85.12 33 THR B CA 1
ATOM 2846 C C . THR B 1 33 ? -19.438 -2.889 7.41 1 85.12 33 THR B C 1
ATOM 2848 O O . THR B 1 33 ? -20.047 -3.859 6.945 1 85.12 33 THR B O 1
ATOM 2851 N N . TYR B 1 34 ? -18.188 -2.846 7.551 1 85.31 34 TYR B N 1
ATOM 2852 C CA . TYR B 1 34 ? -17.328 -4.02 7.531 1 85.31 34 TYR B CA 1
ATOM 2853 C C . TYR B 1 34 ? -16.688 -4.242 8.898 1 85.31 34 TYR B C 1
ATOM 2855 O O . TYR B 1 34 ? -15.828 -3.465 9.32 1 85.31 34 TYR B O 1
ATOM 2863 N N . SER B 1 35 ? -17.078 -5.297 9.508 1 86.56 35 SER B N 1
ATOM 2864 C CA . SER B 1 35 ? -16.594 -5.562 10.859 1 86.56 35 SER B CA 1
ATOM 2865 C C . SER B 1 35 ? -15.352 -6.449 10.844 1 86.56 35 SER B C 1
ATOM 2867 O O . SER B 1 35 ? -15.305 -7.445 10.125 1 86.56 35 SER B O 1
ATOM 2869 N N . LEU B 1 36 ? -14.406 -6.043 11.578 1 88.31 36 LEU B N 1
ATOM 2870 C CA . LEU B 1 36 ? -13.18 -6.797 11.812 1 88.31 36 LEU B CA 1
ATOM 2871 C C . LEU B 1 36 ? -12.93 -6.973 13.305 1 88.31 36 LEU B C 1
ATOM 2873 O O . LEU B 1 36 ? -13.648 -6.418 14.133 1 88.31 36 LEU B O 1
ATOM 2877 N N . ASN B 1 37 ? -12.008 -7.824 13.742 1 84.31 37 ASN B N 1
ATOM 2878 C CA . ASN B 1 37 ? -11.789 -8.156 15.148 1 84.31 37 ASN B CA 1
ATOM 2879 C C . ASN B 1 37 ? -11.523 -6.902 15.984 1 84.31 37 ASN B C 1
ATOM 2881 O O . ASN B 1 37 ? -12.055 -6.762 17.078 1 84.31 37 ASN B O 1
ATOM 2885 N N . ASN B 1 38 ? -10.766 -5.898 15.539 1 87.88 38 ASN B N 1
ATOM 2886 C CA . ASN B 1 38 ? -10.359 -4.762 16.359 1 87.88 38 ASN B CA 1
ATOM 2887 C C . ASN B 1 38 ? -10.789 -3.438 15.742 1 87.88 38 ASN B C 1
ATOM 2889 O O . ASN B 1 38 ? -10.344 -2.371 16.172 1 87.88 38 ASN B O 1
ATOM 2893 N N . CYS B 1 39 ? -11.688 -3.576 14.844 1 90.69 39 CYS B N 1
ATOM 2894 C CA . CYS B 1 39 ? -12.094 -2.32 14.227 1 90.69 39 CYS B CA 1
ATOM 2895 C C . CYS B 1 39 ? -13.312 -2.523 13.328 1 90.69 39 CYS B C 1
ATOM 2897 O O . CYS B 1 39 ? -13.703 -3.66 13.055 1 90.69 39 CYS B O 1
ATOM 2899 N N . GLU B 1 40 ? -13.93 -1.454 13.062 1 92.94 40 GLU B N 1
ATOM 2900 C CA . GLU B 1 40 ? -15.055 -1.438 12.133 1 92.94 40 GLU B CA 1
ATOM 2901 C C . GLU B 1 40 ? -14.883 -0.344 11.078 1 92.94 40 GLU B C 1
ATOM 2903 O O . GLU B 1 40 ? -14.641 0.816 11.422 1 92.94 40 GLU B O 1
ATOM 2908 N N . LEU B 1 41 ? -14.945 -0.79 9.867 1 91.81 41 LEU B N 1
ATOM 2909 C CA . LEU B 1 41 ? -14.883 0.155 8.758 1 91.81 41 LEU B CA 1
ATOM 2910 C C . LEU B 1 41 ? -16.281 0.554 8.312 1 91.81 41 LEU B C 1
ATOM 2912 O O . LEU B 1 41 ? -17.078 -0.298 7.895 1 91.81 41 LEU B O 1
ATOM 2916 N N . ASN B 1 42 ? -16.609 1.834 8.438 1 91.56 42 ASN B N 1
ATOM 2917 C CA . ASN B 1 42 ? -17.906 2.371 8.023 1 91.56 42 ASN B CA 1
ATOM 2918 C C . ASN B 1 42 ? -17.75 3.322 6.836 1 91.56 42 ASN B C 1
ATOM 2920 O O . ASN B 1 42 ? -16.969 4.266 6.883 1 91.56 42 ASN B O 1
ATOM 2924 N N . ILE B 1 43 ? -18.5 3.025 5.848 1 90.31 43 ILE B N 1
ATOM 2925 C CA . ILE B 1 43 ? -18.531 3.908 4.688 1 90.31 43 ILE B CA 1
ATOM 2926 C C . ILE B 1 43 ? -19.875 4.645 4.645 1 90.31 43 ILE B C 1
ATOM 2928 O O . ILE B 1 43 ? -20.938 4.016 4.602 1 90.31 43 ILE B O 1
ATOM 2932 N N . PHE B 1 44 ? -19.828 5.926 4.66 1 90.44 44 PHE B N 1
ATOM 2933 C CA . PHE B 1 44 ? -21.031 6.754 4.645 1 90.44 44 PHE B CA 1
ATOM 2934 C C . PHE B 1 44 ? -21.188 7.449 3.295 1 90.44 44 PHE B C 1
ATOM 2936 O O . PHE B 1 44 ? -20.203 7.934 2.723 1 90.44 44 PHE B O 1
ATOM 2943 N N . GLU B 1 45 ? -22.344 7.414 2.836 1 90.5 45 GLU B N 1
ATOM 2944 C CA . GLU B 1 45 ? -22.703 8.125 1.611 1 90.5 45 GLU B CA 1
ATOM 2945 C C . GLU B 1 45 ? -23.906 9.039 1.833 1 90.5 45 GLU B C 1
ATOM 2947 O O . GLU B 1 45 ? -24.875 8.641 2.477 1 90.5 45 GLU B O 1
ATOM 2952 N N . THR B 1 46 ? -23.828 10.234 1.415 1 90.12 46 THR B N 1
ATOM 2953 C CA . THR B 1 46 ? -24.922 11.203 1.508 1 90.12 46 THR B CA 1
ATOM 2954 C C . THR B 1 46 ? -25.219 1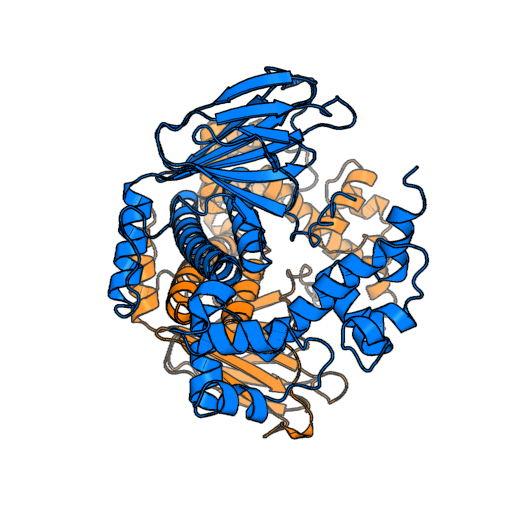1.797 0.138 1 90.12 46 THR B C 1
ATOM 2956 O O . THR B 1 46 ? -24.344 12.375 -0.51 1 90.12 46 THR B O 1
ATOM 2959 N N . HIS B 1 47 ? -26.406 11.664 -0.245 1 89.62 47 HIS B N 1
ATOM 2960 C CA . HIS B 1 47 ? -26.797 12.07 -1.591 1 89.62 47 HIS B CA 1
ATOM 2961 C C . HIS B 1 47 ? -27.781 13.234 -1.553 1 89.62 47 HIS B C 1
ATOM 2963 O O . HIS B 1 47 ? -28.438 13.531 -2.559 1 89.62 47 HIS B O 1
ATOM 2969 N N . GLN B 1 48 ? -27.969 13.805 -0.38 1 90.81 48 GLN B N 1
ATOM 2970 C CA . GLN B 1 48 ? -28.891 14.914 -0.189 1 90.81 48 GLN B CA 1
ATOM 2971 C C . GLN B 1 48 ? -28.375 15.898 0.855 1 90.81 48 GLN B C 1
ATOM 2973 O O . GLN B 1 48 ? -27.75 15.492 1.842 1 90.81 48 GLN B O 1
ATOM 2978 N N . LYS B 1 49 ? -28.797 17.125 0.591 1 92.81 49 LYS B N 1
ATOM 2979 C CA . LYS B 1 49 ? -28.438 18.141 1.58 1 92.81 49 LYS B CA 1
ATOM 2980 C C . LYS B 1 49 ? -29.016 17.797 2.949 1 92.81 49 LYS B C 1
ATOM 2982 O O . LYS B 1 49 ? -30.156 17.328 3.049 1 92.81 49 LYS B O 1
ATOM 2987 N N . ALA B 1 50 ? -28.25 17.984 3.996 1 90.75 50 ALA B N 1
ATOM 2988 C CA . ALA B 1 50 ? -28.688 17.734 5.367 1 90.75 50 ALA B CA 1
ATOM 2989 C C . ALA B 1 50 ? -27.922 18.609 6.355 1 90.75 50 ALA B C 1
ATOM 2991 O O . ALA B 1 50 ? -26.812 19.078 6.066 1 90.75 50 ALA B O 1
ATOM 2992 N N . SER B 1 51 ? -28.625 18.922 7.387 1 90.69 51 SER B N 1
ATOM 2993 C CA . SER B 1 51 ? -28 19.734 8.43 1 90.69 51 SER B CA 1
ATOM 2994 C C . SER B 1 51 ? -28.172 19.078 9.805 1 90.69 51 SER B C 1
ATOM 2996 O O . SER B 1 51 ? -29.172 18.406 10.055 1 90.69 51 SER B O 1
ATOM 2998 N N . SER B 1 52 ? -27.078 19.281 10.594 1 88.44 52 SER B N 1
ATOM 2999 C CA . SER B 1 52 ? -27.078 18.891 12 1 88.44 52 SER B CA 1
ATOM 3000 C C . SER B 1 52 ? -27.297 17.391 12.156 1 88.44 52 SER B C 1
ATOM 3002 O O . SER B 1 52 ? -28.156 16.953 12.93 1 88.44 52 SER B O 1
ATOM 3004 N N . VAL B 1 53 ? -26.672 16.688 11.336 1 89.62 53 VAL B N 1
ATOM 3005 C CA . VAL B 1 53 ? -26.688 15.234 11.477 1 89.62 53 VAL B CA 1
ATOM 3006 C C . VAL B 1 53 ? -25.781 14.82 12.633 1 89.62 53 VAL B C 1
ATOM 3008 O O . VAL B 1 53 ? -24.594 15.156 12.648 1 89.62 53 VAL B O 1
ATOM 3011 N N . ASN B 1 54 ? -26.375 14.094 13.602 1 90.06 54 ASN B N 1
ATOM 3012 C CA . ASN B 1 54 ? -25.625 13.664 14.781 1 90.06 54 ASN B CA 1
ATOM 3013 C C . ASN B 1 54 ? -25.062 12.258 14.602 1 90.06 54 ASN B C 1
ATOM 3015 O O . ASN B 1 54 ? -25.766 11.359 14.156 1 90.06 54 ASN B O 1
ATOM 3019 N N . LEU B 1 55 ? -23.812 12.094 14.906 1 90.06 55 LEU B N 1
ATOM 3020 C CA . LEU B 1 55 ? -23.156 10.805 14.867 1 90.06 55 LEU B CA 1
ATOM 3021 C C . LEU B 1 55 ? -22.188 10.648 16.047 1 90.06 55 LEU B C 1
ATOM 3023 O O . LEU B 1 55 ? -21.484 11.594 16.406 1 90.06 55 LEU B O 1
ATOM 3027 N N . SER B 1 56 ? -22.219 9.547 16.672 1 91.06 56 SER B N 1
ATOM 3028 C CA . SER B 1 56 ? -21.297 9.234 17.75 1 91.06 56 SER B CA 1
ATOM 3029 C C . SER B 1 56 ? -20.875 7.77 17.719 1 91.06 56 SER B C 1
ATOM 3031 O O . SER B 1 56 ? -21.641 6.914 17.25 1 91.06 56 SER B O 1
ATOM 3033 N N . PHE B 1 57 ? -19.672 7.512 18.094 1 89.62 57 PHE B N 1
ATOM 3034 C CA . PHE B 1 57 ? -19.141 6.156 18.188 1 89.62 57 PHE B CA 1
ATOM 3035 C C . PHE B 1 57 ? -18.641 5.867 19.594 1 89.62 57 PHE B C 1
ATOM 3037 O O . PHE B 1 57 ? -18.156 6.77 20.297 1 89.62 57 PHE B O 1
ATOM 3044 N N . GLY B 1 58 ? -18.75 4.691 19.938 1 89.19 58 GLY B N 1
ATOM 3045 C CA . GLY B 1 58 ? -18.281 4.277 21.25 1 89.19 58 GLY B CA 1
ATOM 3046 C C . GLY B 1 58 ? -16.766 4.168 21.328 1 89.19 58 GLY B C 1
ATOM 3047 O O . GLY B 1 58 ? -16.203 4.211 22.422 1 89.19 58 GLY B O 1
ATOM 3048 N N . ASP B 1 59 ? -16.141 3.982 20.266 1 90.88 59 ASP B N 1
ATOM 3049 C CA . ASP B 1 59 ? -14.688 3.83 20.172 1 90.88 59 ASP B CA 1
ATOM 3050 C C . ASP B 1 59 ? -14.047 5.062 19.531 1 90.88 59 ASP B C 1
ATOM 3052 O O . ASP B 1 59 ? -14.742 5.973 19.094 1 90.88 59 ASP B O 1
ATOM 3056 N N . LEU B 1 60 ? -12.734 5.109 19.625 1 90.38 60 LEU B N 1
ATOM 3057 C CA . LEU B 1 60 ? -12.008 6.098 18.844 1 90.38 60 LEU B CA 1
ATOM 3058 C C . LEU B 1 60 ? -12.258 5.902 17.344 1 90.38 60 LEU B C 1
ATOM 3060 O O . LEU B 1 60 ? -12.258 4.77 16.859 1 90.38 60 LEU B O 1
ATOM 3064 N N . VAL B 1 61 ? -12.453 7.035 16.734 1 93.12 61 VAL B N 1
ATOM 3065 C CA . VAL B 1 61 ? -12.781 6.93 15.312 1 93.12 61 VAL B CA 1
ATOM 3066 C C . VAL B 1 61 ? -11.836 7.809 14.5 1 93.12 61 VAL B C 1
ATOM 3068 O O . VAL B 1 61 ? -11.562 8.953 14.875 1 93.12 61 VAL B O 1
ATOM 3071 N N . LEU B 1 62 ? -11.289 7.25 13.477 1 93.19 62 LEU B N 1
ATOM 3072 C CA . LEU B 1 62 ? -10.609 8.023 12.445 1 93.19 62 LEU B CA 1
ATOM 3073 C C . LEU B 1 62 ? -11.508 8.219 11.234 1 93.19 62 LEU B C 1
ATOM 3075 O O . LEU B 1 62 ? -11.883 7.246 10.57 1 93.19 62 LEU B O 1
ATOM 3079 N N . THR B 1 63 ? -11.867 9.406 10.945 1 93.69 63 THR B N 1
ATOM 3080 C CA . THR B 1 63 ? -12.672 9.688 9.758 1 93.69 63 THR B CA 1
ATOM 3081 C C . THR B 1 63 ? -11.812 10.297 8.656 1 93.69 63 THR B C 1
ATOM 3083 O O . THR B 1 63 ? -10.844 11.016 8.938 1 93.69 63 THR B O 1
ATOM 3086 N N . THR B 1 64 ? -12.164 9.992 7.465 1 92.81 64 THR B N 1
ATOM 3087 C CA . THR B 1 64 ? -11.453 10.555 6.324 1 92.81 64 THR B CA 1
ATOM 3088 C C . THR B 1 64 ? -12.422 10.883 5.191 1 92.81 64 THR B C 1
ATOM 3090 O O . THR B 1 64 ? -13.273 10.062 4.84 1 92.81 64 THR B O 1
ATOM 3093 N N . MET B 1 65 ? -12.258 12.062 4.645 1 90.06 65 MET B N 1
ATOM 3094 C CA . MET B 1 65 ? -13.117 12.492 3.545 1 90.06 65 MET B CA 1
ATOM 3095 C C . MET B 1 65 ? -12.617 11.93 2.217 1 90.06 65 MET B C 1
ATOM 3097 O O . MET B 1 65 ? -11.445 12.086 1.874 1 90.06 65 MET B O 1
ATOM 3101 N N . ILE B 1 66 ? -13.547 11.312 1.533 1 86.56 66 ILE B N 1
ATOM 3102 C CA . ILE B 1 66 ? -13.195 10.75 0.234 1 86.56 66 ILE B CA 1
ATOM 3103 C C . ILE B 1 66 ? -13.664 11.688 -0.877 1 86.56 66 ILE B C 1
ATOM 3105 O O . ILE B 1 66 ? -12.898 12.031 -1.776 1 86.56 66 ILE B O 1
ATOM 3109 N N . LYS B 1 67 ? -14.883 12.086 -0.813 1 86.94 67 LYS B N 1
ATOM 3110 C CA . LYS B 1 67 ? -15.516 12.93 -1.825 1 86.94 67 LYS B CA 1
ATOM 3111 C C . LYS B 1 67 ? -16.531 13.883 -1.194 1 86.94 67 LYS B C 1
ATOM 3113 O O . LYS B 1 67 ? -17.188 13.539 -0.21 1 86.94 67 LYS B O 1
ATOM 3118 N N . GLY B 1 68 ? -16.594 15.086 -1.88 1 86.25 68 GLY B N 1
ATOM 3119 C CA . GLY B 1 68 ? -17.594 16.047 -1.444 1 86.25 68 GLY B CA 1
ATOM 3120 C C . GLY B 1 68 ? -17.078 17 -0.376 1 86.25 68 GLY B C 1
ATOM 3121 O O . GLY B 1 68 ? -15.883 17.281 -0.318 1 86.25 68 GLY B O 1
ATOM 3122 N N . LYS B 1 69 ? -18.094 17.578 0.31 1 89.25 69 LYS B N 1
ATOM 3123 C CA . LYS B 1 69 ? -17.797 18.578 1.339 1 89.25 69 LYS B CA 1
ATOM 3124 C C . LYS B 1 69 ? -18.766 18.469 2.506 1 89.25 69 LYS B C 1
ATOM 3126 O O . LYS B 1 69 ? -19.969 18.219 2.305 1 89.25 69 LYS B O 1
ATOM 3131 N N . LYS B 1 70 ? -18.156 18.516 3.695 1 91.56 70 LYS B N 1
ATOM 3132 C CA . LYS B 1 70 ? -19.031 18.609 4.867 1 91.56 70 LYS B CA 1
ATOM 3133 C C . LYS B 1 70 ? -18.5 19.641 5.855 1 91.56 70 LYS B C 1
ATOM 3135 O O . LYS B 1 70 ? -17.375 20.125 5.715 1 91.56 70 LYS B O 1
ATOM 3140 N N . VAL B 1 71 ? -19.375 20.109 6.68 1 91.75 71 VAL B N 1
ATOM 3141 C CA . VAL B 1 71 ? -19.016 20.984 7.797 1 91.75 71 VAL B CA 1
ATOM 3142 C C . VAL B 1 71 ? -19.172 20.234 9.117 1 91.75 71 VAL B C 1
ATOM 3144 O O . VAL B 1 71 ? -20.266 19.75 9.438 1 91.75 71 VAL B O 1
ATOM 3147 N N . MET B 1 72 ? -18.094 20.125 9.805 1 92.19 72 MET B N 1
ATOM 3148 C CA . MET B 1 72 ? -18.094 19.328 11.031 1 92.19 72 MET B CA 1
ATOM 3149 C C . MET B 1 72 ? -18.016 20.234 12.258 1 92.19 72 MET B C 1
ATOM 3151 O O . MET B 1 72 ? -17.281 21.219 12.266 1 92.19 72 MET B O 1
ATOM 3155 N N . HIS B 1 73 ? -18.797 19.953 13.195 1 89.62 73 HIS B N 1
ATOM 3156 C CA . HIS B 1 73 ? -18.781 20.609 14.492 1 89.62 73 HIS B CA 1
ATOM 3157 C C . HIS B 1 73 ? -18.406 19.641 15.602 1 89.62 73 HIS B C 1
ATOM 3159 O O . HIS B 1 73 ? -19.141 18.688 15.883 1 89.62 73 HIS B O 1
ATOM 3165 N N . LEU B 1 74 ? -17.141 19.938 16.188 1 87.31 74 LEU B N 1
ATOM 3166 C CA . LEU B 1 74 ? -16.609 19.078 17.25 1 87.31 74 LEU B CA 1
ATOM 3167 C C . LEU B 1 74 ? -16.297 19.891 18.5 1 87.31 74 LEU B C 1
ATOM 3169 O O . LEU B 1 74 ? -15.766 21 18.406 1 87.31 74 LEU B O 1
ATOM 3173 N N . PHE B 1 75 ? -16.312 19.328 19.766 1 80.06 75 PHE B N 1
ATOM 3174 C CA . PHE B 1 75 ? -15.883 19.859 21.062 1 80.06 75 PHE B CA 1
ATOM 3175 C C . PHE B 1 75 ? -16.359 21.297 21.234 1 80.06 75 PHE B C 1
ATOM 3177 O O . PHE B 1 75 ? -15.578 22.156 21.641 1 80.06 75 PHE B O 1
ATOM 3184 N N . ASP B 1 76 ? -17.453 21.688 20.875 1 76.75 76 ASP B N 1
ATOM 3185 C CA . ASP B 1 76 ? -18 23.031 21.031 1 76.75 76 ASP B CA 1
ATOM 3186 C C . ASP B 1 76 ? -17.219 24.047 20.203 1 76.75 76 ASP B C 1
ATOM 3188 O O . ASP B 1 76 ? -17.281 25.25 20.453 1 76.75 76 ASP B O 1
ATOM 3192 N N . ASN B 1 77 ? -16.391 23.578 19.375 1 78.81 77 ASN B N 1
ATOM 3193 C CA . ASN B 1 77 ? -15.664 24.469 18.453 1 78.81 77 ASN B CA 1
ATOM 3194 C C . ASN B 1 77 ? -16.531 24.875 17.266 1 78.81 77 ASN B C 1
ATOM 3196 O O . ASN B 1 77 ? -17.531 24.219 16.969 1 78.81 77 ASN B O 1
ATOM 3200 N N . PRO B 1 78 ? -16.078 26.078 16.75 1 81.69 78 PRO B N 1
ATOM 3201 C CA . PRO B 1 78 ? -16.766 26.438 15.516 1 81.69 78 PRO B CA 1
ATOM 3202 C C . PRO B 1 78 ? -16.625 25.375 14.43 1 81.69 78 PRO B C 1
ATOM 3204 O O . PRO B 1 78 ? -15.609 24.672 14.375 1 81.69 78 PRO B O 1
ATOM 3207 N N . GLY B 1 79 ? -17.625 25.344 13.672 1 87.44 79 GLY B N 1
ATOM 3208 C CA . GLY B 1 79 ? -17.609 24.406 12.57 1 87.44 79 GLY B CA 1
ATOM 3209 C C . GLY B 1 79 ? -16.469 24.656 11.594 1 87.44 79 GLY B C 1
ATOM 3210 O O . GLY B 1 79 ? -16.031 25.797 11.414 1 87.44 79 GLY B O 1
ATOM 3211 N N . PHE B 1 80 ? -16.016 23.562 11.055 1 87.56 80 PHE B N 1
ATOM 3212 C CA . PHE B 1 80 ? -14.969 23.703 10.039 1 87.56 80 PHE B CA 1
ATOM 3213 C C . PHE B 1 80 ? -15.305 22.859 8.812 1 87.56 80 PHE B C 1
ATOM 3215 O O . PHE B 1 80 ? -15.969 21.828 8.914 1 87.56 80 PHE B O 1
ATOM 3222 N N . GLU B 1 81 ? -14.75 23.375 7.762 1 90 81 GLU B N 1
ATOM 3223 C CA . GLU B 1 81 ? -14.914 22.641 6.516 1 90 81 GLU B CA 1
ATOM 3224 C C . GLU B 1 81 ? -14.07 21.375 6.512 1 90 81 GLU B C 1
ATOM 3226 O O . GLU B 1 81 ? -12.93 21.375 6.98 1 90 81 GLU B O 1
ATOM 3231 N N . TYR B 1 82 ? -14.656 20.344 6.055 1 90 82 TYR B N 1
ATOM 3232 C CA . TYR B 1 82 ? -14.023 19.047 5.965 1 90 82 TYR B CA 1
ATOM 3233 C C . TYR B 1 82 ? -13.992 18.547 4.523 1 90 82 TYR B C 1
ATOM 3235 O O . TYR B 1 82 ? -15.039 18.219 3.951 1 90 82 TYR B O 1
ATOM 3243 N N . LEU B 1 83 ? -12.805 18.484 4.012 1 86.81 83 LEU B N 1
ATOM 3244 C CA . LEU B 1 83 ? -12.633 18.281 2.576 1 86.81 83 LEU B CA 1
ATOM 3245 C C . LEU B 1 83 ? -11.836 17 2.301 1 86.81 83 LEU B C 1
ATOM 3247 O O . LEU B 1 83 ? -11.18 16.469 3.195 1 86.81 83 LEU B O 1
ATOM 3251 N N . PRO B 1 84 ? -11.969 16.484 1.099 1 86.56 84 PRO B N 1
ATOM 3252 C CA . PRO B 1 84 ? -11.156 15.32 0.73 1 86.56 84 PRO B CA 1
ATOM 3253 C C . PRO B 1 84 ? -9.664 15.555 0.961 1 86.56 84 PRO B C 1
ATOM 3255 O O . PRO B 1 84 ? -9.156 16.641 0.693 1 86.56 84 PRO B O 1
ATOM 3258 N N . GLY B 1 85 ? -9 14.508 1.488 1 84 85 GLY B N 1
ATOM 3259 C CA . GLY B 1 85 ? -7.582 14.641 1.808 1 84 85 GLY B CA 1
ATOM 3260 C C . GLY B 1 85 ? -7.328 14.961 3.268 1 84 85 GLY B C 1
ATOM 3261 O O . GLY B 1 85 ? -6.18 15.023 3.705 1 84 85 GLY B O 1
ATOM 3262 N N . GLU B 1 86 ? -8.406 15.141 3.959 1 86.69 86 GLU B N 1
ATOM 3263 C CA . GLU B 1 86 ? -8.297 15.453 5.379 1 86.69 86 GLU B CA 1
ATOM 3264 C C . GLU B 1 86 ? -8.859 14.32 6.238 1 86.69 86 GLU B C 1
ATOM 3266 O O . GLU B 1 86 ? -9.664 13.523 5.77 1 86.69 86 GLU B O 1
ATOM 3271 N N . SER B 1 87 ? -8.336 14.273 7.426 1 91.44 87 SER B N 1
ATOM 3272 C CA . SER B 1 87 ? -8.812 13.297 8.398 1 91.44 87 SER B CA 1
ATOM 3273 C C . SER B 1 87 ? -9.062 13.945 9.758 1 91.44 87 SER B C 1
ATOM 3275 O O . SER B 1 87 ? -8.469 14.977 10.078 1 91.44 87 SER B O 1
ATOM 3277 N N . VAL B 1 88 ? -9.992 13.391 10.469 1 91.5 88 VAL B N 1
ATOM 3278 C CA . VAL B 1 88 ? -10.328 13.875 11.805 1 91.5 88 VAL B CA 1
ATOM 3279 C C . VAL B 1 88 ? -10.344 12.703 12.789 1 91.5 88 VAL B C 1
ATOM 3281 O O . VAL B 1 88 ? -10.922 11.656 12.508 1 91.5 88 VAL B O 1
ATOM 3284 N N . ILE B 1 89 ? -9.656 12.883 13.867 1 90.5 89 ILE B N 1
ATOM 3285 C CA . ILE B 1 89 ? -9.68 11.914 14.953 1 90.5 89 ILE B CA 1
ATOM 3286 C C . ILE B 1 89 ? -10.75 12.305 15.969 1 90.5 89 ILE B C 1
ATOM 3288 O O . ILE B 1 89 ? -10.727 13.414 16.516 1 90.5 89 ILE B O 1
ATOM 3292 N N . VAL B 1 90 ? -11.641 11.367 16.25 1 90.69 90 VAL B N 1
ATOM 3293 C CA . VAL B 1 90 ? -12.734 11.641 17.156 1 90.69 90 VAL B CA 1
ATOM 3294 C C . VAL B 1 90 ? -12.648 10.695 18.359 1 90.69 90 VAL B C 1
ATOM 3296 O O . VAL B 1 90 ? -12.656 9.477 18.203 1 90.69 90 VAL B O 1
ATOM 3299 N N . PRO B 1 91 ? -12.523 11.219 19.531 1 88.88 91 PRO B N 1
ATOM 3300 C CA . PRO B 1 91 ? -12.477 10.367 20.719 1 88.88 91 PRO B CA 1
ATOM 3301 C C . PRO B 1 91 ? -13.781 9.609 20.953 1 88.88 91 PRO B C 1
ATOM 3303 O O . PRO B 1 91 ? -14.812 9.953 20.359 1 88.88 91 PRO B O 1
ATOM 3306 N N . PRO B 1 92 ? -13.68 8.602 21.828 1 89.19 92 PRO B N 1
ATOM 3307 C CA . PRO B 1 92 ? -14.891 7.816 22.109 1 89.19 92 PRO B CA 1
ATOM 3308 C C . PRO B 1 92 ? -16 8.656 22.719 1 89.19 92 PRO B C 1
ATOM 3310 O O . PRO B 1 92 ? -15.742 9.531 23.547 1 89.19 92 PRO B O 1
ATOM 3313 N N . ASN B 1 93 ? -17.203 8.453 22.188 1 88.94 93 ASN B N 1
ATOM 3314 C CA . ASN B 1 93 ? -18.438 9 22.75 1 88.94 93 ASN B CA 1
ATOM 3315 C C . ASN B 1 93 ? -18.531 10.508 22.484 1 88.94 93 ASN B C 1
ATOM 3317 O O . ASN B 1 93 ? -19.328 11.195 23.141 1 88.94 93 ASN B O 1
ATOM 3321 N N . GLU B 1 94 ? -17.734 11.008 21.672 1 89.56 94 GLU B N 1
ATOM 3322 C CA . GLU B 1 94 ? -17.859 12.398 21.25 1 89.56 94 GLU B CA 1
ATOM 3323 C C . GLU B 1 94 ? -18.953 12.562 20.203 1 89.56 94 GLU B C 1
ATOM 3325 O O . GLU B 1 94 ? -19.031 11.781 19.25 1 89.56 94 GLU B O 1
ATOM 3330 N N . LEU B 1 95 ? -19.766 13.562 20.438 1 90.06 95 LEU B N 1
ATOM 3331 C CA . LEU B 1 95 ? -20.844 13.828 19.484 1 90.06 95 LEU B CA 1
ATOM 3332 C C . LEU B 1 95 ? -20.359 14.68 18.328 1 90.06 95 LEU B C 1
ATOM 3334 O O . LEU B 1 95 ? -19.828 15.773 18.531 1 90.06 95 LEU B O 1
ATOM 3338 N N . MET B 1 96 ? -20.516 14.133 17.141 1 89.88 96 MET B N 1
ATOM 3339 C CA . MET B 1 96 ? -20.219 14.875 15.906 1 89.88 96 MET B CA 1
ATOM 3340 C C . MET B 1 96 ? -21.5 15.445 15.305 1 89.88 96 MET B C 1
ATOM 3342 O O . MET B 1 96 ? -22.469 14.719 15.094 1 89.88 96 MET B O 1
ATOM 3346 N N . LYS B 1 97 ? -21.531 16.719 15.125 1 91.75 97 LYS B N 1
ATOM 3347 C CA . LYS B 1 97 ? -22.609 17.375 14.375 1 91.75 97 LYS B CA 1
ATOM 3348 C C . LYS B 1 97 ? -22.141 17.75 12.969 1 91.75 97 LYS B C 1
ATOM 3350 O O . LYS B 1 97 ? -21.156 18.484 12.805 1 91.75 97 LYS B O 1
ATOM 3355 N N . ILE B 1 98 ? -22.859 17.25 11.969 1 93.38 98 ILE B N 1
ATOM 3356 C CA . ILE B 1 98 ? -22.328 17.328 10.617 1 93.38 98 ILE B CA 1
ATOM 3357 C C . ILE B 1 98 ? -23.359 17.984 9.695 1 93.38 98 ILE B C 1
ATOM 3359 O O . ILE B 1 98 ? -24.547 17.641 9.734 1 93.38 98 ILE B O 1
ATOM 3363 N N . ASP B 1 99 ? -22.922 18.906 8.93 1 93.56 99 ASP B N 1
ATOM 3364 C CA . ASP B 1 99 ? -23.719 19.516 7.867 1 93.56 99 ASP B CA 1
ATOM 3365 C C . ASP B 1 99 ? -23.234 19.062 6.492 1 93.56 99 ASP B C 1
ATOM 3367 O O . ASP B 1 99 ? -22.016 18.922 6.277 1 93.56 99 ASP B O 1
ATOM 3371 N N . PHE B 1 100 ? -24.188 18.859 5.625 1 93.5 100 PHE B N 1
ATOM 3372 C CA . PHE B 1 100 ? -23.891 18.531 4.23 1 93.5 100 PHE B CA 1
ATOM 3373 C C . PHE B 1 100 ? -24.484 19.594 3.301 1 93.5 100 PHE B C 1
ATOM 3375 O O . PHE B 1 100 ? -25.469 19.328 2.607 1 93.5 100 PHE B O 1
ATOM 3382 N N . PRO B 1 101 ? -23.781 20.625 3.152 1 91.25 101 PRO B N 1
ATOM 3383 C CA . PRO B 1 101 ? -24.359 21.781 2.455 1 91.25 101 PRO B CA 1
ATOM 3384 C C . PRO B 1 101 ? -24.469 21.562 0.947 1 91.25 101 PRO B C 1
ATOM 3386 O O . PRO B 1 101 ? -25.297 22.188 0.285 1 91.25 101 PRO B O 1
ATOM 3389 N N . GLU B 1 102 ? -23.688 20.641 0.382 1 90.81 102 GLU B N 1
ATOM 3390 C CA . GLU B 1 102 ? -23.594 20.562 -1.073 1 90.81 102 GLU B CA 1
ATOM 3391 C C . GLU B 1 102 ? -24.016 19.172 -1.576 1 90.81 102 GLU B C 1
ATOM 3393 O O . GLU B 1 102 ? -24.016 18.922 -2.783 1 90.81 102 GLU B O 1
ATOM 3398 N N . ALA B 1 103 ? -24.375 18.312 -0.733 1 89.44 103 ALA B N 1
ATOM 3399 C CA . ALA B 1 103 ? -24.609 16.922 -1.133 1 89.44 103 ALA B CA 1
ATOM 3400 C C . ALA B 1 103 ? -25.875 16.812 -1.991 1 89.44 103 ALA B C 1
ATOM 3402 O O . ALA B 1 103 ? -26.922 17.344 -1.624 1 89.44 103 ALA B O 1
ATOM 3403 N N . LYS B 1 104 ? -25.75 16.234 -3.105 1 89.81 104 LYS B N 1
ATOM 3404 C CA . LYS B 1 104 ? -26.828 15.93 -4.039 1 89.81 104 LYS B CA 1
ATOM 3405 C C . LYS B 1 104 ? -26.531 14.656 -4.828 1 89.81 104 LYS B C 1
ATOM 3407 O O . LYS B 1 104 ? -25.438 14.086 -4.723 1 89.81 104 LYS B O 1
ATOM 3412 N N . TRP B 1 105 ? -27.469 14.242 -5.562 1 85.5 105 TRP B N 1
ATOM 3413 C CA . TRP B 1 105 ? -27.328 13 -6.309 1 85.5 105 TRP B CA 1
ATOM 3414 C C . TRP B 1 105 ? -26.141 13.07 -7.27 1 85.5 105 TRP B C 1
ATOM 3416 O O . TRP B 1 105 ? -25.438 12.086 -7.469 1 85.5 105 TRP B O 1
ATOM 3426 N N . ASP B 1 106 ? -25.984 14.164 -7.867 1 84.75 106 ASP B N 1
ATOM 3427 C CA . ASP B 1 106 ? -24.922 14.312 -8.859 1 84.75 106 ASP B CA 1
ATOM 3428 C C . ASP B 1 106 ? -23.609 14.766 -8.203 1 84.75 106 ASP B C 1
ATOM 3430 O O . ASP B 1 106 ? -22.578 14.844 -8.859 1 84.75 106 ASP B O 1
ATOM 3434 N N . ASN B 1 107 ? -23.734 15.125 -6.988 1 87.44 107 ASN B N 1
ATOM 3435 C CA . ASN B 1 107 ? -22.562 15.516 -6.203 1 87.44 107 ASN B CA 1
ATOM 3436 C C . ASN B 1 107 ? -22.641 14.961 -4.785 1 87.44 107 ASN B C 1
ATOM 3438 O O . ASN B 1 107 ? -22.719 15.719 -3.818 1 87.44 107 ASN B O 1
ATOM 3442 N N . PRO B 1 108 ? -22.5 13.703 -4.645 1 90.12 108 PRO B N 1
ATOM 3443 C CA . PRO B 1 108 ? -22.641 13.07 -3.33 1 90.12 108 PRO B CA 1
ATOM 3444 C C . PRO B 1 108 ? -21.422 13.266 -2.441 1 90.12 108 PRO B C 1
ATOM 3446 O O . PRO B 1 108 ? -20.375 13.727 -2.914 1 90.12 108 PRO B O 1
ATOM 3449 N N . THR B 1 109 ? -21.594 13.062 -1.178 1 89.62 109 THR B N 1
ATOM 3450 C CA . THR B 1 109 ? -20.516 13.055 -0.205 1 89.62 109 THR B CA 1
ATOM 3451 C C . THR B 1 109 ? -20.219 11.633 0.27 1 89.62 109 THR B C 1
ATOM 3453 O O . THR B 1 109 ? -21.141 10.859 0.538 1 89.62 109 THR B O 1
ATOM 3456 N N . GLN B 1 110 ? -19 11.289 0.245 1 91.06 110 GLN B N 1
ATOM 3457 C CA . GLN B 1 110 ? -18.547 9.992 0.744 1 91.06 110 GLN B CA 1
ATOM 3458 C C . GLN B 1 110 ? -17.453 10.148 1.788 1 91.06 110 GLN B C 1
ATOM 3460 O O . GLN B 1 110 ? -16.5 10.906 1.588 1 91.06 110 GLN B O 1
ATOM 3465 N N . CYS B 1 111 ? -17.641 9.508 2.875 1 91.69 111 CYS B N 1
ATOM 3466 C CA . CYS B 1 111 ? -16.688 9.562 3.979 1 91.69 111 CYS B CA 1
ATOM 3467 C C . CYS B 1 111 ? -16.516 8.188 4.629 1 91.69 111 CYS B C 1
ATOM 3469 O O . CYS B 1 111 ? -17.438 7.371 4.598 1 91.69 111 CYS B O 1
ATOM 3471 N N . ILE B 1 112 ? -15.344 8.047 5.156 1 92.62 112 ILE B N 1
ATOM 3472 C CA . ILE B 1 112 ? -15.086 6.793 5.863 1 92.62 112 ILE B CA 1
ATOM 3473 C C . ILE B 1 112 ? -14.859 7.078 7.348 1 92.62 112 ILE B C 1
ATOM 3475 O O . ILE B 1 112 ? -14.305 8.117 7.711 1 92.62 112 ILE B O 1
ATOM 3479 N N . ALA B 1 113 ? -15.391 6.191 8.172 1 93.06 113 ALA B N 1
ATOM 3480 C CA . ALA B 1 113 ? -15.125 6.203 9.609 1 93.06 113 ALA B CA 1
ATOM 3481 C C . ALA B 1 113 ? -14.594 4.852 10.078 1 93.06 113 ALA B C 1
ATOM 3483 O O . ALA B 1 113 ? -15.273 3.832 9.953 1 93.06 113 ALA B O 1
ATOM 3484 N N . LEU B 1 114 ? -13.43 4.898 10.531 1 93.75 114 LEU B N 1
ATOM 3485 C CA . LEU B 1 114 ? -12.805 3.699 11.078 1 93.75 114 LEU B CA 1
ATOM 3486 C C . LEU B 1 114 ? -12.828 3.723 12.602 1 93.75 114 LEU B C 1
ATOM 3488 O O . LEU B 1 114 ? -12.102 4.5 13.227 1 93.75 114 LEU B O 1
ATOM 3492 N N . SER B 1 115 ? -13.648 2.896 13.172 1 93.88 115 SER B N 1
ATOM 3493 C CA . SER B 1 115 ? -13.68 2.76 14.617 1 93.88 115 SER B CA 1
ATOM 3494 C C . SER B 1 115 ? -12.625 1.778 15.109 1 93.88 115 SER B C 1
ATOM 3496 O O . SER B 1 115 ? -12.539 0.65 14.617 1 93.88 115 SER B O 1
ATOM 3498 N N . ILE B 1 116 ? -11.867 2.158 16.016 1 93.19 116 ILE B N 1
ATOM 3499 C CA . ILE B 1 116 ? -10.75 1.354 16.484 1 93.19 116 ILE B CA 1
ATOM 3500 C C . ILE B 1 116 ? -10.93 1.038 17.969 1 93.19 116 ILE B C 1
ATOM 3502 O O . ILE B 1 116 ? -11.141 1.94 18.781 1 93.19 116 ILE B O 1
ATOM 3506 N N . SER B 1 117 ? -10.766 -0.194 18.312 1 92.19 117 SER B N 1
ATOM 3507 C CA . SER B 1 117 ? -10.945 -0.613 19.688 1 92.19 117 SER B CA 1
ATOM 3508 C C . SER B 1 117 ? -9.844 -0.055 20.578 1 92.19 117 SER B C 1
ATOM 3510 O O . SER B 1 117 ? -8.719 0.169 20.125 1 92.19 117 SER B O 1
ATOM 3512 N N . GLN B 1 118 ? -10.203 0.071 21.797 1 88.25 118 GLN B N 1
ATOM 3513 C CA . GLN B 1 118 ? -9.234 0.561 22.766 1 88.25 118 GLN B CA 1
ATOM 3514 C C . GLN B 1 118 ? -8.055 -0.403 22.906 1 88.25 118 GLN B C 1
ATOM 3516 O O . GLN B 1 118 ? -6.91 0.025 23.047 1 88.25 118 GLN B O 1
ATOM 3521 N N . ASP B 1 119 ? -8.336 -1.613 22.844 1 89.38 119 ASP B N 1
ATOM 3522 C CA . ASP B 1 119 ? -7.297 -2.635 22.953 1 89.38 119 ASP B CA 1
ATOM 3523 C C . ASP B 1 119 ? -6.258 -2.479 21.844 1 89.38 119 ASP B C 1
ATOM 3525 O O . ASP B 1 119 ? -5.055 -2.596 22.094 1 89.38 119 ASP B O 1
ATOM 3529 N N . MET B 1 120 ? -6.73 -2.238 20.703 1 91.31 120 MET B N 1
ATOM 3530 C CA . MET B 1 120 ? -5.844 -2.076 19.547 1 91.31 120 MET B CA 1
ATOM 3531 C C . MET B 1 120 ? -4.953 -0.851 19.719 1 91.31 120 MET B C 1
ATOM 3533 O O . MET B 1 120 ? -3.758 -0.901 19.422 1 91.31 120 MET B O 1
ATOM 3537 N N . ILE B 1 121 ? -5.5 0.176 20.188 1 88.12 121 ILE B N 1
ATOM 3538 C CA . ILE B 1 121 ? -4.762 1.417 20.391 1 88.12 121 ILE B CA 1
ATOM 3539 C C . ILE B 1 121 ? -3.682 1.201 21.453 1 88.12 121 ILE B C 1
ATOM 3541 O O . ILE B 1 121 ? -2.506 1.494 21.219 1 88.12 121 ILE B O 1
ATOM 3545 N N . GLU B 1 122 ? -4.066 0.643 22.484 1 85.56 122 GLU B N 1
ATOM 3546 C CA . GLU B 1 122 ? -3.152 0.429 23.609 1 85.56 122 GLU B CA 1
ATOM 3547 C C . GLU B 1 122 ? -2.023 -0.523 23.219 1 85.56 122 GLU B C 1
ATOM 3549 O O . GLU B 1 122 ? -0.857 -0.268 23.531 1 85.56 122 GLU B O 1
ATOM 3554 N N . ASN B 1 123 ? -2.365 -1.588 22.578 1 87.44 123 ASN B N 1
ATOM 3555 C CA . ASN B 1 123 ? -1.371 -2.572 22.172 1 87.44 123 ASN B CA 1
ATOM 3556 C C . ASN B 1 123 ? -0.354 -1.974 21.203 1 87.44 123 ASN B C 1
ATOM 3558 O O . ASN B 1 123 ? 0.837 -2.279 21.281 1 87.44 123 ASN B O 1
ATOM 3562 N N . THR B 1 124 ? -0.847 -1.159 20.344 1 87.12 124 THR B N 1
ATOM 3563 C CA . THR B 1 124 ? 0.032 -0.556 19.344 1 87.12 124 THR B CA 1
ATOM 3564 C C . THR B 1 124 ? 0.985 0.44 20 1 87.12 124 THR B C 1
ATOM 3566 O O . THR B 1 124 ? 2.191 0.41 19.75 1 87.12 124 THR B O 1
ATOM 3569 N N . PHE B 1 125 ? 0.49 1.194 20.828 1 82.5 125 PHE B N 1
ATOM 3570 C CA . PHE B 1 125 ? 1.336 2.223 21.422 1 82.5 125 PHE B CA 1
ATOM 3571 C C . PHE B 1 125 ? 2.256 1.621 22.484 1 82.5 125 PHE B C 1
ATOM 3573 O O . PHE B 1 125 ? 3.371 2.104 22.688 1 82.5 125 PHE B O 1
ATOM 3580 N N . ASN B 1 126 ? 1.753 0.546 23.094 1 82.44 126 ASN B N 1
ATOM 3581 C CA . ASN B 1 126 ? 2.666 -0.197 23.953 1 82.44 126 ASN B CA 1
ATOM 3582 C C . ASN B 1 126 ? 3.844 -0.762 23.172 1 82.44 126 ASN B C 1
ATOM 3584 O O . ASN B 1 126 ? 4.984 -0.721 23.641 1 82.44 126 ASN B O 1
ATOM 3588 N N . LEU B 1 127 ? 3.525 -1.237 22.047 1 82.12 127 LEU B N 1
ATOM 3589 C CA . LEU B 1 127 ? 4.562 -1.747 21.156 1 82.12 127 LEU B CA 1
ATOM 3590 C C . LEU B 1 127 ? 5.523 -0.636 20.75 1 82.12 127 LEU B C 1
ATOM 3592 O O . LEU B 1 127 ? 6.738 -0.842 20.719 1 82.12 127 LEU B O 1
ATOM 3596 N N . LEU B 1 128 ? 5.035 0.489 20.453 1 79 128 LEU B N 1
ATOM 3597 C CA . LEU B 1 128 ? 5.836 1.646 20.062 1 79 128 LEU B CA 1
ATOM 3598 C C . LEU B 1 128 ? 6.75 2.078 21.219 1 79 128 LEU B C 1
ATOM 3600 O O . LEU B 1 128 ? 7.934 2.352 21 1 79 128 LEU B O 1
ATOM 3604 N N . ASN B 1 129 ? 6.133 2.1 22.328 1 75.75 129 ASN B N 1
ATOM 3605 C CA . ASN B 1 129 ? 6.891 2.51 23.5 1 75.75 129 ASN B CA 1
ATOM 3606 C C . ASN B 1 129 ? 8.023 1.531 23.812 1 75.75 129 ASN B C 1
ATOM 3608 O O . ASN B 1 129 ? 9.078 1.931 24.312 1 75.75 129 ASN B O 1
ATOM 3612 N N . GLU B 1 130 ? 7.723 0.357 23.609 1 76.31 130 GLU B N 1
ATOM 3613 C CA . GLU B 1 130 ? 8.727 -0.679 23.844 1 76.31 130 GLU B CA 1
ATOM 3614 C C . GLU B 1 130 ? 9.883 -0.562 22.859 1 76.31 130 GLU B C 1
ATOM 3616 O O . GLU B 1 130 ? 11.047 -0.704 23.25 1 76.31 130 GLU B O 1
ATOM 3621 N N . LYS B 1 131 ? 9.602 -0.219 21.703 1 75.31 131 LYS B N 1
ATOM 3622 C CA . LYS B 1 131 ? 10.609 -0.228 20.656 1 75.31 131 LYS B CA 1
ATOM 3623 C C . LYS B 1 131 ? 11.297 1.131 20.547 1 75.31 131 LYS B C 1
ATOM 3625 O O . LYS B 1 131 ? 12.445 1.219 20.094 1 75.31 131 LYS B O 1
ATOM 3630 N N . LEU B 1 132 ? 10.508 2.156 20.844 1 69.94 132 LEU B N 1
ATOM 3631 C CA . LEU B 1 132 ? 11.023 3.518 20.797 1 69.94 132 LEU B CA 1
ATOM 3632 C C . LEU B 1 132 ? 10.805 4.242 22.125 1 69.94 132 LEU B C 1
ATOM 3634 O O . LEU B 1 132 ? 9.984 5.16 22.203 1 69.94 132 LEU B O 1
ATOM 3638 N N . PRO B 1 133 ? 11.602 3.941 23.031 1 58.97 133 PRO B N 1
ATOM 3639 C CA . PRO B 1 133 ? 11.352 4.465 24.375 1 58.97 133 PRO B CA 1
ATOM 3640 C C . PRO B 1 133 ? 11.523 5.98 24.453 1 58.97 133 PRO B C 1
ATOM 3642 O O . PRO B 1 133 ? 10.953 6.621 25.344 1 58.97 133 PRO B O 1
ATOM 3645 N N . ASP B 1 134 ? 12.273 6.512 23.688 1 56.56 134 ASP B N 1
ATOM 3646 C CA . ASP B 1 134 ? 12.609 7.922 23.844 1 56.56 134 ASP B CA 1
ATOM 3647 C C . ASP B 1 134 ? 11.422 8.812 23.469 1 56.56 134 ASP B C 1
ATOM 3649 O O . ASP B 1 134 ? 11.453 10.023 23.688 1 56.56 134 ASP B O 1
ATOM 3653 N N . LYS B 1 135 ? 10.523 8.219 22.922 1 55.16 135 LYS B N 1
ATOM 3654 C CA . LYS B 1 135 ? 9.414 9.07 22.516 1 55.16 135 LYS B CA 1
ATOM 3655 C C . LYS B 1 135 ? 8.328 9.109 23.578 1 55.16 135 LYS B C 1
ATOM 3657 O O . LYS B 1 135 ? 7.898 8.07 24.078 1 55.16 135 LYS B O 1
ATOM 3662 N N . GLU B 1 136 ? 8.352 10.148 24.406 1 49.12 136 GLU B N 1
ATOM 3663 C CA . GLU B 1 136 ? 7.238 10.312 25.344 1 49.12 136 GLU B CA 1
ATOM 3664 C C . GLU B 1 136 ? 5.906 10.359 24.594 1 49.12 136 GLU B C 1
ATOM 3666 O O . GLU B 1 136 ? 5.621 11.32 23.875 1 49.12 136 GLU B O 1
ATOM 3671 N N . TRP B 1 137 ? 5.523 9.227 24.125 1 49.34 137 TRP B N 1
ATOM 3672 C CA . TRP B 1 137 ? 4.18 9.266 23.562 1 49.34 137 TRP B CA 1
ATOM 3673 C C . TRP B 1 137 ? 3.166 9.75 24.594 1 49.34 137 TRP B C 1
ATOM 3675 O O . TRP B 1 137 ? 3.254 9.398 25.766 1 49.34 137 TRP B O 1
ATOM 3685 N N . GLN B 1 138 ? 2.77 10.977 24.422 1 50.09 138 GLN B N 1
ATOM 3686 C CA . GLN B 1 138 ? 1.879 11.703 25.328 1 50.09 138 GLN B CA 1
ATOM 3687 C C . GLN B 1 138 ? 0.832 10.766 25.938 1 50.09 138 GLN B C 1
ATOM 3689 O O . GLN B 1 138 ? 0.652 9.641 25.469 1 50.09 138 GLN B O 1
ATOM 3694 N N . LYS B 1 139 ? -0.169 11.461 26.75 1 52.78 139 LYS B N 1
ATOM 3695 C CA . LYS B 1 139 ? -1.2 11 27.672 1 52.78 139 LYS B CA 1
ATOM 3696 C C . LYS B 1 139 ? -1.997 9.844 27.078 1 52.78 139 LYS B C 1
ATOM 3698 O O . LYS B 1 139 ? -1.521 8.703 27.047 1 52.78 139 LYS B O 1
ATOM 3703 N N . GLN B 1 140 ? -3.27 10.031 26.844 1 51.31 140 GLN B N 1
ATOM 3704 C CA . GLN B 1 140 ? -4.324 9.023 26.875 1 51.31 140 GLN B CA 1
ATOM 3705 C C . GLN B 1 140 ? -4.172 8.047 25.703 1 51.31 140 GLN B C 1
ATOM 3707 O O . GLN B 1 140 ? -4.297 6.832 25.875 1 51.31 140 GLN B O 1
ATOM 3712 N N . TRP B 1 141 ? -4.047 8.43 24.438 1 53.34 141 TRP B N 1
ATOM 3713 C CA . TRP B 1 141 ? -4.02 7.461 23.344 1 53.34 141 TRP B CA 1
ATOM 3714 C C . TRP B 1 141 ? -2.781 7.648 22.484 1 53.34 141 TRP B C 1
ATOM 3716 O O . TRP B 1 141 ? -2.752 7.211 21.328 1 53.34 141 TRP B O 1
ATOM 3726 N N . GLY B 1 142 ? -1.681 8.211 23.062 1 61.84 142 GLY B N 1
ATOM 3727 C CA . GLY B 1 142 ? -0.541 8.531 22.219 1 61.84 142 GLY B CA 1
ATOM 3728 C C . GLY B 1 142 ? -0.848 9.586 21.172 1 61.84 142 GLY B C 1
ATOM 3729 O O . GLY B 1 142 ? 0.037 9.992 20.406 1 61.84 142 GLY B O 1
ATOM 3730 N N . LEU B 1 143 ? -2.111 9.922 21.062 1 67 143 LEU B N 1
ATOM 3731 C CA . LEU B 1 143 ? -2.58 10.953 20.141 1 67 143 LEU B CA 1
ATOM 3732 C C . LEU B 1 143 ? -3.02 12.203 20.891 1 67 143 LEU B C 1
ATOM 3734 O O . LEU B 1 143 ? -3.596 12.102 21.984 1 67 143 LEU B O 1
ATOM 3738 N N . ASP B 1 144 ? -2.676 13.289 20.453 1 69.62 144 ASP B N 1
ATOM 3739 C CA . ASP B 1 144 ? -3.111 14.555 21.031 1 69.62 144 ASP B CA 1
ATOM 3740 C C . ASP B 1 144 ? -4.465 14.977 20.453 1 69.62 144 ASP B C 1
ATOM 3742 O O . ASP B 1 144 ? -4.559 15.406 19.312 1 69.62 144 ASP B O 1
ATOM 3746 N N . LEU B 1 145 ? -5.438 14.883 21.234 1 66.69 145 LEU B N 1
ATOM 3747 C CA . LEU B 1 145 ? -6.812 15.086 20.797 1 66.69 145 LEU B CA 1
ATOM 3748 C C . LEU B 1 145 ? -7.105 16.578 20.609 1 66.69 145 LEU B C 1
ATOM 3750 O O . LEU B 1 145 ? -8.164 16.938 20.094 1 66.69 145 LEU B O 1
ATOM 3754 N N . ASN B 1 146 ? -6.102 17.375 20.938 1 69.75 146 ASN B N 1
ATOM 3755 C CA . ASN B 1 146 ? -6.23 18.797 20.609 1 69.75 146 ASN B CA 1
ATOM 3756 C C . ASN B 1 146 ? -5.949 19.062 19.141 1 69.75 146 ASN B C 1
ATOM 3758 O O . ASN B 1 146 ? -6.34 20.094 18.609 1 69.75 146 ASN B O 1
ATOM 3762 N N . TYR B 1 147 ? -5.324 18.141 18.594 1 73.81 147 TYR B N 1
ATOM 3763 C CA . TYR B 1 147 ? -4.984 18.234 17.172 1 73.81 147 TYR B CA 1
ATOM 3764 C C . TYR B 1 147 ? -5.645 17.109 16.391 1 73.81 147 TYR B C 1
ATOM 3766 O O . TYR B 1 147 ? -4.961 16.25 15.836 1 73.81 147 TYR B O 1
ATOM 3774 N N . PHE B 1 148 ? -6.938 17.266 16.266 1 80.62 148 PHE B N 1
ATOM 3775 C CA . PHE B 1 148 ? -7.738 16.172 15.766 1 80.62 148 PHE B CA 1
ATOM 3776 C C . PHE B 1 148 ? -7.957 16.297 14.258 1 80.62 148 PHE B C 1
ATOM 3778 O O . PHE B 1 148 ? -8.281 15.32 13.586 1 80.62 148 PHE B O 1
ATOM 3785 N N . HIS B 1 149 ? -7.879 17.469 13.75 1 83.31 149 HIS B N 1
ATOM 3786 C CA . HIS B 1 149 ? -8.094 17.703 12.32 1 83.31 149 HIS B CA 1
ATOM 3787 C C . HIS B 1 149 ? -6.77 17.688 11.562 1 83.31 149 HIS B C 1
ATOM 3789 O O . HIS B 1 149 ? -5.953 18.609 11.727 1 83.31 149 HIS B O 1
ATOM 3795 N N . LEU B 1 150 ? -6.594 16.75 10.719 1 85.62 150 LEU B N 1
ATOM 3796 C CA . LEU B 1 150 ? -5.297 16.531 10.086 1 85.62 150 LEU B CA 1
ATOM 3797 C C . LEU B 1 150 ? -5.41 16.625 8.562 1 85.62 150 LEU B C 1
ATOM 3799 O O . LEU B 1 150 ? -6.449 16.297 7.992 1 85.62 150 LEU B O 1
ATOM 3803 N N . ILE B 1 151 ? -4.328 17.094 8 1 80.25 151 ILE B N 1
ATOM 3804 C CA . ILE B 1 151 ? -4.156 16.969 6.559 1 80.25 151 ILE B CA 1
ATOM 3805 C C . ILE B 1 151 ? -3.35 15.703 6.242 1 80.25 151 ILE B C 1
ATOM 3807 O O . ILE B 1 151 ? -2.227 15.539 6.73 1 80.25 151 ILE B O 1
ATOM 3811 N N . ASN B 1 152 ? -3.945 14.891 5.402 1 84.12 152 ASN B N 1
ATOM 3812 C CA . ASN B 1 152 ? -3.299 13.617 5.109 1 84.12 152 ASN B CA 1
ATOM 3813 C C . ASN B 1 152 ? -2.068 13.797 4.227 1 84.12 152 ASN B C 1
ATOM 3815 O O . ASN B 1 152 ? -2.094 14.578 3.273 1 84.12 152 ASN B O 1
ATOM 3819 N N . ASN B 1 153 ? -1.039 13.234 4.645 1 77.69 153 ASN B N 1
ATOM 3820 C CA . ASN B 1 153 ? 0.093 13.125 3.729 1 77.69 153 ASN B CA 1
ATOM 3821 C C . ASN B 1 153 ? 0.034 11.844 2.908 1 77.69 153 ASN B C 1
ATOM 3823 O O . ASN B 1 153 ? -0.907 11.062 3.043 1 77.69 153 ASN B O 1
ATOM 3827 N N . GLN B 1 154 ? 0.958 11.633 2.131 1 77.44 154 GLN B N 1
ATOM 3828 C CA . GLN B 1 154 ? 0.944 10.5 1.208 1 77.44 154 GLN B CA 1
ATOM 3829 C C . GLN B 1 154 ? 0.941 9.172 1.963 1 77.44 154 GLN B C 1
ATOM 3831 O O . GLN B 1 154 ? 0.177 8.266 1.629 1 77.44 154 GLN B O 1
ATOM 3836 N N . ASP B 1 155 ? 1.812 9.062 2.922 1 81.81 155 ASP B N 1
ATOM 3837 C CA . ASP B 1 155 ? 1.939 7.812 3.67 1 81.81 155 ASP B CA 1
ATOM 3838 C C . ASP B 1 155 ? 0.629 7.453 4.363 1 81.81 155 ASP B C 1
ATOM 3840 O O . ASP B 1 155 ? 0.198 6.297 4.328 1 81.81 155 ASP B O 1
ATOM 3844 N N . LEU B 1 156 ? 0.066 8.453 4.965 1 86.69 156 LEU B N 1
ATOM 3845 C CA . LEU B 1 156 ? -1.202 8.219 5.645 1 86.69 156 LEU B CA 1
ATOM 3846 C C . LEU B 1 156 ? -2.299 7.855 4.648 1 86.69 156 LEU B C 1
ATOM 3848 O O . LEU B 1 156 ? -3.074 6.93 4.887 1 86.69 156 LEU B O 1
ATOM 3852 N N . SER B 1 157 ? -2.377 8.531 3.572 1 87.5 157 SER B N 1
ATOM 3853 C CA . SER B 1 157 ? -3.373 8.25 2.545 1 87.5 157 SER B CA 1
ATOM 3854 C C . SER B 1 157 ? -3.215 6.832 1.998 1 87.5 157 SER B C 1
ATOM 3856 O O . SER B 1 157 ? -4.207 6.133 1.778 1 87.5 157 SER B O 1
ATOM 3858 N N . GLU B 1 158 ? -2.027 6.441 1.801 1 85.5 158 GLU B N 1
ATOM 3859 C CA . GLU B 1 158 ? -1.759 5.117 1.251 1 85.5 158 GLU B CA 1
ATOM 3860 C C . GLU B 1 158 ? -2.23 4.02 2.201 1 85.5 158 GLU B C 1
ATOM 3862 O O . GLU B 1 158 ? -2.812 3.021 1.766 1 85.5 158 GLU B O 1
ATOM 3867 N N . ILE B 1 159 ? -1.899 4.207 3.41 1 89.81 159 ILE B N 1
ATOM 3868 C CA . ILE B 1 159 ? -2.266 3.162 4.359 1 89.81 159 ILE B CA 1
ATOM 3869 C C . ILE B 1 159 ? -3.779 3.152 4.559 1 89.81 159 ILE B C 1
ATOM 3871 O O . ILE B 1 159 ? -4.379 2.092 4.754 1 89.81 159 ILE B O 1
ATOM 3875 N N . ILE B 1 160 ? -4.422 4.305 4.539 1 90.06 160 ILE B N 1
ATOM 3876 C CA . ILE B 1 160 ? -5.879 4.355 4.613 1 90.06 160 ILE B CA 1
ATOM 3877 C C . ILE B 1 160 ? -6.48 3.619 3.418 1 90.06 160 ILE B C 1
ATOM 3879 O O . ILE B 1 160 ? -7.379 2.789 3.58 1 90.06 160 ILE B O 1
ATOM 3883 N N . ASN B 1 161 ? -5.992 3.877 2.295 1 87.94 161 ASN B N 1
ATOM 3884 C CA . ASN B 1 161 ? -6.457 3.201 1.089 1 87.94 161 ASN B CA 1
ATOM 3885 C C . ASN B 1 161 ? -6.273 1.688 1.19 1 87.94 161 ASN B C 1
ATOM 3887 O O . ASN B 1 161 ? -7.145 0.925 0.77 1 87.94 161 ASN B O 1
ATOM 3891 N N . ARG B 1 162 ? -5.184 1.38 1.626 1 85.81 162 ARG B N 1
ATOM 3892 C CA . ARG B 1 162 ? -4.918 -0.042 1.812 1 85.81 162 ARG B CA 1
ATOM 3893 C C . ARG B 1 162 ? -5.93 -0.669 2.766 1 85.81 162 ARG B C 1
ATOM 3895 O O . ARG B 1 162 ? -6.449 -1.754 2.5 1 85.81 162 ARG B O 1
ATOM 3902 N N . PHE B 1 163 ? -6.125 -0.065 3.836 1 87.25 163 PHE B N 1
ATOM 3903 C CA . PHE B 1 163 ? -7.062 -0.59 4.82 1 87.25 163 PHE B CA 1
ATOM 3904 C C . PHE B 1 163 ? -8.453 -0.734 4.219 1 87.25 163 PHE B C 1
ATOM 3906 O O . PHE B 1 163 ? -9.156 -1.713 4.488 1 87.25 163 PHE B O 1
ATOM 3913 N N . ILE B 1 164 ? -8.891 0.223 3.49 1 86.56 164 ILE B N 1
ATOM 3914 C CA . ILE B 1 164 ? -10.18 0.177 2.816 1 86.56 164 ILE B CA 1
ATOM 3915 C C . ILE B 1 164 ? -10.242 -1.044 1.901 1 86.56 164 ILE B C 1
ATOM 3917 O O . ILE B 1 164 ? -11.234 -1.776 1.9 1 86.56 164 ILE B O 1
ATOM 3921 N N . ARG B 1 165 ? -9.211 -1.263 1.23 1 84.25 165 ARG B N 1
ATOM 3922 C CA . ARG B 1 165 ? -9.164 -2.408 0.328 1 84.25 165 ARG B CA 1
ATOM 3923 C C . ARG B 1 165 ? -9.289 -3.719 1.099 1 84.25 165 ARG B C 1
ATOM 3925 O O . ARG B 1 165 ? -9.992 -4.637 0.664 1 84.25 165 ARG B O 1
ATOM 3932 N N . ILE B 1 166 ? -8.555 -3.771 2.133 1 86.44 166 ILE B N 1
ATOM 3933 C CA . ILE B 1 166 ? -8.633 -4.961 2.973 1 86.44 166 ILE B CA 1
ATOM 3934 C C . ILE B 1 166 ? -10.062 -5.168 3.455 1 86.44 166 ILE B C 1
ATOM 3936 O O . ILE B 1 166 ? -10.617 -6.266 3.338 1 86.44 166 ILE B O 1
ATOM 3940 N N . GLY B 1 167 ? -10.656 -4.141 3.975 1 84.56 167 GLY B N 1
ATOM 3941 C CA . GLY B 1 167 ? -12.008 -4.234 4.504 1 84.56 167 GLY B CA 1
ATOM 3942 C C . GLY B 1 167 ? -13.031 -4.613 3.457 1 84.56 167 GLY B C 1
ATOM 3943 O O . GLY B 1 167 ? -13.891 -5.465 3.703 1 84.56 167 GLY B O 1
ATOM 3944 N N . VAL B 1 168 ? -12.875 -4.059 2.336 1 79.44 168 VAL B N 1
ATOM 3945 C CA . VAL B 1 168 ? -13.914 -4.18 1.319 1 79.44 168 VAL B CA 1
ATOM 3946 C C . VAL B 1 168 ? -13.672 -5.422 0.469 1 79.44 168 VAL B C 1
ATOM 3948 O O . VAL B 1 168 ? -14.609 -6.141 0.125 1 79.44 168 VAL B O 1
ATOM 3951 N N . LYS B 1 169 ? -12.414 -5.73 0.204 1 74.06 169 LYS B N 1
ATOM 3952 C CA . LYS B 1 169 ? -12.148 -6.711 -0.846 1 74.06 169 LYS B CA 1
ATOM 3953 C C . LYS B 1 169 ? -11.617 -8.016 -0.26 1 74.06 169 LYS B C 1
ATOM 3955 O O . LYS B 1 169 ? -11.812 -9.086 -0.838 1 74.06 169 LYS B O 1
ATOM 3960 N N . GLU B 1 170 ? -10.891 -7.852 0.813 1 76.25 170 GLU B N 1
ATOM 3961 C CA . GLU B 1 170 ? -10.266 -9.047 1.363 1 76.25 170 GLU B CA 1
ATOM 3962 C C . GLU B 1 170 ? -11.305 -10.039 1.867 1 76.25 170 GLU B C 1
ATOM 3964 O O . GLU B 1 170 ? -12.25 -9.656 2.564 1 76.25 170 GLU B O 1
ATOM 3969 N N . ARG B 1 171 ? -11.133 -11.305 1.47 1 70.19 171 ARG B N 1
ATOM 3970 C CA . ARG B 1 171 ? -12.086 -12.328 1.89 1 70.19 171 ARG B CA 1
ATOM 3971 C C . ARG B 1 171 ? -11.375 -13.531 2.484 1 70.19 171 ARG B C 1
ATOM 3973 O O . ARG B 1 171 ? -12.016 -14.492 2.92 1 70.19 171 ARG B O 1
ATOM 3980 N N . SER B 1 172 ? -10.141 -13.484 2.621 1 75.19 172 SER B N 1
ATOM 3981 C CA . SER B 1 172 ? -9.359 -14.609 3.127 1 75.19 172 SER B CA 1
ATOM 3982 C C . SER B 1 172 ? -9.57 -14.797 4.625 1 75.19 172 SER B C 1
ATOM 3984 O O . SER B 1 172 ? -10.023 -13.875 5.312 1 75.19 172 SER B O 1
ATOM 3986 N N . LYS B 1 173 ? -9.242 -15.984 5.086 1 77.69 173 LYS B N 1
ATOM 3987 C CA . LYS B 1 173 ? -9.32 -16.281 6.516 1 77.69 173 LYS B CA 1
ATOM 3988 C C . LYS B 1 173 ? -8.352 -15.414 7.309 1 77.69 173 LYS B C 1
ATOM 3990 O O . LYS B 1 173 ? -8.547 -15.203 8.508 1 77.69 173 LYS B O 1
ATOM 3995 N N . GLU B 1 174 ? -7.32 -14.969 6.605 1 84.12 174 GLU B N 1
ATOM 3996 C CA . GLU B 1 174 ? -6.289 -14.172 7.266 1 84.12 174 GLU B CA 1
ATOM 3997 C C . GLU B 1 174 ? -6.664 -12.695 7.289 1 84.12 174 GLU B C 1
ATOM 3999 O O . GLU B 1 174 ? -5.871 -11.852 7.723 1 84.12 174 GLU B O 1
ATOM 4004 N N . LYS B 1 175 ? -7.863 -12.375 6.863 1 86.38 175 LYS B N 1
ATOM 4005 C CA . LYS B 1 175 ? -8.312 -10.992 6.715 1 86.38 175 LYS B CA 1
ATOM 4006 C C . LYS B 1 175 ? -8.102 -10.203 8.008 1 86.38 175 LYS B C 1
ATOM 4008 O O . LYS B 1 175 ? -7.512 -9.125 7.992 1 86.38 175 LYS B O 1
ATOM 4013 N N . ASP B 1 176 ? -8.539 -10.766 9.094 1 88.31 176 ASP B N 1
ATOM 4014 C CA . ASP B 1 176 ? -8.469 -10.062 10.367 1 88.31 176 ASP B CA 1
ATOM 4015 C C . ASP B 1 176 ? -7.023 -9.82 10.789 1 88.31 176 ASP B C 1
ATOM 4017 O O . ASP B 1 176 ? -6.703 -8.789 11.375 1 88.31 176 ASP B O 1
ATOM 4021 N N . LEU B 1 177 ? -6.254 -10.773 10.539 1 88.94 177 LEU B N 1
ATOM 4022 C CA . LEU B 1 177 ? -4.844 -10.625 10.875 1 88.94 177 LEU B CA 1
ATOM 4023 C C . LEU B 1 177 ? -4.184 -9.547 10.023 1 88.94 177 LEU B C 1
ATOM 4025 O O . LEU B 1 177 ? -3.469 -8.688 10.547 1 88.94 177 LEU B O 1
ATOM 4029 N N . ILE B 1 178 ? -4.398 -9.617 8.758 1 91.38 178 ILE B N 1
ATOM 4030 C CA . ILE B 1 178 ? -3.846 -8.625 7.84 1 91.38 178 ILE B CA 1
ATOM 4031 C C . ILE B 1 178 ? -4.352 -7.234 8.219 1 91.38 178 ILE B C 1
ATOM 4033 O O . ILE B 1 178 ? -3.58 -6.273 8.242 1 91.38 178 ILE B O 1
ATOM 4037 N N . ALA B 1 179 ? -5.621 -7.148 8.531 1 92.25 179 ALA B N 1
ATOM 4038 C CA . ALA B 1 179 ? -6.219 -5.883 8.938 1 92.25 179 ALA B CA 1
ATOM 4039 C C . ALA B 1 179 ? -5.566 -5.355 10.211 1 92.25 179 ALA B C 1
ATOM 4041 O O . ALA B 1 179 ? -5.344 -4.148 10.352 1 92.25 179 ALA B O 1
ATOM 4042 N N . SER B 1 180 ? -5.316 -6.215 11.094 1 92.44 180 SER B N 1
ATOM 4043 C CA . SER B 1 180 ? -4.688 -5.809 12.344 1 92.44 180 SER B CA 1
ATOM 4044 C C . SER B 1 180 ? -3.301 -5.227 12.102 1 92.44 180 SER B C 1
ATOM 4046 O O . SER B 1 180 ? -2.916 -4.242 12.742 1 92.44 180 SER B O 1
ATOM 4048 N N . LEU B 1 181 ? -2.58 -5.859 11.266 1 92.56 181 LEU B N 1
ATOM 4049 C CA . LEU B 1 181 ? -1.253 -5.359 10.922 1 92.56 181 LEU B CA 1
ATOM 4050 C C . LEU B 1 181 ? -1.345 -3.986 10.266 1 92.56 181 LEU B C 1
ATOM 4052 O O . LEU B 1 181 ? -0.588 -3.076 10.609 1 92.56 181 LEU B O 1
ATOM 4056 N N . ALA B 1 182 ? -2.244 -3.863 9.375 1 93 182 ALA B N 1
ATOM 4057 C CA . ALA B 1 182 ? -2.459 -2.594 8.68 1 93 182 ALA B CA 1
ATOM 4058 C C . ALA B 1 182 ? -2.902 -1.509 9.656 1 93 182 ALA B C 1
ATOM 4060 O O . ALA B 1 182 ? -2.49 -0.353 9.539 1 93 182 ALA B O 1
ATOM 4061 N N . LEU B 1 183 ? -3.734 -1.874 10.555 1 93.31 183 LEU B N 1
ATOM 4062 C CA . LEU B 1 183 ? -4.242 -0.928 11.539 1 93.31 183 LEU B CA 1
ATOM 4063 C C . LEU B 1 183 ? -3.115 -0.429 12.438 1 93.31 183 LEU B C 1
ATOM 4065 O O . LEU B 1 183 ? -3.078 0.75 12.797 1 93.31 183 LEU B O 1
ATOM 4069 N N . LYS B 1 184 ? -2.287 -1.296 12.836 1 92.88 184 LYS B N 1
ATOM 4070 C CA . LYS B 1 184 ? -1.132 -0.885 13.625 1 92.88 184 LYS B CA 1
ATOM 4071 C C . LYS B 1 184 ? -0.28 0.13 12.875 1 92.88 184 LYS B C 1
ATOM 4073 O O . LYS B 1 184 ? 0.136 1.144 13.438 1 92.88 184 LYS B O 1
ATOM 4078 N N . GLU B 1 185 ? -0.003 -0.182 11.68 1 92.44 185 GLU B N 1
ATOM 4079 C CA . GLU B 1 185 ? 0.75 0.764 10.859 1 92.44 185 GLU B CA 1
ATOM 4080 C C . GLU B 1 185 ? 0.02 2.1 10.742 1 92.44 185 GLU B C 1
ATOM 4082 O O . GLU B 1 185 ? 0.645 3.16 10.789 1 92.44 185 GLU B O 1
ATOM 4087 N N . LEU B 1 186 ? -1.245 2.02 10.523 1 92.5 186 LEU B N 1
ATOM 4088 C CA . LEU B 1 186 ? -2.064 3.221 10.414 1 92.5 186 LEU B CA 1
ATOM 4089 C C . LEU B 1 186 ? -1.924 4.098 11.648 1 92.5 186 LEU B C 1
ATOM 4091 O O . LEU B 1 186 ? -1.74 5.309 11.539 1 92.5 186 LEU B O 1
ATOM 4095 N N . LEU B 1 187 ? -2.008 3.514 12.781 1 90.19 187 LEU B N 1
ATOM 4096 C CA . LEU B 1 187 ? -1.902 4.246 14.039 1 90.19 187 LEU B CA 1
ATOM 4097 C C . LEU B 1 187 ? -0.52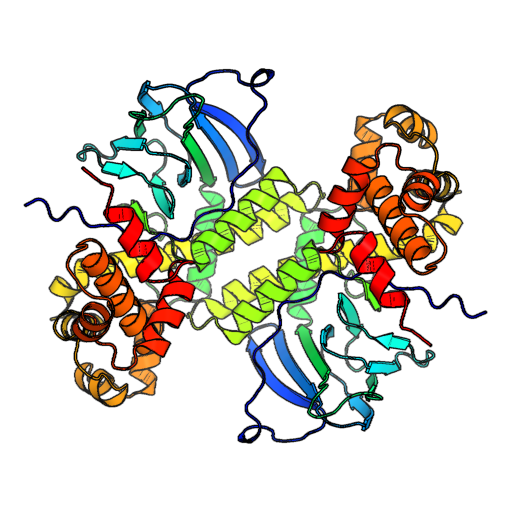4 4.883 14.188 1 90.19 187 LEU B C 1
ATOM 4099 O O . LEU B 1 187 ? -0.405 6.012 14.672 1 90.19 187 LEU B O 1
ATOM 4103 N N . ILE B 1 188 ? 0.45 4.207 13.758 1 88.56 188 ILE B N 1
ATOM 4104 C CA . ILE B 1 188 ? 1.809 4.742 13.789 1 88.56 188 ILE B CA 1
ATOM 4105 C C . ILE B 1 188 ? 1.905 5.957 12.867 1 88.56 188 ILE B C 1
ATOM 4107 O O . ILE B 1 188 ? 2.396 7.012 13.281 1 88.56 188 ILE B O 1
ATOM 4111 N N . ARG B 1 189 ? 1.469 5.801 11.656 1 87 189 ARG B N 1
ATOM 4112 C CA . ARG B 1 189 ? 1.504 6.891 10.688 1 87 189 ARG B CA 1
ATOM 4113 C C . ARG B 1 189 ? 0.686 8.078 11.172 1 87 189 ARG B C 1
ATOM 4115 O O . ARG B 1 189 ? 1.056 9.234 10.938 1 87 189 ARG B O 1
ATOM 4122 N N . LEU B 1 190 ? -0.42 7.781 11.773 1 87.06 190 LEU B N 1
ATOM 4123 C CA . LEU B 1 190 ? -1.267 8.828 12.32 1 87.06 190 LEU B CA 1
ATOM 4124 C C . LEU B 1 190 ? -0.523 9.625 13.391 1 87.06 190 LEU B C 1
ATOM 4126 O O . LEU B 1 190 ? -0.595 10.852 13.422 1 87.06 190 LEU B O 1
ATOM 4130 N N . SER B 1 191 ? 0.087 8.922 14.242 1 84 191 SER B N 1
ATOM 4131 C CA . SER B 1 191 ? 0.861 9.57 15.289 1 84 191 SER B CA 1
ATOM 4132 C C . SER B 1 191 ? 1.962 10.453 14.703 1 84 191 SER B C 1
ATOM 4134 O O . SER B 1 191 ? 2.236 11.539 15.219 1 84 191 SER B O 1
ATOM 4136 N N . GLN B 1 192 ? 2.574 9.93 13.688 1 80.25 192 GLN B N 1
ATOM 4137 C CA . GLN B 1 192 ? 3.605 10.703 13 1 80.25 192 GLN B CA 1
ATOM 4138 C C . GLN B 1 192 ? 3.027 11.977 12.391 1 80.25 192 GLN B C 1
ATOM 4140 O O . GLN B 1 192 ? 3.635 13.047 12.484 1 80.25 192 GLN B O 1
ATOM 4145 N N . THR B 1 193 ? 1.948 11.82 11.75 1 81.5 193 THR B N 1
ATOM 4146 C CA . THR B 1 193 ? 1.287 12.953 11.102 1 81.5 193 THR B CA 1
ATOM 4147 C C . THR B 1 193 ? 0.875 14 12.133 1 81.5 193 THR B C 1
ATOM 4149 O O . THR B 1 193 ? 1.029 15.195 11.898 1 81.5 193 THR B O 1
ATOM 4152 N N . GLN B 1 194 ? 0.339 13.531 13.18 1 80.12 194 GLN B N 1
ATOM 4153 C CA . GLN B 1 194 ? -0.074 14.445 14.234 1 80.12 194 GLN B CA 1
ATOM 4154 C C . GLN B 1 194 ? 1.122 15.211 14.805 1 80.12 194 GLN B C 1
ATOM 4156 O O . GLN B 1 194 ? 1.039 16.406 15.055 1 80.12 194 GLN B O 1
ATOM 4161 N N . ALA B 1 195 ? 2.121 14.445 15.094 1 75.69 195 ALA B N 1
ATOM 4162 C CA . ALA B 1 195 ? 3.33 15.078 15.617 1 75.69 195 ALA B CA 1
ATOM 4163 C C . ALA B 1 195 ? 3.816 16.188 14.68 1 75.69 195 ALA B C 1
ATOM 4165 O O . ALA B 1 195 ? 4.207 17.266 15.125 1 75.69 195 ALA B O 1
ATOM 4166 N N . ARG B 1 196 ? 3.809 15.922 13.492 1 75.5 196 ARG B N 1
ATOM 4167 C CA . ARG B 1 196 ? 4.203 16.906 12.492 1 75.5 196 ARG B CA 1
ATOM 4168 C C . ARG B 1 196 ? 3.275 18.125 12.508 1 75.5 196 ARG B C 1
ATOM 4170 O O . ARG B 1 196 ? 3.732 19.266 12.43 1 75.5 196 ARG B O 1
ATOM 4177 N N . ASP B 1 197 ? 2.031 17.859 12.531 1 77.06 197 ASP B N 1
ATOM 4178 C CA . ASP B 1 197 ? 1.035 18.922 12.547 1 77.06 197 ASP B CA 1
ATOM 4179 C C . ASP B 1 197 ? 1.201 19.812 13.773 1 77.06 197 ASP B C 1
ATOM 4181 O O . ASP B 1 197 ? 1.096 21.047 13.68 1 77.06 197 ASP B O 1
ATOM 4185 N N . ILE B 1 198 ? 1.407 19.234 14.891 1 76.44 198 ILE B N 1
ATOM 4186 C CA . ILE B 1 198 ? 1.618 19.969 16.125 1 76.44 198 ILE B CA 1
ATOM 4187 C C . ILE B 1 198 ? 2.848 20.859 16 1 76.44 198 ILE B C 1
ATOM 4189 O O . ILE B 1 198 ? 2.805 22.047 16.359 1 76.44 198 ILE B O 1
ATOM 4193 N N . LEU B 1 199 ? 3.85 20.344 15.508 1 74.06 199 LEU B N 1
ATOM 4194 C CA . LEU B 1 199 ? 5.082 21.094 15.344 1 74.06 199 LEU B CA 1
ATOM 4195 C C . LEU B 1 199 ? 4.883 22.25 14.359 1 74.06 199 LEU B C 1
ATOM 4197 O O . LEU B 1 199 ? 5.418 23.344 14.562 1 74.06 199 LEU B O 1
ATOM 4201 N N . GLU B 1 200 ? 4.211 21.984 13.359 1 75.94 200 GLU B N 1
ATOM 4202 C CA . GLU B 1 200 ? 3.945 23 12.352 1 75.94 200 GLU B CA 1
ATOM 4203 C C . GLU B 1 200 ? 3.121 24.156 12.93 1 75.94 200 GLU B C 1
ATOM 4205 O O . GLU B 1 200 ? 3.27 25.297 12.516 1 75.94 200 GLU B O 1
ATOM 4210 N N . LYS B 1 201 ? 2.342 23.828 13.875 1 76.38 201 LYS B N 1
ATOM 4211 C CA . LYS B 1 201 ? 1.452 24.844 14.445 1 76.38 201 LYS B CA 1
ATOM 4212 C C . LYS B 1 201 ? 2.105 25.531 15.633 1 76.38 201 LYS B C 1
ATOM 4214 O O . LYS B 1 201 ? 1.718 26.656 16 1 76.38 201 LYS B O 1
ATOM 4219 N N . THR B 1 202 ? 3.117 24.891 16.172 1 77.31 202 THR B N 1
ATOM 4220 C CA . THR B 1 202 ? 3.664 25.422 17.422 1 77.31 202 THR B CA 1
ATOM 4221 C C . THR B 1 202 ? 5.109 25.875 17.219 1 77.31 202 THR B C 1
ATOM 4223 O O . THR B 1 202 ? 5.766 26.312 18.172 1 77.31 202 THR B O 1
ATOM 4226 N N . TYR B 1 203 ? 5.559 25.75 16.094 1 78.31 203 TYR B N 1
ATOM 4227 C CA . TYR B 1 203 ? 6.977 26 15.852 1 78.31 203 TYR B CA 1
ATOM 4228 C C . TYR B 1 203 ? 7.367 27.406 16.281 1 78.31 203 TYR B C 1
ATOM 4230 O O . TYR B 1 203 ? 8.461 27.625 16.812 1 78.31 203 TYR B O 1
ATOM 4238 N N . LYS B 1 204 ? 6.469 28.328 16.078 1 83 204 LYS B N 1
ATOM 4239 C CA . LYS B 1 204 ? 6.789 29.703 16.453 1 83 204 LYS B CA 1
ATOM 4240 C C . LYS B 1 204 ? 7 29.844 17.953 1 83 204 LYS B C 1
ATOM 4242 O O . LYS B 1 204 ? 7.969 30.469 18.406 1 83 204 LYS B O 1
ATOM 4247 N N . SER B 1 205 ? 6.07 29.234 18.625 1 84.31 205 SER B N 1
ATOM 4248 C CA . SER B 1 205 ? 6.137 29.328 20.078 1 84.31 205 SER B CA 1
ATOM 4249 C C . SER B 1 205 ? 7.309 28.516 20.625 1 84.31 205 SER B C 1
ATOM 4251 O O . SER B 1 205 ? 7.852 28.844 21.688 1 84.31 205 SER B O 1
ATOM 4253 N N . LEU B 1 206 ? 7.711 27.609 19.906 1 79.94 206 LEU B N 1
ATOM 4254 C CA . LEU B 1 206 ? 8.758 26.703 20.391 1 79.94 206 LEU B CA 1
ATOM 4255 C C . LEU B 1 206 ? 10.117 27.125 19.828 1 79.94 206 LEU B C 1
ATOM 4257 O O . LEU B 1 206 ? 11.141 26.547 20.203 1 79.94 206 LEU B O 1
ATOM 4261 N N . ALA B 1 207 ? 10.07 28.062 19.047 1 85.06 207 ALA B N 1
ATOM 4262 C CA . ALA B 1 207 ? 11.273 28.438 18.312 1 85.06 207 ALA B CA 1
ATOM 4263 C C . ALA B 1 207 ? 12.398 28.828 19.266 1 85.06 207 ALA B C 1
ATOM 4265 O O . ALA B 1 207 ? 13.578 28.672 18.953 1 85.06 207 ALA B O 1
ATOM 4266 N N . ASN B 1 208 ? 11.969 29.25 20.359 1 82.5 208 ASN B N 1
ATOM 4267 C CA . ASN B 1 208 ? 12.969 29.719 21.312 1 82.5 208 ASN B CA 1
ATOM 4268 C C . ASN B 1 208 ? 13.461 28.594 22.219 1 82.5 208 ASN B C 1
ATOM 4270 O O . ASN B 1 208 ? 14.516 28.703 22.844 1 82.5 208 ASN B O 1
ATOM 4274 N N . SER B 1 209 ? 12.734 27.562 22.266 1 80.69 209 SER B N 1
ATOM 4275 C CA . SER B 1 209 ? 13.07 26.516 23.219 1 80.69 209 SER B CA 1
ATOM 4276 C C . SER B 1 209 ? 13.469 25.219 22.531 1 80.69 209 SER B C 1
ATOM 4278 O O . SER B 1 209 ? 14.039 24.328 23.156 1 80.69 209 SER B O 1
ATOM 4280 N N . ASN B 1 210 ? 13.227 25.156 21.281 1 84.5 210 ASN B N 1
ATOM 4281 C CA . ASN B 1 210 ? 13.508 23.953 20.516 1 84.5 210 ASN B CA 1
ATOM 4282 C C . ASN B 1 210 ? 14.328 24.281 19.266 1 84.5 210 ASN B C 1
ATOM 4284 O O . ASN B 1 210 ? 13.906 25.078 18.422 1 84.5 210 ASN B O 1
ATOM 4288 N N . ARG B 1 211 ? 15.375 23.609 19.109 1 87.69 211 ARG B N 1
ATOM 4289 C CA . ARG B 1 211 ? 16.312 23.906 18.031 1 87.69 211 ARG B CA 1
ATOM 4290 C C . ARG B 1 211 ? 15.688 23.625 16.672 1 87.69 211 ARG B C 1
ATOM 4292 O O . ARG B 1 211 ? 15.922 24.359 15.703 1 87.69 211 ARG B O 1
ATOM 4299 N N . ILE B 1 212 ? 14.945 22.609 16.656 1 88.12 212 ILE B N 1
ATOM 4300 C CA . ILE B 1 212 ? 14.32 22.25 15.383 1 88.12 212 ILE B CA 1
ATOM 4301 C C . ILE B 1 212 ? 13.227 23.266 15.047 1 88.12 212 ILE B C 1
ATOM 4303 O O . ILE B 1 212 ? 13.102 23.688 13.898 1 88.12 212 ILE B O 1
ATOM 4307 N N . ALA B 1 213 ? 12.484 23.609 16.047 1 86.88 213 ALA B N 1
ATOM 4308 C CA . ALA B 1 213 ? 11.461 24.641 15.852 1 86.88 213 ALA B CA 1
ATOM 4309 C C . ALA B 1 213 ? 12.094 25.953 15.391 1 86.88 213 ALA B C 1
ATOM 4311 O O . ALA B 1 213 ? 11.508 26.672 14.578 1 86.88 213 ALA B O 1
ATOM 4312 N N . HIS B 1 214 ? 13.195 26.188 15.906 1 90.94 214 HIS B N 1
ATOM 4313 C CA . HIS B 1 214 ? 13.93 27.391 15.516 1 90.94 214 HIS B CA 1
ATOM 4314 C C . HIS B 1 214 ? 14.273 27.359 14.031 1 90.94 214 HIS B C 1
ATOM 4316 O O . HIS B 1 214 ? 14.094 28.359 13.328 1 90.94 214 HIS B O 1
ATOM 4322 N N . VAL B 1 215 ? 14.742 26.297 13.609 1 92.88 215 VAL B N 1
ATOM 4323 C CA . VAL B 1 215 ? 15.125 26.141 12.211 1 92.88 215 VAL B CA 1
ATOM 4324 C C . VAL B 1 215 ? 13.883 26.219 11.32 1 92.88 215 VAL B C 1
ATOM 4326 O O . VAL B 1 215 ? 13.914 26.844 10.258 1 92.88 215 VAL B O 1
ATOM 4329 N N . VAL B 1 216 ? 12.859 25.641 11.781 1 91.19 216 VAL B N 1
ATOM 4330 C CA . VAL B 1 216 ? 11.609 25.656 11.023 1 91.19 216 VAL B CA 1
ATOM 4331 C C . VAL B 1 216 ? 11.117 27.094 10.883 1 91.19 216 VAL B C 1
ATOM 4333 O O . VAL B 1 216 ? 10.695 27.5 9.797 1 91.19 216 VAL B O 1
ATOM 4336 N N . ASN B 1 217 ? 11.141 27.797 11.93 1 91.06 217 ASN B N 1
ATOM 4337 C CA . ASN B 1 217 ? 10.766 29.203 11.898 1 91.06 217 ASN B CA 1
ATOM 4338 C C . ASN B 1 217 ? 11.633 29.984 10.914 1 91.06 217 ASN B C 1
ATOM 4340 O O . ASN B 1 217 ? 11.125 30.828 10.164 1 91.06 217 ASN B O 1
ATOM 4344 N N . PHE B 1 218 ? 12.883 29.734 10.984 1 93.31 218 PHE B N 1
ATOM 4345 C CA . PHE B 1 218 ? 13.82 30.391 10.078 1 93.31 218 PHE B CA 1
ATOM 4346 C C . PHE B 1 218 ? 13.484 30.078 8.625 1 93.31 218 PHE B C 1
ATOM 4348 O O . PHE B 1 218 ? 13.453 30.969 7.785 1 93.31 218 PHE B O 1
ATOM 4355 N N . ILE B 1 219 ? 13.242 28.766 8.336 1 93 219 ILE B N 1
ATOM 4356 C CA . ILE B 1 219 ? 12.922 28.328 6.984 1 93 219 ILE B CA 1
ATOM 4357 C C . ILE B 1 219 ? 11.656 29.047 6.504 1 93 219 ILE B C 1
ATOM 4359 O O . ILE B 1 219 ? 11.625 29.594 5.402 1 93 219 ILE B O 1
ATOM 4363 N N . LYS B 1 220 ? 10.664 29.094 7.312 1 90.5 220 LYS B N 1
ATOM 4364 C CA . LYS B 1 220 ? 9.375 29.656 6.934 1 90.5 220 LYS B CA 1
ATOM 4365 C C . LYS B 1 220 ? 9.492 31.172 6.684 1 90.5 220 LYS B C 1
ATOM 4367 O O . LYS B 1 220 ? 8.805 31.703 5.82 1 90.5 220 LYS B O 1
ATOM 4372 N N . GLN B 1 221 ? 10.375 31.766 7.355 1 91.12 221 GLN B N 1
ATOM 4373 C CA . GLN B 1 221 ? 10.555 33.188 7.227 1 91.12 221 GLN B CA 1
ATOM 4374 C C . GLN B 1 221 ? 11.43 33.531 6.02 1 91.12 221 GLN B C 1
ATOM 4376 O O . GLN B 1 221 ? 11.398 34.656 5.52 1 91.12 221 GLN B O 1
ATOM 4381 N N . ASN B 1 222 ? 12.164 32.562 5.562 1 94.12 222 ASN B N 1
ATOM 4382 C CA . ASN B 1 222 ? 13.148 32.812 4.523 1 94.12 222 ASN B CA 1
ATOM 4383 C C . ASN B 1 222 ? 13.055 31.812 3.385 1 94.12 222 ASN B C 1
ATOM 4385 O O . ASN B 1 222 ? 14.078 31.312 2.91 1 94.12 222 ASN B O 1
ATOM 4389 N N . LEU B 1 223 ? 11.914 31.531 3.023 1 93.38 223 LEU B N 1
ATOM 4390 C CA . LEU B 1 223 ? 11.68 30.406 2.123 1 93.38 223 LEU B CA 1
ATOM 4391 C C . LEU B 1 223 ? 12.344 30.641 0.772 1 93.38 223 LEU B C 1
ATOM 4393 O O . LEU B 1 223 ? 12.625 29.703 0.041 1 93.38 223 LEU B O 1
ATOM 4397 N N . GLN B 1 224 ? 12.625 31.844 0.422 1 92.94 224 GLN B N 1
ATOM 4398 C CA . GLN B 1 224 ? 13.203 32.156 -0.88 1 92.94 224 GLN B CA 1
ATOM 4399 C C . GLN B 1 224 ? 14.719 32.031 -0.863 1 92.94 224 GLN B C 1
ATOM 4401 O O . GLN B 1 224 ? 15.367 32.062 -1.914 1 92.94 224 GLN B O 1
ATOM 4406 N N . GLU B 1 225 ? 15.234 31.828 0.245 1 91.38 225 GLU B N 1
ATOM 4407 C CA . GLU B 1 225 ? 16.688 31.719 0.369 1 91.38 225 GLU B CA 1
ATOM 4408 C C . GLU B 1 225 ? 17.172 30.359 -0.102 1 91.38 225 GLU B C 1
ATOM 4410 O O . GLU B 1 225 ? 16.391 29.406 -0.193 1 91.38 225 GLU B O 1
ATOM 4415 N N . ASN B 1 226 ? 18.438 30.359 -0.408 1 91.19 226 ASN B N 1
ATOM 4416 C CA . ASN B 1 226 ? 19.078 29.078 -0.736 1 91.19 226 ASN B CA 1
ATOM 4417 C C . ASN B 1 226 ? 19.594 28.375 0.515 1 91.19 226 ASN B C 1
ATOM 4419 O O . ASN B 1 226 ? 20.625 28.75 1.076 1 91.19 226 ASN B O 1
ATOM 4423 N N . PHE B 1 227 ? 18.875 27.391 0.88 1 93.12 227 PHE B N 1
ATOM 4424 C CA . PHE B 1 227 ? 19.219 26.641 2.084 1 93.12 227 PHE B CA 1
ATOM 4425 C C . PHE B 1 227 ? 20.188 25.516 1.761 1 93.12 227 PHE B C 1
ATOM 4427 O O . PHE B 1 227 ? 20.078 24.875 0.711 1 93.12 227 PHE B O 1
ATOM 4434 N N . THR B 1 228 ? 21.141 25.406 2.598 1 93.5 228 THR B N 1
ATOM 4435 C CA . THR B 1 228 ? 22 24.234 2.58 1 93.5 228 THR B CA 1
ATOM 4436 C C . THR B 1 228 ? 21.922 23.484 3.912 1 93.5 228 THR B C 1
ATOM 4438 O O . THR B 1 228 ? 21.547 24.078 4.934 1 93.5 228 THR B O 1
ATOM 4441 N N . LEU B 1 229 ? 22.188 22.203 3.83 1 93.88 229 LEU B N 1
ATOM 4442 C CA . LEU B 1 229 ? 22.188 21.422 5.062 1 93.88 229 LEU B CA 1
ATOM 4443 C C . LEU B 1 229 ? 23.172 22.016 6.074 1 93.88 229 LEU B C 1
ATOM 4445 O O . LEU B 1 229 ? 22.922 21.969 7.281 1 93.88 229 LEU B O 1
ATOM 4449 N N . GLU B 1 230 ? 24.188 22.578 5.504 1 93.56 230 GLU B N 1
ATOM 4450 C CA . GLU B 1 230 ? 25.219 23.172 6.348 1 93.56 230 GLU B CA 1
ATOM 4451 C C . GLU B 1 230 ? 24.672 24.406 7.078 1 93.56 230 GLU B C 1
ATOM 4453 O O . GLU B 1 230 ? 24.844 24.531 8.289 1 93.56 230 GLU B O 1
ATOM 4458 N N . SER B 1 231 ? 24.125 25.234 6.355 1 94.25 231 SER B N 1
ATOM 4459 C CA . SER B 1 231 ? 23.594 26.469 6.949 1 94.25 231 SER B CA 1
ATOM 4460 C C . SER B 1 231 ? 22.516 26.156 7.988 1 94.25 231 SER B C 1
ATOM 4462 O O . SER B 1 231 ? 22.469 26.797 9.039 1 94.25 231 SER B O 1
ATOM 4464 N N . LEU B 1 232 ? 21.688 25.203 7.727 1 95.44 232 LEU B N 1
ATOM 4465 C CA . LEU B 1 232 ? 20.578 24.875 8.609 1 95.44 232 LEU B CA 1
ATOM 4466 C C . LEU B 1 232 ? 21.062 24.172 9.867 1 95.44 232 LEU B C 1
ATOM 4468 O O . LEU B 1 232 ? 20.562 24.422 10.961 1 95.44 232 LEU B O 1
ATOM 4472 N N . SER B 1 233 ? 22 23.234 9.656 1 95.31 233 SER B N 1
ATOM 4473 C CA . SER B 1 233 ? 22.531 22.531 10.812 1 95.31 233 SER B CA 1
ATOM 4474 C C . SER B 1 233 ? 23.25 23.484 11.766 1 95.31 233 SER B C 1
ATOM 4476 O O . SER B 1 233 ? 23.156 23.344 12.984 1 95.31 233 SER B O 1
ATOM 4478 N N . ASN B 1 234 ? 23.938 24.469 11.172 1 94.25 234 ASN B N 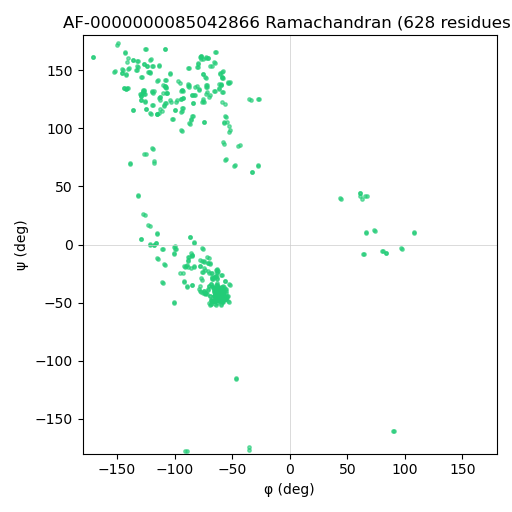1
ATOM 4479 C CA . ASN B 1 234 ? 24.578 25.484 11.977 1 94.25 234 ASN B CA 1
ATOM 4480 C C . ASN B 1 234 ? 23.562 26.297 12.781 1 94.25 234 ASN B C 1
ATOM 4482 O O . ASN B 1 234 ? 23.797 26.625 13.945 1 94.25 234 ASN B O 1
ATOM 4486 N N . LYS B 1 235 ? 22.516 26.578 12.164 1 93.19 235 LYS B N 1
ATOM 4487 C CA . LYS B 1 235 ? 21.453 27.328 12.836 1 93.19 235 LYS B CA 1
ATOM 4488 C C . LYS B 1 235 ? 20.891 26.531 14.008 1 93.19 235 LYS B C 1
ATOM 4490 O O . LYS B 1 235 ? 20.484 27.109 15.016 1 93.19 235 LYS B O 1
ATOM 4495 N N . ALA B 1 236 ? 20.859 25.297 13.883 1 92.69 236 ALA B N 1
ATOM 4496 C CA . ALA B 1 236 ? 20.359 24.406 14.93 1 92.69 236 ALA B CA 1
ATOM 4497 C C . ALA B 1 236 ? 21.453 24.078 15.938 1 92.69 236 ALA B C 1
ATOM 4499 O O . ALA B 1 236 ? 21.203 23.391 16.938 1 92.69 236 ALA B O 1
ATOM 4500 N N . CYS B 1 237 ? 22.672 24.453 15.625 1 93.56 237 CYS B N 1
ATOM 4501 C CA . CYS B 1 237 ? 23.844 24.141 16.453 1 93.56 237 CYS B CA 1
ATOM 4502 C C . CYS B 1 237 ? 24.031 22.625 16.562 1 93.56 237 CYS B C 1
ATOM 4504 O O . CYS B 1 237 ? 24.234 22.094 17.656 1 93.56 237 CYS B O 1
ATOM 4506 N N . MET B 1 238 ? 23.891 21.969 15.438 1 92.19 238 MET B N 1
ATOM 4507 C CA . MET B 1 238 ? 24.062 20.516 15.352 1 92.19 238 MET B CA 1
ATOM 4508 C C . MET B 1 238 ? 24.969 20.156 14.18 1 92.19 238 MET B C 1
ATOM 4510 O O . MET B 1 238 ? 25.172 20.953 13.266 1 92.19 238 MET B O 1
ATOM 4514 N N . SER B 1 239 ? 25.562 18.953 14.281 1 93.38 239 SER B N 1
ATOM 4515 C CA . SER B 1 239 ? 26.219 18.406 13.094 1 93.38 239 SER B CA 1
ATOM 4516 C C . SER B 1 239 ? 25.203 18.125 11.992 1 93.38 239 SER B C 1
ATOM 4518 O O . SER B 1 239 ? 24 17.984 12.266 1 93.38 239 SER B O 1
ATOM 4520 N N . LYS B 1 240 ? 25.641 18.094 10.812 1 92.19 240 LYS B N 1
ATOM 4521 C CA . LYS B 1 240 ? 24.766 17.812 9.68 1 92.19 240 LYS B CA 1
ATOM 4522 C C . LYS B 1 240 ? 24.016 16.5 9.867 1 92.19 240 LYS B C 1
ATOM 4524 O O . LYS B 1 240 ? 22.797 16.438 9.625 1 92.19 240 LYS B O 1
ATOM 4529 N N . THR B 1 241 ? 24.766 15.562 10.289 1 87.81 241 THR B N 1
ATOM 4530 C CA . THR B 1 241 ? 24.188 14.234 10.469 1 87.81 241 THR B CA 1
ATOM 4531 C C . THR B 1 241 ? 23.141 14.25 11.578 1 87.81 241 THR B C 1
ATOM 4533 O O . THR B 1 241 ? 22.047 13.727 11.406 1 87.81 241 THR B O 1
ATOM 4536 N N . HIS B 1 242 ? 23.516 14.836 12.688 1 88.25 242 HIS B N 1
ATOM 4537 C CA . HIS B 1 242 ? 22.609 14.922 13.82 1 88.25 242 HIS B CA 1
ATOM 4538 C C . HIS B 1 242 ? 21.375 15.75 13.477 1 88.25 242 HIS B C 1
ATOM 4540 O O . HIS B 1 242 ? 20.266 15.398 13.852 1 88.25 242 HIS B O 1
ATOM 4546 N N . PHE B 1 243 ? 21.594 16.844 12.812 1 91.38 243 PHE B N 1
ATOM 4547 C CA . PHE B 1 243 ? 20.5 17.719 12.398 1 91.38 243 PHE B CA 1
ATOM 4548 C C . PHE B 1 243 ? 19.531 16.969 11.492 1 91.38 243 PHE B C 1
ATOM 4550 O O . PHE B 1 243 ? 18.312 16.969 11.742 1 91.38 243 PHE B O 1
ATOM 4557 N N . SER B 1 244 ? 20.047 16.359 10.492 1 88.31 244 SER B N 1
ATOM 4558 C CA . SER B 1 244 ? 19.203 15.648 9.531 1 88.31 244 SER B CA 1
ATOM 4559 C C . SER B 1 244 ? 18.406 14.547 10.211 1 88.31 244 SER B C 1
ATOM 4561 O O . SER B 1 244 ? 17.203 14.391 9.938 1 88.31 244 SER B O 1
ATOM 4563 N N . ARG B 1 245 ? 19.047 13.867 11.086 1 79 245 ARG B N 1
ATOM 4564 C CA . ARG B 1 245 ? 18.391 12.773 11.805 1 79 245 ARG B CA 1
ATOM 4565 C C . ARG B 1 245 ? 17.297 13.305 12.727 1 79 245 ARG B C 1
ATOM 4567 O O . ARG B 1 245 ? 16.172 12.781 12.727 1 79 245 ARG B O 1
ATOM 4574 N N . THR B 1 246 ? 17.609 14.305 13.477 1 80.38 246 THR B N 1
ATOM 4575 C CA . THR B 1 246 ? 16.672 14.883 14.43 1 80.38 246 THR B CA 1
ATOM 4576 C C . THR B 1 246 ? 15.477 15.484 13.703 1 80.38 246 THR B C 1
ATOM 4578 O O . THR B 1 246 ? 14.336 15.312 14.141 1 80.38 246 THR B O 1
ATOM 4581 N N . PHE B 1 247 ? 15.734 16.188 12.664 1 85.81 247 PHE B N 1
ATOM 4582 C CA . PHE B 1 247 ? 14.672 16.797 11.875 1 85.81 247 PHE B CA 1
ATOM 4583 C C . PHE B 1 247 ? 13.727 15.734 11.328 1 85.81 247 PHE B C 1
ATOM 4585 O O . PHE B 1 247 ? 12.508 15.867 11.453 1 85.81 247 PHE B O 1
ATOM 4592 N N . LYS B 1 248 ? 14.297 14.781 10.82 1 78.62 248 LYS B N 1
ATOM 4593 C CA . LYS B 1 248 ? 13.5 13.703 10.234 1 78.62 248 LYS B CA 1
ATOM 4594 C C . LYS B 1 248 ? 12.688 12.977 11.305 1 78.62 248 LYS B C 1
ATOM 4596 O O . LYS B 1 248 ? 11.539 12.602 11.062 1 78.62 248 LYS B O 1
ATOM 4601 N N . ASN B 1 249 ? 13.305 12.82 12.344 1 71.75 249 ASN B N 1
ATOM 4602 C CA . ASN B 1 249 ? 12.617 12.164 13.453 1 71.75 249 ASN B CA 1
ATOM 4603 C C . ASN B 1 249 ? 11.406 12.977 13.914 1 71.75 249 ASN B C 1
ATOM 4605 O O . ASN B 1 249 ? 10.375 12.406 14.281 1 71.75 249 ASN B O 1
ATOM 4609 N N . GLU B 1 250 ? 11.594 14.234 13.875 1 71.81 250 GLU B N 1
ATOM 4610 C CA . GLU B 1 250 ? 10.539 15.109 14.383 1 71.81 250 GLU B CA 1
ATOM 4611 C C . GLU B 1 250 ? 9.484 15.383 13.32 1 71.81 250 GLU B C 1
ATOM 4613 O O . GLU B 1 250 ? 8.289 15.438 13.617 1 71.81 250 GLU B O 1
ATOM 4618 N N . PHE B 1 251 ? 9.945 15.469 12.094 1 74.38 251 PHE B N 1
ATOM 4619 C CA . PHE B 1 251 ? 9.031 15.914 11.047 1 74.38 251 PHE B CA 1
ATOM 4620 C C . PHE B 1 251 ? 8.656 14.766 10.125 1 74.38 251 PHE B C 1
ATOM 4622 O O . PHE B 1 251 ? 7.695 14.867 9.359 1 74.38 251 PHE B O 1
ATOM 4629 N N . GLY B 1 252 ? 9.477 13.75 10.219 1 68.56 252 GLY B N 1
ATOM 4630 C CA . GLY B 1 252 ? 9.258 12.633 9.312 1 68.56 252 GLY B CA 1
ATOM 4631 C C . GLY B 1 252 ? 9.828 12.875 7.93 1 68.56 252 GLY B C 1
ATOM 4632 O O . GLY B 1 252 ? 9.766 11.992 7.07 1 68.56 252 GLY B O 1
ATOM 4633 N N . LEU B 1 253 ? 10.32 14.016 7.676 1 74.5 253 LEU B N 1
ATOM 4634 C CA . LEU B 1 253 ? 10.945 14.414 6.418 1 74.5 253 LEU B CA 1
ATOM 4635 C C . LEU B 1 253 ? 12.336 14.977 6.656 1 74.5 253 LEU B C 1
ATOM 4637 O O . LEU B 1 253 ? 12.609 15.531 7.727 1 74.5 253 LEU B O 1
ATOM 4641 N N . SER B 1 254 ? 13.117 14.883 5.648 1 82.88 254 SER B N 1
ATOM 4642 C CA . SER B 1 254 ? 14.398 15.578 5.719 1 82.88 254 SER B CA 1
ATOM 4643 C C . SER B 1 254 ? 14.219 17.094 5.625 1 82.88 254 SER B C 1
ATOM 4645 O O . SER B 1 254 ? 13.18 17.562 5.164 1 82.88 254 SER B O 1
ATOM 4647 N N . PRO B 1 255 ? 15.195 17.781 6.062 1 89.88 255 PRO B N 1
ATOM 4648 C CA . PRO B 1 255 ? 15.109 19.25 5.973 1 89.88 255 PRO B CA 1
ATOM 4649 C C . PRO B 1 255 ? 14.867 19.734 4.547 1 89.88 255 PRO B C 1
ATOM 4651 O O . PRO B 1 255 ? 14.031 20.609 4.328 1 89.88 255 PRO B O 1
ATOM 4654 N N . MET B 1 256 ? 15.5 19.062 3.643 1 90.31 256 MET B N 1
ATOM 4655 C CA . MET B 1 256 ? 15.375 19.516 2.26 1 90.31 256 MET B CA 1
ATOM 4656 C C . MET B 1 256 ? 14.008 19.172 1.69 1 90.31 256 MET B C 1
ATOM 4658 O O . MET B 1 256 ? 13.438 19.938 0.921 1 90.31 256 MET B O 1
ATOM 4662 N N . GLU B 1 257 ? 13.562 18 2.037 1 87 257 GLU B N 1
ATOM 4663 C CA . GLU B 1 257 ? 12.203 17.641 1.636 1 87 257 GLU B CA 1
ATOM 4664 C C . GLU B 1 257 ? 11.172 18.594 2.223 1 87 257 GLU B C 1
ATOM 4666 O O . GLU B 1 257 ? 10.195 18.938 1.561 1 87 257 GLU B O 1
ATOM 4671 N N . TYR B 1 258 ? 11.422 18.969 3.449 1 89.12 258 TYR B N 1
ATOM 4672 C CA . TYR B 1 258 ? 10.531 19.906 4.117 1 89.12 258 TYR B CA 1
ATOM 4673 C C . TYR B 1 258 ? 10.5 21.25 3.385 1 89.12 258 TYR B C 1
ATOM 4675 O O . TYR B 1 258 ? 9.43 21.797 3.143 1 89.12 258 TYR B O 1
ATOM 4683 N N . ILE B 1 259 ? 11.617 21.734 3.059 1 92.88 259 ILE B N 1
ATOM 4684 C CA . ILE B 1 259 ? 11.734 23 2.35 1 92.88 259 ILE B CA 1
ATOM 4685 C C . ILE B 1 259 ? 11 22.922 1.015 1 92.88 259 ILE B C 1
ATOM 4687 O O . ILE B 1 259 ? 10.25 23.828 0.651 1 92.88 259 ILE B O 1
ATOM 4691 N N . LEU B 1 260 ? 11.258 21.812 0.346 1 91.75 260 LEU B N 1
ATOM 4692 C CA . LEU B 1 260 ? 10.57 21.609 -0.926 1 91.75 260 LEU B CA 1
ATOM 4693 C C . LEU B 1 260 ? 9.062 21.672 -0.742 1 91.75 260 LEU B C 1
ATOM 4695 O O . LEU B 1 260 ? 8.359 22.312 -1.516 1 91.75 260 LEU B O 1
ATOM 4699 N N . GLU B 1 261 ? 8.625 21.031 0.245 1 87.75 261 GLU B N 1
ATOM 4700 C CA . GLU B 1 261 ? 7.195 21 0.525 1 87.75 261 GLU B CA 1
ATOM 4701 C C . GLU B 1 261 ? 6.66 22.391 0.824 1 87.75 261 GLU B C 1
ATOM 4703 O O . GLU B 1 261 ? 5.586 22.766 0.348 1 87.75 261 GLU B O 1
ATOM 4708 N N . GLN B 1 262 ? 7.344 23.125 1.611 1 90 262 GLN B N 1
ATOM 4709 C CA . GLN B 1 262 ? 6.941 24.484 1.946 1 90 262 GLN B CA 1
ATOM 4710 C C . GLN B 1 262 ? 6.887 25.359 0.701 1 90 262 GLN B C 1
ATOM 4712 O O . GLN B 1 262 ? 5.965 26.156 0.541 1 90 262 GLN B O 1
ATOM 4717 N N . ARG B 1 263 ? 7.848 25.172 -0.089 1 94.19 263 ARG B N 1
ATOM 4718 C CA . ARG B 1 263 ? 7.906 25.953 -1.314 1 94.19 263 ARG B CA 1
ATOM 4719 C C . ARG B 1 263 ? 6.746 25.609 -2.244 1 94.19 263 ARG B C 1
ATOM 4721 O O . ARG B 1 263 ? 6.137 26.5 -2.842 1 94.19 263 ARG B O 1
ATOM 4728 N N . LEU B 1 264 ? 6.535 24.406 -2.34 1 92.31 264 LEU B N 1
ATOM 4729 C CA . LEU B 1 264 ? 5.426 23.969 -3.178 1 92.31 264 LEU B CA 1
ATOM 4730 C C . LEU B 1 264 ? 4.094 24.469 -2.625 1 92.31 264 LEU B C 1
ATOM 4732 O O . LEU B 1 264 ? 3.23 24.906 -3.385 1 92.31 264 LEU B O 1
ATOM 4736 N N . ASN B 1 265 ? 3.934 24.406 -1.381 1 87 265 ASN B N 1
ATOM 4737 C CA . ASN B 1 265 ? 2.717 24.906 -0.755 1 87 265 ASN B CA 1
ATOM 4738 C C . ASN B 1 265 ? 2.547 26.406 -0.994 1 87 265 ASN B C 1
ATOM 4740 O O . ASN B 1 265 ? 1.445 26.875 -1.291 1 87 265 ASN B O 1
ATOM 4744 N N . LYS B 1 266 ? 3.561 27.078 -0.849 1 92.06 266 LYS B N 1
ATOM 4745 C CA . LYS B 1 266 ? 3.533 28.516 -1.114 1 92.06 266 LYS B CA 1
ATOM 4746 C C . LYS B 1 266 ? 3.156 28.797 -2.566 1 92.06 266 LYS B C 1
ATOM 4748 O O . LYS B 1 266 ? 2.377 29.719 -2.842 1 92.06 266 LYS B O 1
ATOM 4753 N N . SER B 1 267 ? 3.732 28.016 -3.365 1 94 267 SER B N 1
ATOM 4754 C CA . SER B 1 267 ? 3.422 28.188 -4.781 1 94 267 SER B CA 1
ATOM 4755 C C . SER B 1 267 ? 1.939 27.953 -5.055 1 94 267 SER B C 1
ATOM 4757 O O . SER B 1 267 ? 1.325 28.688 -5.836 1 94 267 SER B O 1
ATOM 4759 N N . ALA B 1 268 ? 1.436 26.969 -4.508 1 88.19 268 ALA B N 1
ATOM 4760 C CA . ALA B 1 268 ? 0.014 26.688 -4.672 1 88.19 268 ALA B CA 1
ATOM 4761 C C . ALA B 1 268 ? -0.843 27.859 -4.199 1 88.19 268 ALA B C 1
ATOM 4763 O O . ALA B 1 268 ? -1.846 28.188 -4.832 1 88.19 268 ALA B O 1
ATOM 4764 N N . GLN B 1 269 ? -0.455 28.422 -3.164 1 88.06 269 GLN B N 1
ATOM 4765 C CA . GLN B 1 269 ? -1.156 29.594 -2.627 1 88.06 269 GLN B CA 1
ATOM 4766 C C . GLN B 1 269 ? -1.088 30.766 -3.596 1 88.06 269 GLN B C 1
ATOM 4768 O O . GLN B 1 269 ? -2.096 31.438 -3.848 1 88.06 269 GLN B O 1
ATOM 4773 N N . LEU B 1 270 ? 0.045 30.906 -4.098 1 92.62 270 LEU B N 1
ATOM 4774 C CA . LEU B 1 270 ? 0.265 32.031 -5.008 1 92.62 270 LEU B CA 1
ATOM 4775 C C . LEU B 1 270 ? -0.517 31.828 -6.305 1 92.62 270 LEU B C 1
ATOM 4777 O O . LEU B 1 270 ? -1.019 32.781 -6.883 1 92.62 270 LEU B O 1
ATOM 4781 N N . LEU B 1 271 ? -0.632 30.641 -6.695 1 91.75 271 LEU B N 1
ATOM 4782 C CA . LEU B 1 271 ? -1.267 30.312 -7.965 1 91.75 271 LEU B CA 1
ATOM 4783 C C . LEU B 1 271 ? -2.77 30.547 -7.902 1 91.75 271 LEU B C 1
ATOM 4785 O O . LEU B 1 271 ? -3.439 30.594 -8.938 1 91.75 271 LEU B O 1
ATOM 4789 N N . GLN B 1 272 ? -3.221 30.656 -6.75 1 86.12 272 GLN B N 1
ATOM 4790 C CA . GLN B 1 272 ? -4.637 30.984 -6.602 1 86.12 272 GLN B CA 1
ATOM 4791 C C . GLN B 1 272 ? -4.949 32.375 -7.152 1 86.12 272 GLN B C 1
ATOM 4793 O O . GLN B 1 272 ? -6.094 32.656 -7.512 1 86.12 272 GLN B O 1
ATOM 4798 N N . ASN B 1 273 ? -4 33.156 -7.105 1 89.06 273 ASN B N 1
ATOM 4799 C CA . ASN B 1 273 ? -4.094 34.469 -7.777 1 89.06 273 ASN B CA 1
ATOM 4800 C C . ASN B 1 273 ? -3.713 34.344 -9.25 1 89.06 273 ASN B C 1
ATOM 4802 O O . ASN B 1 273 ? -2.533 34.219 -9.586 1 89.06 273 ASN B O 1
ATOM 4806 N N . ILE B 1 274 ? -4.656 34.5 -10.047 1 87.94 274 ILE B N 1
ATOM 4807 C CA . ILE B 1 274 ? -4.527 34.219 -11.469 1 87.94 274 ILE B CA 1
ATOM 4808 C C . ILE B 1 274 ? -3.615 35.25 -12.125 1 87.94 274 ILE B C 1
ATOM 4810 O O . ILE B 1 274 ? -3.139 35.031 -13.242 1 87.94 274 ILE B O 1
ATOM 4814 N N . ASN B 1 275 ? -3.377 36.281 -11.5 1 90.75 275 ASN B N 1
ATOM 4815 C CA . ASN B 1 275 ? -2.582 37.344 -12.086 1 90.75 275 ASN B CA 1
ATOM 4816 C C . ASN B 1 275 ? -1.092 37.031 -12.062 1 90.75 275 ASN B C 1
ATOM 4818 O O . ASN B 1 275 ? -0.297 37.688 -12.742 1 90.75 275 ASN B O 1
ATOM 4822 N N . TYR B 1 276 ? -0.712 36.031 -11.312 1 93 276 TYR B N 1
ATOM 4823 C CA . TYR B 1 276 ? 0.698 35.656 -11.234 1 93 276 TYR B CA 1
ATOM 4824 C C . TYR B 1 276 ? 1.104 34.812 -12.422 1 93 276 TYR B C 1
ATOM 4826 O O . TYR B 1 276 ? 0.363 33.906 -12.82 1 93 276 TYR B O 1
ATOM 4834 N N . GLN B 1 277 ? 2.229 35.125 -12.953 1 94.56 277 GLN B N 1
ATOM 4835 C CA . GLN B 1 277 ? 2.82 34.25 -13.953 1 94.56 277 GLN B CA 1
ATOM 4836 C C . GLN B 1 277 ? 3.543 33.062 -13.289 1 94.56 277 GLN B C 1
ATOM 4838 O O . GLN B 1 277 ? 4.051 33.188 -12.172 1 94.56 277 GLN B O 1
ATOM 4843 N N . ILE B 1 278 ? 3.619 32.031 -13.977 1 94.88 278 ILE B N 1
ATOM 4844 C CA . ILE B 1 278 ? 4.207 30.797 -13.438 1 94.88 278 ILE B CA 1
ATOM 4845 C C . ILE B 1 278 ? 5.656 31.047 -13.047 1 94.88 278 ILE B C 1
ATOM 4847 O O . ILE B 1 278 ? 6.121 30.547 -12.016 1 94.88 278 ILE B O 1
ATOM 4851 N N . GLN B 1 279 ? 6.301 31.828 -13.852 1 94.31 279 GLN B N 1
ATOM 4852 C CA . GLN B 1 279 ? 7.699 32.125 -13.57 1 94.31 279 GLN B CA 1
ATOM 4853 C C . GLN B 1 279 ? 7.84 32.906 -12.266 1 94.31 279 GLN B C 1
ATOM 4855 O O . GLN B 1 279 ? 8.766 32.688 -11.492 1 94.31 279 GLN B O 1
ATOM 4860 N N . ASP B 1 280 ? 6.98 33.844 -12.078 1 94.81 280 ASP B N 1
ATOM 4861 C CA . ASP B 1 280 ? 6.992 34.656 -10.852 1 94.81 280 ASP B CA 1
ATOM 4862 C C . ASP B 1 280 ? 6.73 33.75 -9.633 1 94.81 280 ASP B C 1
ATOM 4864 O O . ASP B 1 280 ? 7.387 33.906 -8.602 1 94.81 280 ASP B O 1
ATOM 4868 N N . VAL B 1 281 ? 5.77 32.906 -9.75 1 96.12 281 VAL B N 1
ATOM 4869 C CA . VAL B 1 281 ? 5.41 32.031 -8.656 1 96.12 281 VAL B CA 1
ATOM 4870 C C . VAL B 1 281 ? 6.605 31.125 -8.312 1 96.12 281 VAL B C 1
ATOM 4872 O O . VAL B 1 281 ? 6.883 30.891 -7.137 1 96.12 281 VAL B O 1
ATOM 4875 N N . CYS B 1 282 ? 7.23 30.719 -9.352 1 95.88 282 CYS B N 1
ATOM 4876 C CA . CYS B 1 282 ? 8.422 29.891 -9.172 1 95.88 282 CYS B CA 1
ATOM 4877 C C . CYS B 1 282 ? 9.453 30.625 -8.305 1 95.88 282 CYS B C 1
ATOM 4879 O O . CYS B 1 282 ? 9.914 30.078 -7.301 1 95.88 282 CYS B O 1
ATOM 4881 N N . MET B 1 283 ? 9.688 31.844 -8.602 1 93.44 283 MET B N 1
ATOM 4882 C CA . MET B 1 283 ? 10.711 32.625 -7.918 1 93.44 283 MET B CA 1
ATOM 4883 C C . MET B 1 283 ? 10.242 33.031 -6.52 1 93.44 283 MET B C 1
ATOM 4885 O O . MET B 1 283 ? 11 32.906 -5.555 1 93.44 283 MET B O 1
ATOM 4889 N N . LEU B 1 284 ? 9.055 33.406 -6.441 1 94 284 LEU B N 1
ATOM 4890 C CA . LEU B 1 284 ? 8.508 33.875 -5.172 1 94 284 LEU B CA 1
ATOM 4891 C C . LEU B 1 284 ? 8.414 32.719 -4.164 1 94 284 LEU B C 1
ATOM 4893 O O . LEU B 1 284 ? 8.43 32.969 -2.953 1 94 284 LEU B O 1
ATOM 4897 N N . SER B 1 285 ? 8.336 31.562 -4.684 1 95.19 285 SER B N 1
ATOM 4898 C CA . SER B 1 285 ? 8.227 30.391 -3.811 1 95.19 285 SER B CA 1
ATOM 4899 C C . SER B 1 285 ? 9.602 29.859 -3.424 1 95.19 285 SER B C 1
ATOM 4901 O O . SER B 1 285 ? 9.719 28.984 -2.57 1 95.19 285 SER B O 1
ATOM 4903 N N . GLY B 1 286 ? 10.625 30.344 -4.137 1 94 286 GLY B N 1
ATOM 4904 C CA . GLY B 1 286 ? 11.984 30 -3.732 1 94 286 GLY B CA 1
ATOM 4905 C C . GLY B 1 286 ? 12.656 29.016 -4.672 1 94 286 GLY B C 1
ATOM 4906 O O . GLY B 1 286 ? 13.711 28.469 -4.352 1 94 286 GLY B O 1
ATOM 4907 N N . PHE B 1 287 ? 12.039 28.797 -5.797 1 94.12 287 PHE B N 1
ATOM 4908 C CA . PHE B 1 287 ? 12.656 27.922 -6.797 1 94.12 287 PHE B CA 1
ATOM 4909 C C . PHE B 1 287 ? 13.57 28.734 -7.715 1 94.12 287 PHE B C 1
ATOM 4911 O O . PHE B 1 287 ? 13.359 29.922 -7.922 1 94.12 287 PHE B O 1
ATOM 4918 N N . ASN B 1 288 ? 14.594 27.984 -8.219 1 90.81 288 ASN B N 1
ATOM 4919 C CA . ASN B 1 288 ? 15.508 28.656 -9.141 1 90.81 288 ASN B CA 1
ATOM 4920 C C . ASN B 1 288 ? 15.477 28.016 -10.523 1 90.81 288 ASN B C 1
ATOM 4922 O O . ASN B 1 288 ? 16.219 28.422 -11.422 1 90.81 288 ASN B O 1
ATOM 4926 N N . ASN B 1 289 ? 14.68 27.031 -10.625 1 92.75 289 ASN B N 1
ATOM 4927 C CA . ASN B 1 289 ? 14.539 26.281 -11.875 1 92.75 289 ASN B CA 1
ATOM 4928 C C . ASN B 1 289 ? 13.078 26 -12.188 1 92.75 289 ASN B C 1
ATOM 4930 O O . ASN B 1 289 ? 12.453 25.156 -11.523 1 92.75 289 ASN B O 1
ATOM 4934 N N . VAL B 1 290 ? 12.648 26.578 -13.273 1 93.06 290 VAL B N 1
ATOM 4935 C CA . VAL B 1 290 ? 11.227 26.531 -13.602 1 93.06 290 VAL B CA 1
ATOM 4936 C C . VAL B 1 290 ? 10.852 25.109 -14.023 1 93.06 290 VAL B C 1
ATOM 4938 O O . VAL B 1 290 ? 9.773 24.609 -13.672 1 93.06 290 VAL B O 1
ATOM 4941 N N . THR B 1 291 ? 11.703 24.484 -14.734 1 92.12 291 THR B N 1
ATOM 4942 C CA . THR B 1 291 ? 11.438 23.125 -15.172 1 92.12 291 THR B CA 1
ATOM 4943 C C . THR B 1 291 ? 11.289 22.188 -13.977 1 92.12 291 THR B C 1
ATOM 4945 O O . THR B 1 291 ? 10.375 21.359 -13.938 1 92.12 291 THR B O 1
ATOM 4948 N N . TYR B 1 292 ? 12.227 22.391 -13.086 1 92.12 292 TYR B N 1
ATOM 4949 C CA . TYR B 1 292 ? 12.164 21.578 -11.875 1 92.12 292 TYR B CA 1
ATOM 4950 C C . TYR B 1 292 ? 10.891 21.875 -11.086 1 92.12 292 TYR B C 1
ATOM 4952 O O . TYR B 1 292 ? 10.234 20.969 -10.586 1 92.12 292 TYR B O 1
ATOM 4960 N N . PHE B 1 293 ? 10.578 23.125 -11 1 94.88 293 PHE B N 1
ATOM 4961 C CA . PHE B 1 293 ? 9.383 23.562 -10.289 1 94.88 293 PHE B CA 1
ATOM 4962 C C . PHE B 1 293 ? 8.141 22.906 -10.867 1 94.88 293 PHE B C 1
ATOM 4964 O O . PHE B 1 293 ? 7.328 22.328 -10.133 1 94.88 293 PHE B O 1
ATOM 4971 N N . ILE B 1 294 ? 8.016 22.891 -12.141 1 92.81 294 ILE B N 1
ATOM 4972 C CA . ILE B 1 294 ? 6.836 22.359 -12.805 1 92.81 294 ILE B CA 1
ATOM 4973 C C . ILE B 1 294 ? 6.727 20.859 -12.547 1 92.81 294 ILE B C 1
ATOM 4975 O O . ILE B 1 294 ? 5.648 20.344 -12.211 1 92.81 294 ILE B O 1
ATOM 4979 N N . ARG B 1 295 ? 7.797 20.219 -12.594 1 91.12 295 ARG B N 1
ATOM 4980 C CA . ARG B 1 295 ? 7.812 18.781 -12.367 1 91.12 295 ARG B CA 1
ATOM 4981 C C . ARG B 1 295 ? 7.469 18.453 -10.922 1 91.12 295 ARG B C 1
ATOM 4983 O O . ARG B 1 295 ? 6.672 17.547 -10.656 1 91.12 295 ARG B O 1
ATOM 4990 N N . ALA B 1 296 ? 8.125 19.141 -10.062 1 89.44 296 ALA B N 1
ATOM 4991 C CA . ALA B 1 296 ? 7.906 18.922 -8.633 1 89.44 296 ALA B CA 1
ATOM 4992 C C . ALA B 1 296 ? 6.457 19.203 -8.25 1 89.44 296 ALA B C 1
ATOM 4994 O O . ALA B 1 296 ? 5.859 18.453 -7.469 1 89.44 296 ALA B O 1
ATOM 4995 N N . PHE B 1 297 ? 5.914 20.25 -8.812 1 91.12 297 PHE B N 1
ATOM 4996 C CA . PHE B 1 297 ? 4.531 20.625 -8.539 1 91.12 297 PHE B CA 1
ATOM 4997 C C . PHE B 1 297 ? 3.572 19.547 -9.039 1 91.12 297 PHE B C 1
ATOM 4999 O O . PHE B 1 297 ? 2.65 19.156 -8.328 1 91.12 297 PHE B O 1
ATOM 5006 N N . LYS B 1 298 ? 3.854 19.094 -10.164 1 86.19 298 LYS B N 1
ATOM 5007 C CA . LYS B 1 298 ? 3.016 18.047 -10.734 1 86.19 298 LYS B CA 1
ATOM 5008 C C . LYS B 1 298 ? 3.084 16.766 -9.906 1 86.19 298 LYS B C 1
ATOM 5010 O O . LYS B 1 298 ? 2.066 16.109 -9.688 1 86.19 298 LYS B O 1
ATOM 5015 N N . ASN B 1 299 ? 4.215 16.516 -9.547 1 77.88 299 ASN B N 1
ATOM 5016 C CA . ASN B 1 299 ? 4.402 15.32 -8.734 1 77.88 299 ASN B CA 1
ATOM 5017 C C . ASN B 1 299 ? 3.619 15.398 -7.43 1 77.88 299 ASN B C 1
ATOM 5019 O O . ASN B 1 299 ? 3.047 14.398 -6.988 1 77.88 299 ASN B O 1
ATOM 5023 N N . LYS B 1 300 ? 3.66 16.531 -6.852 1 75.94 300 LYS B N 1
ATOM 5024 C CA . LYS B 1 300 ? 3.014 16.719 -5.555 1 75.94 300 LYS B CA 1
ATOM 5025 C C . LYS B 1 300 ? 1.501 16.844 -5.707 1 75.94 300 LYS B C 1
ATOM 5027 O O . LYS B 1 300 ? 0.74 16.25 -4.941 1 75.94 300 LYS B O 1
ATOM 5032 N N . PHE B 1 301 ? 1.046 17.594 -6.758 1 74.12 301 PHE B N 1
ATOM 5033 C CA . PHE B 1 301 ? -0.355 17.984 -6.809 1 74.12 301 PHE B CA 1
ATOM 5034 C C . PHE B 1 301 ? -1.085 17.266 -7.934 1 74.12 301 PHE B C 1
ATOM 5036 O O . PHE B 1 301 ? -2.301 17.406 -8.078 1 74.12 301 PHE B O 1
ATOM 5043 N N . GLY B 1 302 ? -0.336 16.516 -8.672 1 66.69 302 GLY B N 1
ATOM 5044 C CA . GLY B 1 302 ? -0.94 15.688 -9.695 1 66.69 302 GLY B CA 1
ATOM 5045 C C . GLY B 1 302 ? -1.194 16.422 -10.992 1 66.69 302 GLY B C 1
ATOM 5046 O O . GLY B 1 302 ? -1.64 15.836 -11.977 1 66.69 302 GLY B O 1
ATOM 5047 N N . GLU B 1 303 ? -0.999 17.688 -10.992 1 79.25 303 GLU B N 1
ATOM 5048 C CA . GLU B 1 303 ? -1.175 18.516 -12.18 1 79.25 303 GLU B CA 1
ATOM 5049 C C . GLU B 1 303 ? -0.122 19.625 -12.234 1 79.25 303 GLU B C 1
ATOM 5051 O O . GLU B 1 303 ? 0.511 19.938 -11.227 1 79.25 303 GLU B O 1
ATOM 5056 N N . THR B 1 304 ? -0.002 20.234 -13.406 1 89.81 304 THR B N 1
ATOM 5057 C CA . THR B 1 304 ? 0.98 21.297 -13.562 1 89.81 304 THR B CA 1
ATOM 5058 C C . THR B 1 304 ? 0.478 22.594 -12.938 1 89.81 304 THR B C 1
ATOM 5060 O O . THR B 1 304 ? -0.726 22.766 -12.727 1 89.81 304 THR B O 1
ATOM 5063 N N . PRO B 1 305 ? 1.422 23.5 -12.68 1 92.94 305 PRO B N 1
ATOM 5064 C CA . PRO B 1 305 ? 1.021 24.781 -12.102 1 92.94 305 PRO B CA 1
ATOM 5065 C C . PRO B 1 305 ? 0.006 25.531 -12.961 1 92.94 305 PRO B C 1
ATOM 5067 O O . PRO B 1 305 ? -0.943 26.109 -12.43 1 92.94 305 PRO B O 1
ATOM 5070 N N . LYS B 1 306 ? 0.193 25.469 -14.18 1 92.19 306 LYS B N 1
ATOM 5071 C CA . LYS B 1 306 ? -0.701 26.188 -15.086 1 92.19 306 LYS B CA 1
ATOM 5072 C C . LYS B 1 306 ? -2.121 25.625 -15.008 1 92.19 306 LYS B C 1
ATOM 5074 O O . LYS B 1 306 ? -3.088 26.391 -14.953 1 92.19 306 LYS B O 1
ATOM 5079 N N . VAL B 1 307 ? -2.232 24.375 -15.086 1 86.88 307 VAL B N 1
ATOM 5080 C CA . VAL B 1 307 ? -3.529 23.703 -14.992 1 86.88 307 VAL B CA 1
ATOM 5081 C C . VAL B 1 307 ? -4.168 24 -13.641 1 86.88 307 VAL B C 1
ATOM 5083 O O . VAL B 1 307 ? -5.371 24.266 -13.555 1 86.88 307 VAL B O 1
ATOM 5086 N N . TYR B 1 308 ? -3.395 23.969 -12.672 1 86.12 308 TYR B N 1
ATOM 5087 C CA . TYR B 1 308 ? -3.855 24.266 -11.32 1 86.12 308 TYR B CA 1
ATOM 5088 C C . TYR B 1 308 ? -4.406 25.688 -11.234 1 86.12 308 TYR B C 1
ATOM 5090 O O . TYR B 1 308 ? -5.473 25.906 -10.664 1 86.12 308 TYR B O 1
ATOM 5098 N N . GLN B 1 309 ? -3.73 26.594 -11.766 1 89.06 309 GLN B N 1
ATOM 5099 C CA . GLN B 1 309 ? -4.098 28.016 -11.742 1 89.06 309 GLN B CA 1
ATOM 5100 C C . GLN B 1 309 ? -5.402 28.25 -12.5 1 89.06 309 GLN B C 1
ATOM 5102 O O . GLN B 1 309 ? -6.211 29.094 -12.094 1 89.06 309 GLN B O 1
ATOM 5107 N N . ALA B 1 310 ? -5.582 27.562 -13.461 1 84.94 310 ALA B N 1
ATOM 5108 C CA . ALA B 1 310 ? -6.758 27.719 -14.312 1 84.94 310 ALA B CA 1
ATOM 5109 C C . ALA B 1 310 ? -8.039 27.391 -13.547 1 84.94 310 ALA B C 1
ATOM 5111 O O . ALA B 1 310 ? -9.117 27.859 -13.906 1 84.94 310 ALA B O 1
ATOM 5112 N N . ARG B 1 311 ? -7.902 26.609 -12.625 1 75.5 311 ARG B N 1
ATOM 5113 C CA . ARG B 1 311 ? -9.062 26.25 -11.82 1 75.5 311 ARG B CA 1
ATOM 5114 C C . ARG B 1 311 ? -9.641 27.469 -11.109 1 75.5 311 ARG B C 1
ATOM 5116 O O . ARG B 1 311 ? -10.812 27.469 -10.727 1 75.5 311 ARG B O 1
ATOM 5123 N N . PHE B 1 312 ? -8.812 28.359 -10.992 1 73.44 312 PHE B N 1
ATOM 5124 C CA . PHE B 1 312 ? -9.219 29.516 -10.195 1 73.44 312 PHE B CA 1
ATOM 5125 C C . PHE B 1 312 ? -9.648 30.672 -11.102 1 73.44 312 PHE B C 1
ATOM 5127 O O . PHE B 1 312 ? -10 31.75 -10.609 1 73.44 312 PHE B O 1
ATOM 5134 N N . ILE B 1 313 ? -9.43 30.5 -12.391 1 65.81 313 ILE B N 1
ATOM 5135 C CA . ILE B 1 313 ? -9.883 31.531 -13.32 1 65.81 313 ILE B CA 1
ATOM 5136 C C . ILE B 1 313 ? -11.398 31.688 -13.219 1 65.81 313 ILE B C 1
ATOM 5138 O O . ILE B 1 313 ? -11.914 32.812 -13.242 1 65.81 313 ILE B O 1
ATOM 5142 N N . HIS B 1 314 ? -12.18 30.562 -13.266 1 57.44 314 HIS B N 1
ATOM 5143 C CA . HIS B 1 314 ? -13.633 30.672 -13.352 1 57.44 314 HIS B CA 1
ATOM 5144 C C . HIS B 1 314 ? -14.242 30.891 -11.969 1 57.44 314 HIS B C 1
ATOM 5146 O O . HIS B 1 314 ? -15.461 30.812 -11.805 1 57.44 314 HIS B O 1
ATOM 5152 N N . LEU B 1 315 ? -13.508 30.969 -11.086 1 44.16 315 LEU B N 1
ATOM 5153 C CA . LEU B 1 315 ? -14.219 31.266 -9.844 1 44.16 315 LEU B CA 1
ATOM 5154 C C . LEU B 1 315 ? -14.672 32.719 -9.797 1 44.16 315 LEU B C 1
ATOM 5156 O O . LEU B 1 315 ? -13.867 33.625 -10.008 1 44.16 315 LEU B O 1
ATOM 5160 N N . PRO B 1 316 ? -16.062 33 -9.992 1 44.53 316 PRO B N 1
ATOM 5161 C CA . PRO B 1 316 ? -16.609 34.375 -9.922 1 44.53 316 PRO B CA 1
ATOM 5162 C C . PRO B 1 316 ? -16.172 35.125 -8.656 1 44.53 316 PRO B C 1
ATOM 5164 O O . PRO B 1 316 ? -15.922 34.469 -7.629 1 44.53 316 PRO B O 1
#

Organism: Cyclobacterium marinum (strain ATCC 25205 / DSM 745 / LMG 13164 / NCIMB 1802) (NCBI:txid880070)

Secondary structure (DSSP, 8-state):
-----------PPPPPPPPPGGG-S-SSSEEEEEE-SSEEEEEEEE-S-EEEEEE--SSEEEEEEEES-EEEE-TTPPPEEE-TTEEEEE-TTPPEEEEETT-BTTB-EEEEEEEE-HHHHHHHHHHHHHH-TTS---TTTSS-TTS-EEE--HHHHHHHHHHHHHHHH--STTHHHHHHHHHHHHHHHHHHHHHHHHHHHHHHHHTTT-HHHHHHHHHHHTTTS---HHHHHHHTTS-HHHHHHHHHHHHSS-HHHHHHHHHHHHHHHHHTSTTS-HHHHHHHTT-S-HHHHHHHHHHHHSS-HHHHHHTTTS--/-----------PPPPPPPPPGGG-S-SSSEEEEEEETTEEEEEEEE-S-EEEEEE--SSEEEEEEEES-EEEE-TTPPPEEE-TTEEEEE-TTPPEEEEETT-BTTB-EEEEEEEE-HHHHHHHHHHHHHH-TTS---TTTSS-TT--EEE--HHHHHHHHHHHHHHHH--STTHHHHHHHHHHHHHHHHHHHHHHHHHHHHHHHHTTT-HHHHHHHHHHHTTTS---HHHHHHHTTS-HHHHHHHHHHHHSS-HHHHHHHHHHHHHHHHHTSTTS-HHHHHHHTT-S-HHHHHHHHHHHHSS-HHHHHHTTTS--

Sequence (632 aa):
MSFDNIMPQKPLIAGVPWRNELDLKTLVENRTTYSLNNCELNIFETHQKASSVNLSFGDLVLTTMIKGKKVMHLFDNPGFEYLPGESVIVPPNELMKIDFPEAKWDNPTQCIALSISQDMIENTFNLLNEKLPDKEWQKQWGLDLNYFHLINNQDLSEIINRFIRIGVKERSKEKDLIASLALKELLIRLSQTQARDILEKTYKSLANSNRIAHVVNFIKQNLQENFTLESLSNKACMSKTHFSRTFKNEFGLSPMEYILEQRLNKSAQLLQNINYQIQDVCMLSGFNNVTYFIRAFKNKFGETPKVYQARFIHLPMSFDNIMPQKPLIAGVPWRNELDLKTLVENRTTYSLNNCELNIFETHQKASSVNLSFGDLVLTTMIKGKKVMHLFDNPGFEYLPGESVIVPPNELMKIDFPEAKWDNPTQCIALSISQDMIENTFNLLNEKLPDKEWQKQWGLDLNYFHLINNQDLSEIINRFIRIGVKERSKEKDLIASLALKELLIRLSQTQARDILEKTYKSLANSNRIAHVVNFIKQNLQENFTLESLSNKACMSKTHFSRTFKNEFGLSPMEYILEQRLNKSAQLLQNINYQIQDVCMLSGFNNVTYFIRAFKNKFGETPKVYQARFIHLP